Protein AF-A0A174CGB7-F1 (afdb_monomer)

Mean predicted aligned error: 18.38 Å

pLDDT: mean 84.79, std 16.77, range [27.81, 98.75]

Radius of gyration: 62.22 Å; Cα contacts (8 Å, |Δi|>4): 1043; chains: 1; bounding box: 114×67×189 Å

Structure (mmCIF, N/CA/C/O backbone):
data_AF-A0A174CGB7-F1
#
_entry.id   AF-A0A174CGB7-F1
#
loop_
_atom_site.group_PDB
_atom_site.id
_atom_site.type_symbol
_atom_site.label_atom_id
_atom_site.label_alt_id
_atom_site.label_comp_id
_atom_site.label_asym_id
_atom_site.label_entity_id
_atom_site.label_seq_id
_atom_site.pdbx_PDB_ins_code
_atom_site.Cartn_x
_atom_site.Cartn_y
_atom_site.Cartn_z
_atom_site.occupancy
_atom_site.B_iso_or_equiv
_atom_site.auth_seq_id
_atom_site.auth_comp_id
_atom_site.auth_asym_id
_atom_site.auth_atom_id
_atom_site.pdbx_PDB_model_num
ATOM 1 N N . MET A 1 1 ? -39.956 -14.894 67.342 1.00 46.69 1 MET A N 1
ATOM 2 C CA . MET A 1 1 ? -40.647 -16.022 68.001 1.00 46.69 1 MET A CA 1
ATOM 3 C C . MET A 1 1 ? -41.695 -15.422 68.905 1.00 46.69 1 MET A C 1
ATOM 5 O O . MET A 1 1 ? -41.322 -14.723 69.839 1.00 46.69 1 MET A O 1
ATOM 9 N N . THR A 1 2 ? -42.969 -15.637 68.594 1.00 56.56 2 THR A N 1
ATOM 10 C CA . THR A 1 2 ? -44.062 -15.320 69.518 1.00 56.56 2 THR A CA 1
ATOM 11 C C . THR A 1 2 ? -44.112 -16.441 70.549 1.00 56.56 2 THR A C 1
ATOM 13 O O . THR A 1 2 ? -44.165 -17.610 70.178 1.00 56.56 2 THR A O 1
ATOM 16 N N . THR A 1 3 ? -44.020 -16.103 71.829 1.00 60.72 3 THR A N 1
ATOM 17 C CA . THR A 1 3 ? -44.105 -17.059 72.940 1.00 60.72 3 THR A CA 1
ATOM 18 C C . THR A 1 3 ? -45.337 -16.728 73.766 1.00 60.72 3 THR A C 1
ATOM 20 O O . THR A 1 3 ? -45.508 -15.565 74.125 1.00 60.72 3 THR A O 1
ATOM 23 N N . TYR A 1 4 ? -46.159 -17.723 74.095 1.00 68.00 4 TYR A N 1
ATOM 24 C CA . TYR A 1 4 ? -47.275 -17.581 75.034 1.00 68.00 4 TYR A CA 1
ATOM 25 C C . TYR A 1 4 ? -47.039 -18.437 76.286 1.00 68.00 4 TYR A C 1
ATOM 27 O O . TYR A 1 4 ? -46.230 -19.367 76.284 1.00 68.00 4 TYR A O 1
ATOM 35 N N . THR A 1 5 ? -47.676 -18.062 77.394 1.00 66.88 5 THR A N 1
ATOM 36 C CA . THR A 1 5 ? -47.584 -18.780 78.672 1.00 66.88 5 THR A CA 1
ATOM 37 C C . THR A 1 5 ? -48.422 -20.063 78.653 1.00 66.88 5 THR A C 1
ATOM 39 O O . THR A 1 5 ? -49.278 -20.250 77.795 1.00 66.88 5 THR A O 1
ATOM 42 N N . THR A 1 6 ? -48.172 -20.973 79.601 1.00 73.62 6 THR A N 1
ATOM 43 C CA . THR A 1 6 ? -48.890 -22.254 79.714 1.00 73.62 6 THR A CA 1
ATOM 44 C C . THR A 1 6 ? -50.400 -22.062 79.854 1.00 73.62 6 THR A C 1
ATOM 46 O O . THR A 1 6 ? -50.843 -21.352 80.761 1.00 73.62 6 THR A O 1
ATOM 49 N N . LEU A 1 7 ? -51.166 -22.759 79.009 1.00 79.25 7 LEU A N 1
ATOM 50 C CA . LEU A 1 7 ? -52.621 -22.876 79.112 1.00 79.25 7 LEU A CA 1
ATOM 51 C C . LEU A 1 7 ? -53.028 -23.543 80.438 1.00 79.25 7 LEU A C 1
ATOM 53 O O . LEU A 1 7 ? -52.274 -24.336 81.011 1.00 79.25 7 LEU A O 1
ATOM 57 N N . VAL A 1 8 ? -54.218 -23.215 80.945 1.00 82.19 8 VAL A N 1
ATOM 58 C CA . VAL A 1 8 ? -54.751 -23.727 82.220 1.00 82.19 8 VAL A CA 1
ATOM 59 C C . VAL A 1 8 ? -55.985 -24.614 82.007 1.00 82.19 8 VAL A C 1
ATOM 61 O O . VAL A 1 8 ? -56.442 -24.811 80.892 1.00 82.19 8 VAL A O 1
ATOM 64 N N . ASN A 1 9 ? -56.517 -25.200 83.088 1.00 80.62 9 ASN A N 1
ATOM 65 C CA . ASN A 1 9 ? -57.795 -25.935 83.103 1.00 80.62 9 ASN A CA 1
ATOM 66 C C . ASN A 1 9 ? -57.913 -27.150 82.146 1.00 80.62 9 ASN A C 1
ATOM 68 O O . ASN A 1 9 ? -59.014 -27.614 81.868 1.00 80.62 9 ASN A O 1
ATOM 72 N N . GLY A 1 10 ? -56.790 -27.708 81.681 1.00 79.00 10 GLY A N 1
ATOM 73 C CA . GLY A 1 10 ? -56.802 -28.828 80.731 1.00 79.00 10 GLY A CA 1
ATOM 74 C C . GLY A 1 10 ? -57.198 -28.424 79.308 1.00 79.00 10 GLY A C 1
ATOM 75 O O . GLY A 1 10 ? -57.556 -29.297 78.517 1.00 79.00 10 GLY A O 1
ATOM 76 N N . ASP A 1 11 ? -57.138 -27.126 78.999 1.00 86.06 11 ASP A N 1
ATOM 77 C CA . ASP A 1 11 ? -57.327 -26.590 77.657 1.00 86.06 11 ASP A CA 1
ATOM 78 C C . ASP A 1 11 ? -56.356 -27.252 76.665 1.00 86.06 11 ASP A C 1
ATOM 80 O O . ASP A 1 11 ? -55.191 -27.518 76.979 1.00 86.06 11 ASP A O 1
ATOM 84 N N . THR A 1 12 ? -56.851 -27.546 75.463 1.00 83.25 12 THR A N 1
ATOM 85 C CA . THR A 1 12 ? -56.032 -28.135 74.396 1.00 83.25 12 THR A CA 1
ATOM 86 C C . THR A 1 12 ? -55.140 -27.056 73.793 1.00 83.25 12 THR A C 1
ATOM 88 O O . THR A 1 12 ? -55.624 -25.982 73.451 1.00 83.25 12 THR A O 1
ATOM 91 N N . ASP A 1 13 ? -53.843 -27.341 73.669 1.00 83.56 13 ASP A N 1
ATOM 92 C CA . ASP A 1 13 ? -52.889 -26.444 73.017 1.00 83.56 13 ASP A CA 1
ATOM 93 C C . ASP A 1 13 ? -52.893 -26.669 71.504 1.00 83.56 13 ASP A C 1
ATOM 95 O O . ASP A 1 13 ? -52.156 -27.501 70.975 1.00 83.56 13 ASP A O 1
ATOM 99 N N . ASP A 1 14 ? -53.787 -25.959 70.825 1.00 84.12 14 ASP A N 1
ATOM 100 C CA . ASP A 1 14 ? -53.929 -25.944 69.369 1.00 84.12 14 ASP A CA 1
ATOM 101 C C . ASP A 1 14 ? -53.774 -24.531 68.785 1.00 84.12 14 ASP A C 1
ATOM 103 O O . ASP A 1 14 ? -54.280 -24.226 67.701 1.00 84.12 14 ASP A O 1
ATOM 107 N N . ILE A 1 15 ? -53.075 -23.654 69.511 1.00 84.12 15 ILE A N 1
ATOM 108 C CA . ILE A 1 15 ? -52.811 -22.291 69.062 1.00 84.12 15 ILE A CA 1
ATOM 109 C C . ILE A 1 15 ? -51.818 -22.330 67.895 1.00 84.12 15 ILE A C 1
ATOM 111 O O . ILE A 1 15 ? -50.670 -22.754 68.025 1.00 84.12 15 ILE A O 1
ATOM 115 N N . ALA A 1 16 ? -52.253 -21.823 66.748 1.00 83.31 16 ALA A N 1
ATOM 116 C CA . ALA A 1 16 ? -51.445 -21.615 65.562 1.00 83.31 16 ALA A CA 1
ATOM 117 C C . ALA A 1 16 ? -51.150 -20.123 65.374 1.00 83.31 16 ALA A C 1
ATOM 119 O O . ALA A 1 16 ? -52.023 -19.266 65.526 1.00 83.31 16 ALA A O 1
ATOM 120 N N . ILE A 1 17 ? -49.910 -19.814 65.005 1.00 80.88 17 ILE A N 1
ATOM 121 C CA . ILE A 1 17 ? -49.499 -18.458 64.643 1.00 80.88 17 ILE A CA 1
ATOM 122 C C . ILE A 1 17 ? -49.659 -18.306 63.133 1.00 80.88 17 ILE A C 1
ATOM 124 O O . ILE A 1 17 ? -48.985 -18.993 62.365 1.00 80.88 17 ILE A O 1
ATOM 128 N N . ASP A 1 18 ? -50.510 -17.378 62.715 1.00 80.50 18 ASP A N 1
ATOM 129 C CA . ASP A 1 18 ? -50.641 -16.965 61.325 1.00 80.50 18 ASP A CA 1
ATOM 130 C C . ASP A 1 18 ? -49.911 -15.635 61.114 1.00 80.50 18 ASP A C 1
ATOM 132 O O . ASP A 1 18 ? -50.279 -14.595 61.661 1.00 80.50 18 ASP A O 1
ATOM 136 N N . ASN A 1 19 ? -48.838 -15.671 60.325 1.00 77.50 19 ASN A N 1
ATOM 137 C CA . ASN A 1 19 ? -48.051 -14.483 59.987 1.00 77.50 19 ASN A CA 1
ATOM 138 C C . ASN A 1 19 ? -48.635 -13.710 58.789 1.00 77.50 19 ASN A C 1
ATOM 140 O O . ASN A 1 19 ? -48.051 -12.709 58.357 1.00 77.50 19 ASN A O 1
ATOM 144 N N . GLY A 1 20 ? -49.758 -14.175 58.231 1.00 77.62 20 GLY A N 1
ATOM 145 C CA . GLY A 1 20 ? -50.344 -13.667 57.001 1.00 77.62 20 GLY A CA 1
ATOM 146 C C . GLY A 1 20 ? -49.318 -13.636 55.867 1.00 77.62 20 GLY A C 1
ATOM 147 O O . GLY A 1 20 ? -48.498 -14.538 55.712 1.00 77.62 20 GLY A O 1
ATOM 148 N N . ASN A 1 21 ? -49.314 -12.544 55.099 1.00 73.31 21 ASN A N 1
ATOM 149 C CA . ASN A 1 21 ? -48.318 -12.294 54.052 1.00 73.31 21 ASN A CA 1
ATOM 150 C C . ASN A 1 21 ? -47.117 -11.455 54.545 1.00 73.31 21 ASN A C 1
ATOM 152 O O . ASN A 1 21 ? -46.633 -10.578 53.829 1.00 73.31 21 ASN A O 1
ATOM 156 N N . TYR A 1 22 ? -46.689 -11.624 55.804 1.00 83.94 22 TYR A N 1
ATOM 157 C CA . TYR A 1 22 ? -45.500 -10.959 56.368 1.00 83.94 22 TYR A CA 1
ATOM 158 C C . TYR A 1 22 ? -45.435 -9.445 56.097 1.00 83.94 22 TYR A C 1
ATOM 160 O O . TYR A 1 22 ? -44.385 -8.888 55.782 1.00 83.94 22 TYR A O 1
ATOM 168 N N . GLY A 1 23 ? -46.581 -8.761 56.170 1.00 81.12 23 GLY A N 1
ATOM 169 C CA . GLY A 1 23 ? -46.635 -7.316 55.949 1.00 81.12 23 GLY A CA 1
ATOM 170 C C . GLY A 1 23 ? -46.321 -6.914 54.510 1.00 81.12 23 GLY A C 1
ATOM 171 O O . GLY A 1 23 ? -45.764 -5.843 54.297 1.00 81.12 23 GLY A O 1
ATOM 172 N N . THR A 1 24 ? -46.676 -7.755 53.530 1.00 86.38 24 THR A N 1
ATOM 173 C CA . THR A 1 24 ? -46.406 -7.595 52.086 1.00 86.38 24 THR A CA 1
ATOM 174 C C . THR A 1 24 ? -44.934 -7.726 51.688 1.00 86.38 24 THR A C 1
ATOM 176 O O . THR A 1 24 ? -44.565 -7.351 50.576 1.00 86.38 24 THR A O 1
ATOM 179 N N . ALA A 1 25 ? -44.093 -8.276 52.574 1.00 88.19 25 ALA A N 1
ATOM 180 C CA . ALA A 1 25 ? -42.688 -8.555 52.274 1.00 88.19 25 ALA A CA 1
ATOM 181 C C . ALA A 1 25 ? -42.522 -9.576 51.141 1.00 88.19 25 ALA A C 1
ATOM 183 O O . ALA A 1 25 ? -41.541 -9.532 50.407 1.00 88.19 25 ALA A O 1
ATOM 184 N N . TYR A 1 26 ? -43.486 -10.481 50.993 1.00 88.12 26 TYR A N 1
ATOM 185 C CA . TYR A 1 26 ? -43.491 -11.492 49.950 1.00 88.12 26 TYR A CA 1
ATOM 186 C C . TYR A 1 26 ? -44.708 -11.314 49.034 1.00 88.12 26 TYR A C 1
ATOM 188 O O . TYR A 1 26 ? -45.748 -10.778 49.428 1.00 88.12 26 TYR A O 1
ATOM 196 N N . ASN A 1 27 ? -44.567 -11.734 47.785 1.00 82.31 27 ASN A N 1
ATOM 197 C CA . ASN A 1 27 ? -45.619 -11.722 46.772 1.00 82.31 27 ASN A CA 1
ATOM 198 C C . ASN A 1 27 ? -45.617 -13.054 46.001 1.00 82.31 27 ASN A C 1
ATOM 200 O O . ASN A 1 27 ? -44.855 -13.960 46.345 1.00 82.31 27 ASN A O 1
ATOM 204 N N . ASP A 1 28 ? -46.532 -13.197 45.037 1.00 80.94 28 ASP A N 1
ATOM 205 C CA . ASP A 1 28 ? -46.667 -14.386 44.185 1.00 80.94 28 ASP A CA 1
ATOM 206 C C . ASP A 1 28 ? -46.659 -15.699 44.988 1.00 80.94 28 ASP A C 1
ATOM 208 O O . ASP A 1 28 ? -45.782 -16.543 44.824 1.00 80.94 28 ASP A O 1
ATOM 212 N N . GLU A 1 29 ? -47.604 -15.842 45.923 1.00 82.62 29 GLU A N 1
ATOM 213 C CA . GLU A 1 29 ? -47.716 -17.034 46.785 1.00 82.62 29 GLU A CA 1
ATOM 214 C C . GLU A 1 29 ? -46.435 -17.342 47.589 1.00 82.62 29 GLU A C 1
ATOM 216 O O . GLU A 1 29 ? -46.098 -18.496 47.834 1.00 82.62 29 GLU A O 1
ATOM 221 N N . LEU A 1 30 ? -45.728 -16.294 48.032 1.00 82.38 30 LEU A N 1
ATOM 222 C CA . LEU A 1 30 ? -44.471 -16.370 48.791 1.00 82.38 30 LEU A CA 1
ATOM 223 C C . LEU A 1 30 ? -43.263 -16.879 47.982 1.00 82.38 30 LEU A C 1
ATOM 225 O O . LEU A 1 30 ? -42.253 -17.263 48.569 1.00 82.38 30 LEU A O 1
ATOM 229 N N . THR A 1 31 ? -43.333 -16.866 46.648 1.00 84.31 31 THR A N 1
ATOM 230 C CA . THR A 1 31 ? -42.213 -17.286 45.782 1.00 84.31 31 THR A CA 1
ATOM 231 C C . THR A 1 31 ? -41.230 -16.160 45.465 1.00 84.31 31 THR A C 1
ATOM 233 O O . THR A 1 31 ? -40.127 -16.428 44.987 1.00 84.31 31 THR A O 1
ATOM 236 N N . LYS A 1 32 ? -41.607 -14.911 45.757 1.00 87.12 32 LYS A N 1
ATOM 237 C CA . LYS A 1 32 ? -40.810 -13.712 45.490 1.00 87.12 32 LYS A CA 1
ATOM 238 C C . LYS A 1 32 ? -40.851 -12.730 46.649 1.00 87.12 32 LYS A C 1
ATOM 240 O O . LYS A 1 32 ? -41.824 -12.666 47.406 1.00 87.12 32 LYS A O 1
ATOM 245 N N . THR A 1 33 ? -39.801 -11.926 46.760 1.00 90.88 33 THR A N 1
ATOM 246 C CA . THR A 1 33 ? -39.735 -10.808 47.706 1.00 90.88 33 THR A CA 1
ATOM 247 C C . THR A 1 33 ? -40.265 -9.524 47.071 1.00 90.88 33 THR A C 1
ATOM 249 O O . THR A 1 33 ? -40.285 -9.374 45.849 1.00 90.88 33 THR A O 1
ATOM 252 N N . ASN A 1 34 ? -40.704 -8.586 47.904 1.00 90.19 34 ASN A N 1
ATOM 253 C CA . ASN A 1 34 ? -40.946 -7.199 47.516 1.00 90.19 34 ASN A CA 1
ATOM 254 C C . ASN A 1 34 ? -39.608 -6.441 47.365 1.00 90.19 34 ASN A C 1
ATOM 256 O O . ASN A 1 34 ? -38.537 -7.022 47.567 1.00 90.19 34 ASN A O 1
ATOM 260 N N . ASP A 1 35 ? -39.676 -5.158 47.017 1.00 90.75 35 ASP A N 1
ATOM 261 C CA . ASP A 1 35 ? -38.515 -4.273 46.939 1.00 90.75 35 ASP A CA 1
ATOM 262 C C . ASP A 1 35 ? -37.750 -4.203 48.270 1.00 90.75 35 ASP A C 1
ATOM 264 O O . ASP A 1 35 ? -38.250 -4.523 49.350 1.00 90.75 35 ASP A O 1
ATOM 268 N N . VAL A 1 36 ? -36.504 -3.743 48.204 1.00 92.50 36 VAL A N 1
ATOM 269 C CA . VAL A 1 36 ? -35.678 -3.540 49.395 1.00 92.50 36 VAL A CA 1
ATOM 270 C C . VAL A 1 36 ? -36.352 -2.596 50.383 1.00 92.50 36 VAL A C 1
ATOM 272 O O . VAL A 1 36 ? -36.722 -1.463 50.062 1.00 92.50 36 VAL A O 1
ATOM 275 N N . GLY A 1 37 ? -36.448 -3.044 51.633 1.00 92.25 37 GLY A N 1
ATOM 276 C CA . GLY A 1 37 ? -37.123 -2.294 52.676 1.00 92.25 37 GLY A CA 1
ATOM 277 C C . GLY A 1 37 ? -37.422 -3.106 53.927 1.00 92.25 37 GLY A C 1
ATOM 278 O O . GLY A 1 37 ? -37.149 -4.305 54.029 1.00 92.25 37 GLY A O 1
ATOM 279 N N . LYS A 1 38 ? -38.011 -2.411 54.901 1.00 92.19 38 LYS A N 1
ATOM 280 C CA . LYS A 1 38 ? -38.479 -2.996 56.154 1.00 92.19 38 LYS A CA 1
ATOM 281 C C . LYS A 1 38 ? -40.000 -3.097 56.140 1.00 92.19 38 LYS A C 1
ATOM 283 O O . LYS A 1 38 ? -40.691 -2.080 56.135 1.00 92.19 38 LYS A O 1
ATOM 288 N N . TYR A 1 39 ? -40.501 -4.323 56.207 1.00 90.25 39 TYR A N 1
ATOM 289 C CA . TYR A 1 39 ? -41.919 -4.655 56.142 1.00 90.25 39 TYR A CA 1
ATOM 290 C C . TYR A 1 39 ? -42.378 -5.140 57.509 1.00 90.25 39 TYR A C 1
ATOM 292 O O . TYR A 1 39 ? -42.021 -6.231 57.952 1.00 90.25 39 TYR A O 1
ATOM 300 N N . ASN A 1 40 ? -43.130 -4.297 58.211 1.00 88.19 40 ASN A N 1
ATOM 301 C CA . ASN A 1 40 ? -43.658 -4.638 59.527 1.00 88.19 40 ASN A CA 1
ATOM 302 C C . ASN A 1 40 ? -44.943 -5.455 59.381 1.00 88.19 40 ASN A C 1
ATOM 304 O O . ASN A 1 40 ? -45.786 -5.147 58.539 1.00 88.19 40 ASN A O 1
ATOM 308 N N . TYR A 1 41 ? -45.123 -6.449 60.243 1.00 85.31 41 TYR A N 1
ATOM 309 C CA . TYR A 1 41 ? -46.336 -7.253 60.292 1.00 85.31 41 TYR A CA 1
ATOM 310 C C . TYR A 1 41 ? -46.709 -7.608 61.724 1.00 85.31 41 TYR A C 1
ATOM 312 O O . TYR A 1 41 ? -45.874 -7.619 62.633 1.00 85.31 41 TYR A O 1
ATOM 320 N N . LYS A 1 42 ? -47.993 -7.895 61.910 1.00 81.00 42 LYS A N 1
ATOM 321 C CA . LYS A 1 42 ? -48.526 -8.452 63.147 1.00 81.00 42 LYS A CA 1
ATOM 322 C C . LYS A 1 42 ? -48.952 -9.878 62.870 1.00 81.00 42 LYS A C 1
ATOM 324 O O . LYS A 1 42 ? -49.600 -10.124 61.856 1.00 81.00 42 LYS A O 1
ATOM 329 N N . ALA A 1 43 ? -48.542 -10.789 63.739 1.00 78.12 43 ALA A N 1
ATOM 330 C CA . ALA A 1 43 ? -48.995 -12.163 63.665 1.00 78.12 43 ALA A CA 1
ATOM 331 C C . ALA A 1 43 ? -50.350 -12.262 64.368 1.00 78.12 43 ALA A C 1
ATOM 333 O O . ALA A 1 43 ? -50.558 -11.642 65.407 1.00 78.12 43 ALA A O 1
ATOM 334 N N . THR A 1 44 ? -51.271 -13.029 63.808 1.00 78.25 44 THR A N 1
ATOM 335 C CA . THR A 1 44 ? -52.547 -13.348 64.449 1.00 78.25 44 THR A CA 1
ATOM 336 C C . THR A 1 44 ? -52.478 -14.734 65.071 1.00 78.25 44 THR A C 1
ATOM 338 O O . THR A 1 44 ? -51.914 -15.657 64.486 1.00 78.25 44 THR A O 1
ATOM 341 N N . LEU A 1 45 ? -53.042 -14.880 66.269 1.00 81.81 45 LEU A N 1
ATOM 342 C CA . LEU A 1 45 ? -53.212 -16.178 66.916 1.00 81.81 45 LEU A CA 1
ATOM 343 C C . LEU A 1 45 ? -54.558 -16.769 66.501 1.00 81.81 45 LEU A C 1
ATOM 345 O O . LEU A 1 45 ? -55.586 -16.103 66.610 1.00 81.81 45 LEU A O 1
ATOM 349 N N . ASN A 1 46 ? -54.536 -18.021 66.060 1.00 82.25 46 ASN A N 1
ATOM 350 C CA . ASN A 1 46 ? -55.708 -18.808 65.692 1.00 82.25 46 ASN A CA 1
ATOM 351 C C . ASN A 1 46 ? -55.755 -20.077 66.557 1.00 82.25 46 ASN A C 1
ATOM 353 O O . ASN A 1 46 ? -54.712 -20.566 66.970 1.00 82.25 46 ASN A O 1
ATOM 357 N N . SER A 1 47 ? -56.939 -20.630 66.819 1.00 84.88 47 SER A N 1
ATOM 358 C CA . SER A 1 47 ? -57.102 -21.911 67.530 1.00 84.88 47 SER A CA 1
ATOM 359 C C . SER A 1 47 ? -58.341 -22.641 67.016 1.00 84.88 47 SER A C 1
ATOM 361 O O . SER A 1 47 ? -59.411 -22.029 66.989 1.00 84.88 47 SER A O 1
ATOM 363 N N . GLU A 1 48 ? -58.232 -23.918 66.640 1.00 86.38 48 GLU A N 1
ATOM 364 C CA . GLU A 1 48 ? -59.362 -24.704 66.103 1.00 86.38 48 GLU A CA 1
ATOM 365 C C . GLU A 1 48 ? -60.454 -24.949 67.157 1.00 86.38 48 GLU A C 1
ATOM 367 O O . GLU A 1 48 ? -61.649 -24.909 66.864 1.00 86.38 48 GLU A O 1
ATOM 372 N N . SER A 1 49 ? -60.035 -25.153 68.402 1.00 87.12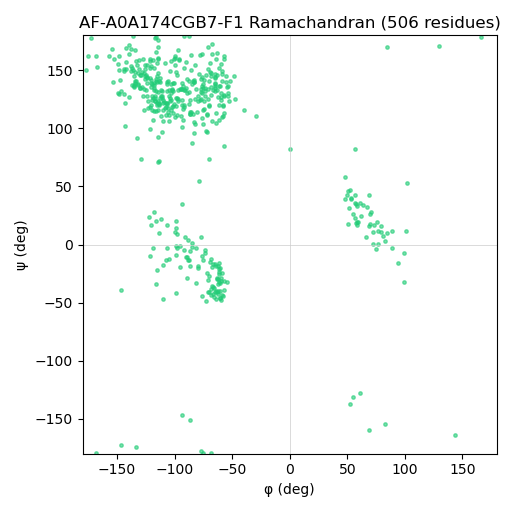 49 SER A N 1
ATOM 373 C CA . SER A 1 49 ? -60.851 -25.340 69.598 1.00 87.12 49 SER A CA 1
ATOM 374 C C . SER A 1 49 ? -61.452 -24.036 70.118 1.00 87.12 49 SER A C 1
ATOM 376 O O . SER A 1 49 ? -62.322 -24.057 70.993 1.00 87.12 49 SER A O 1
ATOM 378 N N . ASP A 1 50 ? -61.008 -22.901 69.565 1.00 84.38 50 ASP A N 1
ATOM 379 C CA . ASP A 1 50 ? -61.409 -21.558 69.971 1.00 84.38 50 ASP A CA 1
ATOM 380 C C . ASP A 1 50 ? -61.098 -21.270 71.461 1.00 84.38 50 ASP A C 1
ATOM 382 O O . ASP A 1 50 ? -61.814 -20.554 72.169 1.00 84.38 50 ASP A O 1
ATOM 386 N N . VAL A 1 51 ? -59.995 -21.860 71.942 1.00 84.69 51 VAL A N 1
ATOM 387 C CA . VAL A 1 51 ? -59.469 -21.713 73.307 1.00 84.69 51 VAL A CA 1
ATOM 388 C C . VAL A 1 51 ? -59.138 -20.257 73.650 1.00 84.69 51 VAL A C 1
ATOM 390 O O . VAL A 1 51 ? -59.268 -19.847 74.803 1.00 84.69 51 VAL A O 1
ATOM 393 N N . LEU A 1 52 ? -58.787 -19.441 72.648 1.00 83.69 52 LEU A N 1
ATOM 394 C CA . LEU A 1 52 ? -58.400 -18.037 72.819 1.00 83.69 52 LEU A CA 1
ATOM 395 C C . LEU A 1 52 ? -59.515 -17.164 73.426 1.00 83.69 52 LEU A C 1
ATOM 397 O O . LEU A 1 52 ? -59.204 -16.173 74.079 1.00 83.69 52 LEU A O 1
ATOM 401 N N . ARG A 1 53 ? -60.800 -17.545 73.306 1.00 82.31 53 ARG A N 1
ATOM 402 C CA . ARG A 1 53 ? -61.928 -16.843 73.963 1.00 82.31 53 ARG A CA 1
ATOM 403 C C . ARG A 1 53 ? -61.849 -16.832 75.490 1.00 82.31 53 ARG A C 1
ATOM 405 O O . ARG A 1 53 ? -62.498 -15.996 76.119 1.00 82.31 53 ARG A O 1
ATOM 412 N N . ASN A 1 54 ? -61.090 -17.754 76.080 1.00 83.94 54 ASN A N 1
ATOM 413 C CA . ASN A 1 54 ? -60.950 -17.887 77.529 1.00 83.94 54 ASN A CA 1
ATOM 414 C C . ASN A 1 54 ? -59.844 -16.992 78.117 1.00 83.94 54 ASN A C 1
ATOM 416 O O . ASN A 1 54 ? -59.701 -16.939 79.339 1.00 83.94 54 ASN A O 1
ATOM 420 N N . TYR A 1 55 ? -59.073 -16.294 77.277 1.00 82.81 55 TYR A N 1
ATOM 421 C CA . TYR A 1 55 ? -57.905 -15.511 77.681 1.00 82.81 55 TYR A CA 1
ATOM 422 C C . TYR A 1 55 ? -58.018 -14.063 77.181 1.00 82.81 55 TYR A C 1
ATOM 424 O O . TYR A 1 55 ? -58.523 -13.806 76.091 1.00 82.81 55 TYR A O 1
ATOM 432 N N . ASP A 1 56 ? -57.524 -13.106 77.973 1.00 78.94 56 ASP A N 1
ATOM 433 C CA . ASP A 1 56 ? -57.299 -11.732 77.507 1.00 78.94 56 ASP A CA 1
ATOM 434 C C . ASP A 1 56 ? -55.940 -11.683 76.794 1.00 78.94 56 ASP A C 1
ATOM 436 O O . ASP A 1 56 ? -54.888 -11.813 77.427 1.00 78.94 56 ASP A O 1
ATOM 440 N N . VAL A 1 57 ? -55.963 -11.607 75.463 1.00 75.56 57 VAL A N 1
ATOM 441 C CA . VAL A 1 57 ? -54.763 -11.714 74.624 1.00 75.56 57 VAL A CA 1
ATOM 442 C C . VAL A 1 57 ? -54.113 -10.339 74.474 1.00 75.56 57 VAL A C 1
ATOM 444 O O . VAL A 1 57 ? -54.668 -9.444 73.835 1.00 75.56 57 VAL A O 1
ATOM 447 N N . HIS A 1 58 ? -52.905 -10.185 75.020 1.00 71.81 58 HIS A N 1
ATOM 448 C CA . HIS A 1 58 ? -52.058 -9.011 74.807 1.00 71.81 58 HIS A CA 1
ATOM 449 C C . HIS A 1 58 ? -50.975 -9.327 73.762 1.00 71.81 58 HIS A C 1
ATOM 451 O O . HIS A 1 58 ? -50.208 -10.271 73.948 1.00 71.81 58 HIS A O 1
ATOM 457 N N . ASP A 1 59 ? -50.946 -8.569 72.657 1.00 71.44 59 ASP A N 1
ATOM 458 C CA . ASP A 1 59 ? -49.920 -8.669 71.607 1.00 71.44 59 ASP A CA 1
ATOM 459 C C . ASP A 1 59 ? -49.182 -7.333 71.414 1.00 71.44 59 ASP A C 1
ATOM 461 O O . ASP A 1 59 ? -49.646 -6.396 70.753 1.00 71.44 59 ASP A O 1
ATOM 465 N N . ASP A 1 60 ? -48.004 -7.271 72.019 1.00 66.88 60 ASP A N 1
ATOM 466 C CA . ASP A 1 60 ? -47.083 -6.141 72.047 1.00 66.88 60 ASP A CA 1
ATOM 467 C C . ASP A 1 60 ? -46.102 -6.185 70.853 1.00 66.88 60 ASP A C 1
ATOM 469 O O . ASP A 1 60 ? -45.340 -5.242 70.613 1.00 66.88 60 ASP A O 1
ATOM 473 N N . GLY A 1 61 ? -46.069 -7.300 70.114 1.00 70.31 61 GLY A N 1
ATOM 474 C CA . GLY A 1 61 ? -45.004 -7.642 69.181 1.00 70.31 61 GLY A CA 1
ATOM 475 C C . GLY A 1 61 ? -45.286 -7.198 67.750 1.00 70.31 61 GLY A C 1
ATOM 476 O O . GLY A 1 61 ? -45.959 -7.884 66.989 1.00 70.31 61 GLY A O 1
ATOM 477 N N . THR A 1 62 ? -44.681 -6.092 67.309 1.00 75.50 62 THR A N 1
ATOM 478 C CA . THR A 1 62 ? -44.558 -5.834 65.862 1.00 75.50 62 THR A CA 1
ATOM 479 C C . THR A 1 62 ? -43.332 -6.570 65.329 1.00 75.50 62 THR A C 1
ATOM 481 O O . THR A 1 62 ? -42.198 -6.223 65.664 1.00 75.50 62 THR A O 1
ATOM 484 N N . ASN A 1 63 ? -43.556 -7.588 64.500 1.00 82.62 63 ASN A N 1
ATOM 485 C CA . ASN A 1 63 ? -42.492 -8.306 63.805 1.00 82.62 63 ASN A CA 1
ATOM 486 C C . ASN A 1 63 ? -42.136 -7.574 62.504 1.00 82.62 63 ASN A C 1
ATOM 488 O O . ASN A 1 63 ? -42.891 -6.728 62.021 1.00 82.62 63 ASN A O 1
ATOM 492 N N . TYR A 1 64 ? -40.980 -7.886 61.924 1.00 86.38 64 TYR A N 1
ATOM 493 C CA . TYR A 1 64 ? -40.593 -7.328 60.633 1.00 86.38 64 TYR A CA 1
ATOM 494 C C . TYR A 1 64 ? -39.828 -8.333 59.781 1.00 86.38 64 TYR A C 1
ATOM 496 O O . TYR A 1 64 ? -39.122 -9.197 60.300 1.00 86.38 64 TYR A O 1
ATOM 504 N N . VAL A 1 65 ? -39.951 -8.175 58.468 1.00 88.38 65 VAL A N 1
ATOM 505 C CA . VAL A 1 65 ? -39.025 -8.727 57.480 1.00 88.38 65 VAL A CA 1
ATOM 506 C C . VAL A 1 65 ? -38.176 -7.573 56.961 1.00 88.38 65 VAL A C 1
ATOM 508 O O . VAL A 1 65 ? -38.696 -6.496 56.665 1.00 88.38 65 VAL A O 1
ATOM 511 N N . ASN A 1 66 ? -36.862 -7.772 56.904 1.00 91.56 66 ASN A N 1
ATOM 512 C CA . ASN A 1 66 ? -35.931 -6.809 56.332 1.00 91.56 66 ASN A CA 1
ATOM 513 C C . ASN A 1 66 ? -35.346 -7.404 55.054 1.00 91.56 66 ASN A C 1
ATOM 515 O O . ASN A 1 66 ? -34.587 -8.367 55.128 1.00 91.56 66 ASN A O 1
ATOM 519 N N . ILE A 1 67 ? -35.719 -6.841 53.909 1.00 92.69 67 ILE A N 1
ATOM 520 C CA . ILE A 1 67 ? -35.208 -7.245 52.600 1.00 92.69 67 ILE A CA 1
ATOM 521 C C . ILE A 1 67 ? -34.025 -6.339 52.287 1.00 92.69 67 ILE A C 1
ATOM 523 O O . ILE A 1 67 ? -34.166 -5.116 52.263 1.00 92.69 67 ILE A O 1
ATOM 527 N N . THR A 1 68 ? -32.854 -6.938 52.098 1.00 92.69 68 THR A N 1
ATOM 528 C CA . THR A 1 68 ? -31.615 -6.240 51.743 1.00 92.69 68 THR A CA 1
ATOM 529 C C . THR A 1 68 ? -31.342 -6.358 50.246 1.00 92.69 68 THR A C 1
ATOM 531 O O . THR A 1 68 ? -31.788 -7.337 49.645 1.00 92.69 68 THR A O 1
ATOM 534 N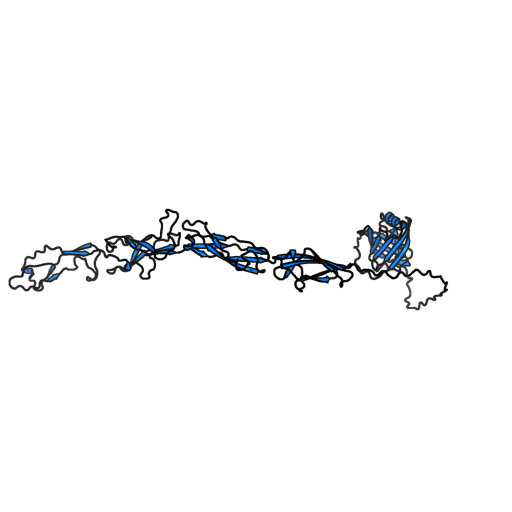 N . PRO A 1 69 ? -30.607 -5.409 49.640 1.00 93.69 69 PRO A N 1
ATOM 535 C CA . PRO A 1 69 ? -30.263 -5.493 48.226 1.00 93.69 69 PRO A CA 1
ATOM 536 C C . PRO A 1 69 ? -29.477 -6.762 47.895 1.00 93.69 69 PRO A C 1
ATOM 538 O O . PRO A 1 69 ? -28.697 -7.252 48.716 1.00 93.69 69 PRO A O 1
ATOM 541 N N . TYR A 1 70 ? -29.661 -7.260 46.676 1.00 93.88 70 TYR A N 1
ATOM 542 C CA . TYR A 1 70 ? -28.830 -8.307 46.102 1.00 93.88 70 TYR A CA 1
ATOM 543 C C . TYR A 1 70 ? -27.467 -7.729 45.711 1.00 93.88 70 TYR A C 1
ATOM 545 O O . TYR A 1 70 ? -27.395 -6.724 45.000 1.00 93.88 70 TYR A O 1
ATOM 553 N N . THR A 1 71 ? -26.390 -8.359 46.180 1.00 94.75 71 THR A N 1
ATOM 554 C CA . THR A 1 71 ? -25.021 -7.975 45.823 1.00 94.75 71 THR A CA 1
ATOM 555 C C . THR A 1 71 ? -24.612 -8.684 44.539 1.00 94.75 71 THR A C 1
ATOM 557 O O . THR A 1 71 ? -24.433 -9.897 44.552 1.00 94.75 71 THR A O 1
ATOM 560 N N . ILE A 1 72 ? -24.436 -7.920 43.464 1.00 92.88 72 ILE A N 1
ATOM 561 C CA . ILE A 1 72 ? -23.983 -8.424 42.168 1.00 92.88 72 ILE A CA 1
ATOM 562 C C . ILE A 1 72 ? -22.488 -8.766 42.234 1.00 92.88 72 ILE A C 1
ATOM 564 O O . ILE A 1 72 ? -21.675 -7.988 42.749 1.00 92.88 72 ILE A O 1
ATOM 568 N N . THR A 1 73 ? -22.140 -9.930 41.699 1.00 90.06 73 THR A N 1
ATOM 569 C CA . THR A 1 73 ? -20.779 -10.460 41.577 1.00 90.06 73 THR A CA 1
ATOM 570 C C . THR A 1 73 ? -20.192 -10.190 40.193 1.00 90.06 73 THR A C 1
ATOM 572 O O . THR A 1 73 ? -20.873 -9.749 39.270 1.00 90.06 73 THR A O 1
ATOM 575 N N . GLU A 1 74 ? -18.886 -10.389 40.058 1.00 85.06 74 GLU A N 1
ATOM 576 C CA . GLU A 1 74 ? -18.171 -10.117 38.811 1.00 85.06 74 GLU A CA 1
ATOM 577 C C . GLU A 1 74 ? -18.524 -11.116 37.716 1.00 85.06 74 GLU A C 1
ATOM 579 O O . GLU A 1 74 ? -18.794 -10.720 36.585 1.00 85.06 74 GLU A O 1
ATOM 584 N N . GLU A 1 75 ? -18.645 -12.387 38.079 1.00 86.56 75 GLU A N 1
ATOM 585 C CA . GLU A 1 75 ? -19.007 -13.483 37.184 1.00 86.56 75 GLU A CA 1
ATOM 586 C C . GLU A 1 75 ? -20.423 -13.337 36.602 1.00 86.56 75 GLU A C 1
ATOM 588 O O . GLU A 1 75 ? -20.753 -13.969 35.601 1.00 86.56 75 GLU A O 1
ATOM 593 N N . GLU A 1 76 ? -21.272 -12.513 37.224 1.00 88.25 76 GLU A N 1
ATOM 594 C CA . GLU A 1 76 ? -22.629 -12.224 36.752 1.00 88.25 76 GLU A CA 1
ATOM 595 C C . GLU A 1 76 ? -22.699 -11.052 35.757 1.00 88.25 76 GLU A C 1
ATOM 597 O O . GLU A 1 76 ? -23.742 -10.850 35.132 1.00 88.25 76 GLU A O 1
ATOM 602 N N . ILE A 1 77 ? -21.623 -10.268 35.641 1.00 86.50 77 ILE A N 1
ATOM 603 C CA . ILE A 1 77 ? -21.527 -9.075 34.783 1.00 86.50 77 ILE A CA 1
ATOM 604 C C . ILE A 1 77 ? -20.583 -9.332 33.611 1.00 86.50 77 ILE A C 1
ATOM 606 O O . ILE A 1 77 ? -20.882 -8.964 32.476 1.00 86.50 77 ILE A O 1
ATOM 610 N N . VAL A 1 78 ? -19.410 -9.896 33.904 1.00 79.88 78 VAL A N 1
ATOM 611 C CA . VAL A 1 78 ? -18.353 -10.124 32.922 1.00 79.88 78 VAL A CA 1
ATOM 612 C C . VAL A 1 78 ? -18.789 -11.242 31.990 1.00 79.88 78 VAL A C 1
ATOM 614 O O . VAL A 1 78 ? -19.289 -12.278 32.432 1.00 79.88 78 VAL A O 1
ATOM 617 N N . ASN A 1 79 ? -18.609 -11.025 30.686 1.00 77.19 79 ASN A N 1
ATOM 618 C CA . ASN A 1 79 ? -19.025 -11.998 29.690 1.00 77.19 79 ASN A CA 1
ATOM 619 C C . ASN A 1 79 ? -18.286 -13.330 29.927 1.00 77.19 79 ASN A C 1
ATOM 621 O O . ASN A 1 79 ? -17.052 -13.354 29.917 1.00 77.19 79 ASN A O 1
ATOM 625 N N . PRO A 1 80 ? -19.001 -14.459 30.101 1.00 72.62 80 PRO A N 1
ATOM 626 C CA . PRO A 1 80 ? -18.366 -15.753 30.361 1.00 72.62 80 PRO A CA 1
ATOM 627 C C . PRO A 1 80 ? -17.461 -16.246 29.225 1.00 72.62 80 PRO A C 1
ATOM 629 O O . PRO A 1 80 ? -16.654 -17.150 29.428 1.00 72.62 80 PRO A O 1
ATOM 632 N N . ASP A 1 81 ? -17.623 -15.689 28.021 1.00 79.50 81 ASP A N 1
ATOM 633 C CA . ASP A 1 81 ? -16.797 -15.985 26.848 1.00 79.50 81 ASP A CA 1
ATOM 634 C C . ASP A 1 81 ? -15.467 -15.212 26.819 1.00 79.50 81 ASP A C 1
ATOM 636 O O . ASP A 1 81 ? -14.654 -15.442 25.924 1.00 79.50 81 ASP A O 1
ATOM 640 N N . GLY A 1 82 ? -15.230 -14.332 27.798 1.00 80.69 82 GLY A N 1
ATOM 641 C CA . GLY A 1 82 ? -14.023 -13.514 27.894 1.00 80.69 82 GLY A CA 1
ATOM 642 C C . GLY A 1 82 ? -13.998 -12.321 26.939 1.00 80.69 82 GLY A C 1
ATOM 643 O O . GLY A 1 82 ? -12.945 -11.711 26.764 1.00 80.69 82 GLY A O 1
ATOM 644 N N . SER A 1 83 ? -15.119 -11.987 26.295 1.00 88.94 83 SER A N 1
ATOM 645 C CA . SER A 1 83 ? -15.211 -10.783 25.476 1.00 88.94 83 SER A CA 1
ATOM 646 C C . SER A 1 83 ? -15.198 -9.521 26.346 1.00 88.94 83 SER A C 1
ATOM 648 O O . SER A 1 83 ? -15.843 -9.490 27.402 1.00 88.94 83 SER A O 1
ATOM 650 N N . PRO A 1 84 ? -14.508 -8.458 25.901 1.00 93.62 84 PRO A N 1
ATOM 651 C CA . PRO A 1 84 ? -14.457 -7.211 26.646 1.00 93.62 84 PRO A CA 1
ATOM 652 C C . PRO A 1 84 ? -15.849 -6.582 26.776 1.00 93.62 84 PRO A C 1
ATOM 654 O O . PRO A 1 84 ? -16.674 -6.630 25.862 1.00 93.62 84 PRO A O 1
ATOM 657 N N . LEU A 1 85 ? -16.092 -5.921 27.906 1.00 94.81 85 LEU A N 1
ATOM 658 C CA . LEU A 1 85 ? -17.263 -5.074 28.127 1.00 94.81 85 LEU A CA 1
ATOM 659 C C . LEU A 1 85 ? -17.190 -3.780 27.304 1.00 94.81 85 LEU A C 1
ATOM 661 O O . LEU A 1 85 ? -18.223 -3.242 26.903 1.00 94.81 85 LEU A O 1
ATOM 665 N N . TYR A 1 86 ? -15.980 -3.276 27.049 1.00 96.31 86 TYR A N 1
ATOM 666 C CA . TYR A 1 86 ? -15.746 -2.087 26.236 1.00 96.31 86 TYR A CA 1
ATOM 667 C C . TYR A 1 86 ? -14.601 -2.297 25.246 1.00 96.31 86 TYR A C 1
ATOM 669 O O . TYR A 1 86 ? -13.542 -2.824 25.574 1.00 96.31 86 TYR A O 1
ATOM 677 N N . THR A 1 87 ? -14.793 -1.846 24.014 1.00 97.00 87 THR A N 1
ATOM 678 C CA . THR A 1 87 ? -13.747 -1.853 22.994 1.00 97.00 87 THR A CA 1
ATOM 679 C C . THR A 1 87 ? -13.744 -0.516 22.291 1.00 97.00 87 THR A C 1
ATOM 681 O O . THR A 1 87 ? -14.808 0.027 21.996 1.00 97.00 87 THR A O 1
ATOM 684 N N . THR A 1 88 ? -12.550 0.002 22.026 1.00 97.12 88 THR A N 1
ATOM 685 C CA . THR A 1 88 ? -12.370 1.213 21.230 1.00 97.12 88 THR A CA 1
ATOM 686 C C . THR A 1 88 ? -11.217 1.056 20.254 1.00 97.12 88 THR A C 1
ATOM 688 O O . THR A 1 88 ? -10.263 0.320 20.516 1.00 97.12 88 THR A O 1
ATOM 691 N N . LYS A 1 89 ? -11.269 1.764 19.127 1.00 97.25 89 LYS A N 1
ATOM 692 C CA . LYS A 1 89 ? -10.131 1.837 18.203 1.00 97.25 89 LYS A CA 1
ATOM 693 C C . LYS A 1 89 ? -9.049 2.775 18.745 1.00 97.25 89 LYS A C 1
ATOM 695 O O . LYS A 1 89 ? -9.354 3.801 19.353 1.00 97.25 89 LYS A O 1
ATOM 700 N N . TYR A 1 90 ? -7.780 2.441 18.512 1.00 97.25 90 TYR A N 1
ATOM 701 C CA . TYR A 1 90 ? -6.643 3.266 18.913 1.00 97.25 90 TYR A CA 1
ATOM 702 C C . TYR A 1 90 ? -6.796 4.698 18.377 1.00 97.25 90 TYR A C 1
ATOM 704 O O . TYR A 1 90 ? -7.118 4.912 17.207 1.00 97.25 90 TYR A O 1
ATOM 712 N N . GLY A 1 91 ? -6.620 5.692 19.251 1.00 95.12 91 GLY A N 1
ATOM 713 C CA . GLY A 1 91 ? -6.827 7.102 18.914 1.00 95.12 91 GLY A CA 1
ATOM 714 C C . GLY A 1 91 ? -8.286 7.534 18.742 1.00 95.12 91 GLY A C 1
ATOM 715 O O . GLY A 1 91 ? -8.525 8.649 18.282 1.00 95.12 91 GLY A O 1
ATOM 716 N N . GLN A 1 92 ? -9.258 6.698 19.106 1.00 94.25 92 GLN A N 1
ATOM 717 C CA . GLN A 1 92 ? -10.683 7.023 19.080 1.00 94.25 92 GLN A CA 1
ATOM 718 C C . GLN A 1 92 ? -11.324 6.769 20.444 1.00 94.25 92 GLN A C 1
ATOM 720 O O . GLN A 1 92 ? -10.842 5.971 21.243 1.00 94.25 92 GLN A O 1
ATOM 725 N N . LYS A 1 93 ? -12.421 7.480 20.714 1.00 94.19 93 LYS A N 1
ATOM 726 C CA . LYS A 1 93 ? -13.258 7.255 21.892 1.00 94.19 93 LYS A CA 1
ATOM 727 C C . LYS A 1 93 ? -14.621 6.768 21.431 1.00 94.19 93 LYS A C 1
ATOM 729 O O . LYS A 1 93 ? -15.507 7.583 21.160 1.00 94.19 93 LYS A O 1
ATOM 734 N N . ASP A 1 94 ? -14.773 5.454 21.357 1.00 95.62 94 ASP A N 1
ATOM 735 C CA . ASP A 1 94 ? -16.058 4.843 21.051 1.00 95.62 94 ASP A CA 1
ATOM 736 C C . ASP A 1 94 ? -17.046 5.040 22.204 1.00 95.62 94 ASP A C 1
ATOM 738 O O . ASP A 1 94 ? -16.670 5.157 23.376 1.00 95.62 94 ASP A O 1
ATOM 742 N N . ALA A 1 95 ? -18.330 5.141 21.862 1.00 96.06 95 ALA A N 1
ATOM 743 C CA . ALA A 1 95 ? -19.378 5.370 22.844 1.00 96.06 95 ALA A CA 1
ATOM 744 C C . ALA A 1 95 ? -19.494 4.176 23.799 1.00 96.06 95 ALA A C 1
ATOM 746 O O . ALA A 1 95 ? -19.481 3.021 23.376 1.00 96.06 95 ALA A O 1
ATOM 747 N N . PHE A 1 96 ? -19.662 4.460 25.089 1.00 95.94 96 PHE A N 1
ATOM 748 C CA . PHE A 1 96 ? -19.885 3.409 26.071 1.00 95.94 96 PHE A CA 1
ATOM 749 C C . PHE A 1 96 ? -21.213 2.686 25.825 1.00 95.94 96 PHE A C 1
ATOM 751 O O . PHE A 1 96 ? -22.254 3.309 25.586 1.00 95.94 96 PHE A O 1
ATOM 758 N N . GLY A 1 97 ? -21.154 1.357 25.896 1.00 93.06 97 GLY A N 1
ATOM 759 C CA . GLY A 1 97 ? -22.307 0.476 25.789 1.00 93.06 97 GLY A CA 1
ATOM 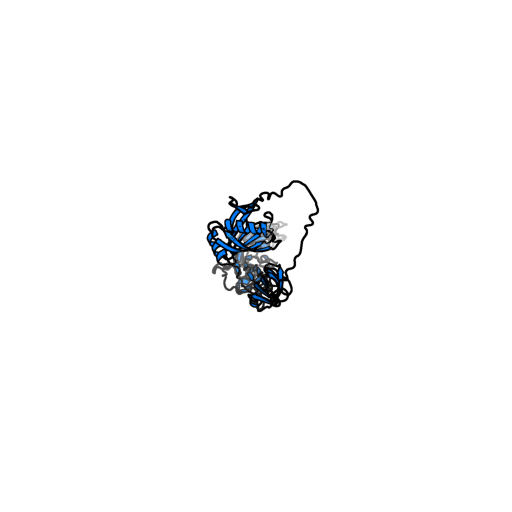760 C C . GLY A 1 97 ? -23.006 0.245 27.129 1.00 93.06 97 GLY A C 1
ATOM 761 O O . GLY A 1 97 ? -23.002 1.088 28.031 1.00 93.06 97 GLY A O 1
ATOM 762 N N . LYS A 1 98 ? -23.625 -0.929 27.250 1.00 92.69 98 LYS A N 1
ATOM 763 C CA . LYS A 1 98 ? -24.233 -1.417 28.488 1.00 92.69 98 LYS A CA 1
ATOM 764 C C . LYS A 1 98 ? -23.659 -2.786 28.824 1.00 92.69 98 LYS A C 1
ATOM 766 O O . LYS A 1 98 ? -23.483 -3.597 27.919 1.00 92.69 98 LYS A O 1
ATOM 771 N N . ALA A 1 99 ? -23.442 -3.047 30.106 1.00 92.69 99 ALA A N 1
ATOM 772 C CA . ALA A 1 99 ? -23.209 -4.399 30.596 1.00 92.69 99 ALA A CA 1
ATOM 773 C C . ALA A 1 99 ? -24.555 -5.083 30.881 1.00 92.69 99 ALA A C 1
ATOM 775 O O . ALA A 1 99 ? -25.538 -4.416 31.223 1.00 92.69 99 ALA A O 1
ATOM 776 N N . THR A 1 100 ? -24.613 -6.403 30.734 1.00 90.44 100 THR A N 1
ATOM 777 C CA . THR A 1 100 ? -25.823 -7.190 30.999 1.00 90.44 100 THR A CA 1
ATOM 778 C C . THR A 1 100 ? -25.688 -7.961 32.297 1.00 90.44 100 THR A C 1
ATOM 780 O O . THR A 1 100 ? -24.638 -8.528 32.565 1.00 90.44 100 THR A O 1
ATOM 783 N N . PHE A 1 101 ? -26.773 -8.034 33.061 1.00 90.12 101 PHE A N 1
ATOM 784 C CA . PHE A 1 101 ? -26.849 -8.816 34.290 1.00 90.12 101 PHE A CA 1
ATOM 785 C C . PHE A 1 101 ? -28.167 -9.597 34.326 1.00 90.12 101 PHE A C 1
ATOM 787 O O . PHE A 1 101 ? -29.223 -9.058 33.986 1.00 90.12 101 PHE A O 1
ATOM 794 N N . ALA A 1 102 ? -28.132 -10.868 34.726 1.00 90.44 102 ALA A N 1
ATOM 795 C CA . ALA A 1 102 ? -29.343 -11.659 34.928 1.00 90.44 102 ALA A CA 1
ATOM 796 C C . ALA A 1 102 ? -29.930 -11.368 36.317 1.00 90.44 102 ALA A C 1
ATOM 798 O O . ALA A 1 102 ? -29.431 -11.851 37.328 1.00 90.44 102 ALA A O 1
ATOM 799 N N . GLY A 1 103 ? -31.004 -10.580 36.354 1.00 88.19 103 GLY A N 1
ATOM 800 C CA . GLY A 1 103 ? -31.734 -10.235 37.567 1.00 88.19 103 GLY A CA 1
ATOM 801 C C . GLY A 1 103 ? -32.272 -11.457 38.305 1.00 88.19 103 GLY A C 1
ATOM 802 O O . GLY A 1 103 ? -32.680 -12.460 37.710 1.00 88.19 103 GLY A O 1
ATOM 803 N N . VAL A 1 104 ? -32.304 -11.345 39.630 1.00 87.38 104 VAL A N 1
ATOM 804 C CA . VAL A 1 104 ? -32.888 -12.356 40.514 1.00 87.38 104 VAL A CA 1
ATOM 805 C C . VAL A 1 104 ? -34.358 -12.031 40.776 1.00 87.38 104 VAL A C 1
ATOM 807 O O . VAL A 1 104 ? -34.895 -11.058 40.253 1.00 87.38 104 VAL A O 1
ATOM 810 N N . ASN A 1 105 ? -35.050 -12.869 41.553 1.00 89.38 105 ASN A N 1
ATOM 811 C CA . ASN A 1 105 ? -36.438 -12.620 41.971 1.00 89.38 105 ASN A CA 1
ATOM 812 C C . ASN A 1 105 ? -37.450 -12.440 40.807 1.00 89.38 105 ASN A C 1
ATOM 814 O O . ASN A 1 105 ? -38.568 -11.974 41.007 1.00 89.38 105 ASN A O 1
ATOM 818 N N . GLY A 1 106 ? -37.087 -12.860 39.588 1.00 83.94 106 GLY A N 1
ATOM 819 C CA . GLY A 1 106 ? -37.928 -12.745 38.394 1.00 83.94 106 GLY A CA 1
ATOM 820 C C . GLY A 1 106 ? -37.781 -11.437 37.607 1.00 83.94 106 GLY A C 1
ATOM 821 O O . GLY A 1 106 ? -38.582 -11.219 36.701 1.00 83.94 106 GLY A O 1
ATOM 822 N N . ASP A 1 107 ? -36.770 -10.612 37.896 1.00 86.69 107 ASP A N 1
ATOM 823 C CA . ASP A 1 107 ? -36.563 -9.303 37.249 1.00 86.69 107 ASP A CA 1
ATOM 824 C C . ASP A 1 107 ? -36.052 -9.386 35.795 1.00 86.69 107 ASP A C 1
ATOM 826 O O . ASP A 1 107 ? -36.014 -8.381 35.084 1.00 86.69 107 ASP A O 1
ATOM 830 N N . GLY A 1 108 ? -35.698 -10.583 35.315 1.00 89.69 108 GLY A N 1
ATOM 831 C CA . GLY A 1 108 ? -35.202 -10.794 33.953 1.00 89.69 108 GLY A CA 1
ATOM 832 C C . GLY A 1 108 ? -33.816 -10.182 33.727 1.00 89.69 108 GLY A C 1
ATOM 833 O O . GLY A 1 108 ? -33.064 -9.959 34.667 1.00 89.69 108 GLY A O 1
ATOM 834 N N . THR A 1 109 ? -33.436 -9.938 32.471 1.00 91.88 109 THR A N 1
ATOM 835 C CA . THR A 1 109 ? -32.135 -9.327 32.147 1.00 91.88 109 THR A CA 1
ATOM 836 C C . THR A 1 109 ? -32.174 -7.815 32.351 1.00 91.88 109 THR A C 1
ATOM 838 O O . THR A 1 109 ? -33.018 -7.123 31.781 1.00 91.88 109 THR A O 1
ATOM 841 N N . LEU A 1 110 ? -31.217 -7.301 33.117 1.00 91.38 110 LEU A N 1
ATOM 842 C CA . LEU A 1 110 ? -31.015 -5.885 33.391 1.00 91.38 110 LEU A CA 1
ATOM 843 C C . LEU A 1 110 ? -29.834 -5.341 32.578 1.00 91.38 110 LEU A C 1
ATOM 845 O O . LEU A 1 110 ? -28.879 -6.061 32.280 1.00 91.38 110 LEU A O 1
ATOM 849 N N . LEU A 1 111 ? -29.911 -4.056 32.229 1.00 92.06 111 LEU A N 1
ATOM 850 C CA . LEU A 1 111 ? -28.863 -3.323 31.521 1.00 92.06 111 LEU A CA 1
ATOM 851 C C . LEU A 1 111 ? -28.246 -2.293 32.458 1.00 92.06 111 LEU A C 1
ATOM 853 O O . LEU A 1 111 ? -28.967 -1.488 33.046 1.00 92.06 111 LEU A O 1
ATOM 857 N N . LEU A 1 112 ? -26.924 -2.313 32.561 1.00 92.94 112 LEU A N 1
ATOM 858 C CA . LEU A 1 112 ? -26.149 -1.429 33.421 1.00 92.94 112 LEU A CA 1
ATOM 859 C C . LEU A 1 112 ? -25.284 -0.501 32.584 1.00 92.94 112 LEU A C 1
ATOM 861 O O . LEU A 1 112 ? -24.814 -0.871 31.508 1.00 92.94 112 LEU A O 1
ATOM 865 N N . ASP A 1 113 ? -25.062 0.708 33.077 1.00 94.69 113 ASP A N 1
ATOM 866 C CA . ASP A 1 113 ? -24.364 1.736 32.316 1.00 94.69 113 ASP A CA 1
ATOM 867 C C . ASP A 1 113 ? -22.861 1.531 32.434 1.00 94.69 113 ASP A C 1
ATOM 869 O O . ASP A 1 113 ? -22.338 1.516 33.543 1.00 94.69 113 ASP A O 1
ATOM 873 N N . ILE A 1 114 ? -22.159 1.422 31.307 1.00 96.12 114 ILE A N 1
ATOM 874 C CA . ILE A 1 114 ? -20.708 1.597 31.306 1.00 96.12 114 ILE A CA 1
ATOM 875 C C . ILE A 1 114 ? -20.441 3.102 31.326 1.00 96.12 114 ILE A C 1
ATOM 877 O O . ILE A 1 114 ? -20.947 3.840 30.479 1.00 96.12 114 ILE A O 1
ATOM 881 N N . THR A 1 115 ? -19.692 3.568 32.321 1.00 95.69 115 THR A N 1
ATOM 882 C CA . THR A 1 115 ? -19.487 5.004 32.562 1.00 95.69 115 THR A CA 1
ATOM 883 C C . THR A 1 115 ? -18.048 5.451 32.373 1.00 95.69 115 THR A C 1
ATOM 885 O O . THR A 1 115 ? -17.822 6.642 32.167 1.00 95.69 115 THR A O 1
ATOM 888 N N . ASP A 1 116 ? -17.089 4.528 32.460 1.00 96.31 116 ASP A N 1
ATOM 889 C CA . ASP A 1 116 ? -15.668 4.843 32.326 1.00 96.31 116 ASP A CA 1
ATOM 890 C C . ASP A 1 116 ? -14.838 3.624 31.898 1.00 96.31 116 ASP A C 1
ATOM 892 O O . ASP A 1 116 ? -15.287 2.486 32.052 1.00 96.31 116 ASP A O 1
ATOM 896 N N . SER A 1 117 ? -13.622 3.860 31.399 1.00 96.69 117 SER A N 1
ATOM 897 C CA . SER A 1 117 ? -12.642 2.808 31.113 1.00 96.69 117 SER A CA 1
ATOM 898 C C . SER A 1 117 ? -11.203 3.323 31.180 1.00 96.69 117 SER A C 1
ATOM 900 O O . SER A 1 117 ? -10.908 4.395 30.650 1.00 96.69 117 SER A O 1
ATOM 902 N N . SER A 1 118 ? -10.293 2.521 31.750 1.00 96.44 118 SER A N 1
ATOM 903 C CA . SER A 1 118 ? -8.855 2.838 31.801 1.00 96.44 118 SER A CA 1
ATOM 904 C C . SER A 1 118 ? -8.137 2.678 30.453 1.00 96.44 118 SER A C 1
ATOM 906 O O . SER A 1 118 ? -6.985 3.076 30.325 1.00 96.44 118 SER A O 1
ATOM 908 N N . ALA A 1 119 ? -8.829 2.192 29.414 1.00 96.50 119 ALA A N 1
ATOM 909 C CA . ALA A 1 119 ? -8.349 2.226 28.031 1.00 96.50 119 ALA A CA 1
ATOM 910 C C . ALA A 1 119 ? -8.248 3.660 27.467 1.00 96.50 119 ALA A C 1
ATOM 912 O O . ALA A 1 119 ? -7.615 3.884 26.432 1.00 96.50 119 ALA A O 1
ATOM 913 N N . LEU A 1 120 ? -8.900 4.632 28.119 1.00 95.25 120 LEU A N 1
ATOM 914 C CA . LEU A 1 120 ? -8.943 6.036 27.721 1.00 95.25 120 LEU A CA 1
ATOM 915 C C . LEU A 1 120 ? -8.069 6.884 28.657 1.00 95.25 120 LEU A C 1
ATOM 917 O O . LEU A 1 120 ? -8.212 6.828 29.873 1.00 95.25 120 LEU A O 1
ATOM 921 N N . THR A 1 121 ? -7.219 7.748 28.101 1.00 85.81 121 THR A N 1
ATOM 922 C CA . THR A 1 121 ? -6.224 8.522 28.881 1.00 85.81 121 THR A CA 1
ATOM 923 C C . THR A 1 121 ? -6.683 9.927 29.275 1.00 85.81 121 THR A C 1
ATOM 925 O O . THR A 1 121 ? -5.966 10.676 29.937 1.00 85.81 121 THR A O 1
ATOM 928 N N . GLY A 1 122 ? -7.893 10.323 28.874 1.00 65.75 122 GLY A N 1
ATOM 929 C CA . GLY A 1 122 ? -8.485 11.598 29.290 1.00 65.75 122 GLY A CA 1
ATOM 930 C C . GLY A 1 122 ? -7.925 12.849 28.594 1.00 65.75 122 GLY A C 1
ATOM 931 O O . GLY A 1 122 ? -8.135 13.950 29.097 1.00 65.75 122 GLY A O 1
ATOM 932 N N . ALA A 1 123 ? -7.276 12.711 27.429 1.00 63.19 123 ALA A N 1
ATOM 933 C CA . ALA A 1 123 ? -6.818 13.802 26.549 1.00 63.19 123 ALA A CA 1
ATOM 934 C C . ALA A 1 123 ? -5.707 14.728 27.093 1.00 63.19 123 ALA A C 1
ATOM 936 O O . ALA A 1 123 ? -5.363 15.701 26.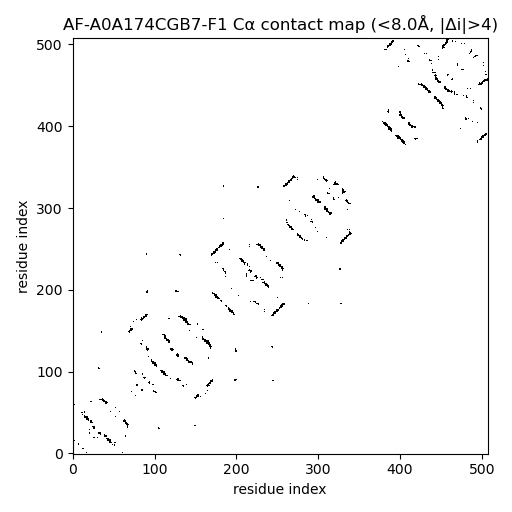420 1.00 63.19 123 ALA A O 1
ATOM 937 N N . ALA A 1 124 ? -5.118 14.440 28.260 1.00 61.72 124 ALA A N 1
ATOM 938 C CA . ALA A 1 124 ? -4.151 15.334 28.911 1.00 61.72 124 ALA A CA 1
ATOM 939 C C . ALA A 1 124 ? -2.887 15.603 28.066 1.00 61.72 124 ALA A C 1
ATOM 941 O O . ALA A 1 124 ? -2.390 16.728 28.068 1.00 61.72 124 ALA A O 1
ATOM 942 N N . ASP A 1 125 ? -2.451 14.619 27.272 1.00 65.31 125 ASP A N 1
ATOM 943 C CA . ASP A 1 125 ? -1.243 14.699 26.435 1.00 65.31 125 ASP A CA 1
ATOM 944 C C . ASP A 1 125 ? -1.549 14.619 24.925 1.00 65.31 125 ASP A C 1
ATOM 946 O O . ASP A 1 125 ? -0.695 14.257 24.120 1.00 65.31 125 ASP A O 1
ATOM 950 N N . GLY A 1 126 ? -2.793 14.898 24.513 1.00 77.12 126 GLY A N 1
ATOM 951 C CA . GLY A 1 126 ? -3.234 14.745 23.116 1.00 77.12 126 GLY A CA 1
ATOM 952 C C . GLY A 1 126 ? -3.471 13.292 22.672 1.00 77.12 126 GLY A C 1
ATOM 953 O O . GLY A 1 126 ? -3.965 13.067 21.567 1.00 77.12 126 GLY A O 1
ATOM 954 N N . ARG A 1 127 ? -3.190 12.319 23.548 1.00 89.62 127 ARG A N 1
ATOM 955 C CA . ARG A 1 127 ? -3.599 10.916 23.401 1.00 89.62 127 ARG A CA 1
ATOM 956 C C . ARG A 1 127 ? -5.032 10.742 23.905 1.00 89.62 127 ARG A C 1
ATOM 958 O O . ARG A 1 127 ? -5.428 11.334 24.904 1.00 89.62 127 ARG A O 1
ATOM 965 N N . ILE A 1 128 ? -5.810 9.949 23.189 1.00 93.88 128 ILE A N 1
ATOM 966 C CA . ILE A 1 128 ? -7.197 9.586 23.486 1.00 93.88 128 ILE A CA 1
ATOM 967 C C . ILE A 1 128 ? -7.244 8.211 24.155 1.00 93.88 128 ILE A C 1
ATOM 969 O O . ILE A 1 128 ? -7.982 8.035 25.125 1.00 93.88 128 ILE A O 1
ATOM 973 N N . THR A 1 129 ? -6.445 7.266 23.657 1.00 95.81 129 THR A N 1
ATOM 974 C CA . THR A 1 129 ? -6.388 5.883 24.144 1.00 95.81 129 THR A CA 1
ATOM 975 C C . THR A 1 129 ? -4.990 5.514 24.613 1.00 95.81 129 THR A C 1
ATOM 977 O O . THR A 1 129 ? -3.994 6.111 24.187 1.00 95.81 129 THR A O 1
ATOM 980 N N . GLU A 1 130 ? -4.928 4.475 25.436 1.00 95.62 130 GLU A N 1
ATOM 981 C CA . GLU A 1 130 ? -3.713 3.699 25.667 1.00 95.62 130 GLU A CA 1
ATOM 982 C C . GLU A 1 130 ? -3.311 2.902 24.407 1.00 95.62 130 GLU A C 1
ATOM 984 O O . GLU A 1 130 ? -3.947 3.013 23.350 1.00 95.62 130 GLU A O 1
ATOM 989 N N . ASN A 1 131 ? -2.214 2.144 24.492 1.00 95.88 131 ASN A N 1
ATOM 990 C CA . ASN A 1 131 ? -1.747 1.266 23.414 1.00 95.88 131 ASN A CA 1
ATOM 991 C C . ASN A 1 131 ? -2.751 0.143 23.100 1.00 95.88 131 ASN A C 1
ATOM 993 O O . ASN A 1 131 ? -3.655 -0.156 23.873 1.00 95.88 131 ASN A O 1
ATOM 997 N N . VAL A 1 132 ? -2.577 -0.497 21.948 1.00 97.69 132 VAL A N 1
ATOM 998 C CA . VAL A 1 132 ? -3.362 -1.675 21.577 1.00 97.69 132 VAL A CA 1
ATOM 999 C C . VAL A 1 132 ? -3.145 -2.798 22.583 1.00 97.69 132 VAL A C 1
ATOM 1001 O O . VAL A 1 132 ? -2.014 -3.108 22.964 1.00 97.69 132 VAL A O 1
ATOM 1004 N N . GLY A 1 133 ? -4.241 -3.443 22.965 1.00 97.12 133 GLY A N 1
ATOM 1005 C CA . GLY A 1 133 ? -4.236 -4.571 23.881 1.00 97.12 133 GLY A CA 1
ATOM 1006 C C . GLY A 1 133 ? -5.633 -5.138 24.073 1.00 97.12 133 GLY A C 1
ATOM 1007 O O . GLY A 1 133 ? -6.622 -4.412 23.969 1.00 97.12 133 GLY A O 1
ATOM 1008 N N . ASP A 1 134 ? -5.705 -6.439 24.335 1.00 96.38 134 ASP A N 1
ATOM 1009 C CA . ASP A 1 134 ? -6.962 -7.165 24.482 1.00 96.38 134 ASP A CA 1
ATOM 1010 C C . ASP A 1 134 ? -7.176 -7.595 25.932 1.00 96.38 134 ASP A C 1
ATOM 1012 O O . ASP A 1 134 ? -6.333 -8.301 26.482 1.00 96.38 134 ASP A O 1
ATOM 1016 N N . ASN A 1 135 ? -8.285 -7.164 26.541 1.00 95.38 135 ASN A N 1
ATOM 1017 C CA . ASN A 1 135 ? -8.648 -7.456 27.928 1.00 95.38 135 ASN A CA 1
ATOM 1018 C C . ASN A 1 135 ? -7.506 -7.156 28.916 1.00 95.38 135 ASN A C 1
ATOM 1020 O O . ASN A 1 135 ? -7.179 -7.966 29.777 1.00 95.38 135 ASN A O 1
ATOM 1024 N N . ILE A 1 136 ? -6.866 -5.995 28.768 1.00 96.50 136 ILE A N 1
ATOM 1025 C CA . ILE A 1 136 ? -5.801 -5.524 29.677 1.00 96.50 136 ILE A CA 1
ATOM 1026 C C . ILE A 1 136 ? -6.152 -4.206 30.371 1.00 96.50 136 ILE A C 1
ATOM 1028 O O . ILE A 1 136 ? -5.361 -3.693 31.160 1.00 96.50 136 ILE A O 1
ATOM 1032 N N . TYR A 1 137 ? -7.309 -3.641 30.027 1.00 97.12 137 TYR A N 1
ATOM 1033 C CA . TYR A 1 137 ? -7.831 -2.403 30.589 1.00 97.12 137 TYR A CA 1
ATOM 1034 C C . TYR A 1 137 ? -9.125 -2.677 31.343 1.00 97.12 137 TYR A C 1
ATOM 1036 O O . TYR A 1 137 ? -9.764 -3.708 31.157 1.00 97.12 137 TYR A O 1
ATOM 1044 N N . ASP A 1 138 ? -9.551 -1.721 32.150 1.00 96.56 138 ASP A N 1
ATOM 1045 C CA . ASP A 1 138 ? -10.649 -1.881 33.092 1.00 96.56 138 ASP A CA 1
ATOM 1046 C C . ASP A 1 138 ? -11.876 -1.107 32.616 1.00 96.56 138 ASP A C 1
ATOM 1048 O O . ASP A 1 138 ? -11.768 -0.117 31.881 1.00 96.56 138 ASP A O 1
ATOM 1052 N N . THR A 1 139 ? -13.053 -1.531 33.070 1.00 96.56 139 THR A N 1
ATOM 1053 C CA . THR A 1 139 ? -14.336 -0.886 32.765 1.00 96.56 139 THR A CA 1
ATOM 1054 C C . THR A 1 139 ? -15.086 -0.579 34.050 1.00 96.56 139 THR A C 1
ATOM 1056 O O . THR A 1 139 ? -15.220 -1.438 34.917 1.00 96.56 139 THR A O 1
ATOM 1059 N N . THR A 1 140 ? -15.635 0.629 34.172 1.00 96.25 140 THR A N 1
ATOM 1060 C CA . THR A 1 140 ? -16.509 1.001 35.290 1.00 96.25 140 THR A CA 1
ATOM 1061 C C . THR A 1 140 ? -17.970 0.906 34.881 1.00 96.25 140 THR A C 1
ATOM 1063 O O . THR A 1 140 ? -18.395 1.528 33.905 1.00 96.25 140 THR A O 1
ATOM 1066 N N . VAL A 1 141 ? -18.744 0.155 35.662 1.00 95.62 141 VAL A N 1
ATOM 1067 C CA . VAL A 1 141 ? -20.178 -0.073 35.464 1.00 95.62 141 VAL A CA 1
ATOM 1068 C C . VAL A 1 141 ? -20.969 0.566 36.604 1.00 95.62 141 VAL A C 1
ATOM 1070 O O . VAL A 1 141 ? -20.568 0.492 37.766 1.00 95.62 141 VAL A O 1
ATOM 1073 N N . SER A 1 142 ? -22.110 1.174 36.283 1.00 95.06 142 SER A N 1
ATOM 1074 C CA . SER A 1 142 ? -22.995 1.879 37.211 1.00 95.06 142 SER A CA 1
ATOM 1075 C C . SER A 1 142 ? -24.427 1.340 37.175 1.00 95.06 142 SER A C 1
ATOM 1077 O O . SER A 1 142 ? -24.998 1.077 36.114 1.00 95.06 142 SER A O 1
ATOM 1079 N N . LEU A 1 143 ? -25.028 1.233 38.363 1.00 93.06 143 LEU A N 1
ATOM 1080 C CA . LEU A 1 143 ? -26.432 0.874 38.593 1.00 93.06 143 LEU A CA 1
ATOM 1081 C C . LEU A 1 143 ? -27.375 2.085 38.504 1.00 93.06 143 LEU A C 1
ATOM 1083 O O . LEU A 1 143 ? -28.585 1.938 38.667 1.00 93.06 143 LEU A O 1
ATOM 1087 N N . GLU A 1 144 ? -26.850 3.294 38.286 1.00 88.69 144 GLU A N 1
ATOM 1088 C CA . GLU A 1 144 ? -27.613 4.546 38.380 1.00 88.69 144 GLU A CA 1
ATOM 1089 C C . GLU A 1 144 ? -28.839 4.585 37.448 1.00 88.69 144 GLU A C 1
ATOM 1091 O O . GLU A 1 144 ? -29.882 5.146 37.803 1.00 88.69 144 GLU A O 1
ATOM 1096 N N . SER A 1 145 ? -28.763 3.921 36.292 1.00 86.94 145 SER A N 1
ATOM 1097 C CA . SER A 1 145 ? -29.867 3.831 35.333 1.00 86.94 145 SER A CA 1
ATOM 1098 C C . SER A 1 145 ? -31.025 2.939 35.789 1.00 86.94 145 SER A C 1
ATOM 1100 O O . SER A 1 145 ? -32.160 3.189 35.377 1.00 86.94 145 SER A O 1
ATOM 1102 N N . LEU A 1 146 ? -30.790 1.968 36.682 1.00 85.94 146 LEU A N 1
ATOM 1103 C CA . LEU A 1 146 ? -31.835 1.079 37.204 1.00 85.94 146 LEU A CA 1
ATOM 1104 C C . LEU A 1 146 ? -32.820 1.802 38.128 1.00 85.94 146 LEU A C 1
ATOM 1106 O O . LEU A 1 146 ? -33.973 1.386 38.239 1.00 85.94 146 LEU A O 1
ATOM 1110 N N . LYS A 1 147 ? -32.379 2.879 38.797 1.00 81.06 147 LYS A N 1
ATOM 1111 C CA . LYS A 1 147 ? -33.181 3.712 39.718 1.00 81.06 147 LYS A CA 1
ATOM 1112 C C . LYS A 1 147 ? -33.956 2.941 40.802 1.00 81.06 147 LYS A C 1
ATOM 1114 O O . LYS A 1 147 ? -34.871 3.500 41.407 1.00 81.06 147 LYS A O 1
ATOM 1119 N N . ASN A 1 148 ? -33.598 1.689 41.076 1.00 78.88 148 ASN A N 1
ATOM 1120 C CA . ASN A 1 148 ? -34.161 0.878 42.151 1.00 78.88 148 ASN A CA 1
ATOM 1121 C C . ASN A 1 148 ? -33.078 0.590 43.201 1.00 78.88 148 ASN A C 1
ATOM 1123 O O . ASN A 1 148 ? -31.888 0.752 42.944 1.00 78.88 148 ASN A O 1
ATOM 1127 N N . LYS A 1 149 ? -33.497 0.215 44.412 1.00 86.62 149 LYS A N 1
ATOM 1128 C CA . LYS A 1 149 ? -32.585 -0.090 45.528 1.00 86.62 149 LYS A CA 1
ATOM 1129 C C . LYS A 1 149 ? -32.373 -1.591 45.708 1.00 86.62 149 LYS A C 1
ATOM 1131 O O . LYS A 1 149 ? -31.838 -1.998 46.731 1.00 86.62 149 LYS A O 1
ATOM 1136 N N . ASN A 1 150 ? -32.830 -2.400 44.753 1.00 92.19 150 ASN A N 1
ATOM 1137 C CA . ASN A 1 150 ? -32.872 -3.854 44.885 1.00 92.19 150 ASN A CA 1
ATOM 1138 C C . ASN A 1 150 ? -31.514 -4.501 44.626 1.00 92.19 150 ASN A C 1
ATOM 1140 O O . ASN A 1 150 ? -31.287 -5.623 45.067 1.00 92.19 150 ASN A O 1
ATOM 1144 N N . TYR A 1 151 ? -30.609 -3.774 43.976 1.00 94.00 151 TYR A N 1
ATOM 1145 C CA . TYR A 1 151 ? -29.293 -4.247 43.583 1.00 94.00 151 TYR A CA 1
ATOM 1146 C C . TYR A 1 151 ? -28.201 -3.314 44.091 1.00 94.00 151 TYR A C 1
ATOM 1148 O O . TYR A 1 151 ? -28.390 -2.100 44.184 1.00 94.00 151 TYR A O 1
ATOM 1156 N N . GLN A 1 152 ? -27.050 -3.894 44.401 1.00 94.75 152 GLN A N 1
ATOM 1157 C CA . GLN A 1 152 ? -25.833 -3.189 44.784 1.00 94.75 152 GLN A CA 1
ATOM 1158 C C . GLN A 1 152 ? -24.610 -3.984 44.318 1.00 94.75 152 GLN A C 1
ATOM 1160 O O . GLN A 1 152 ? -24.702 -5.183 44.071 1.00 94.75 152 GLN A O 1
ATOM 1165 N N . PHE A 1 153 ? -23.451 -3.343 44.250 1.00 94.56 153 PHE A N 1
ATOM 1166 C CA . PHE A 1 153 ? -22.169 -4.042 44.271 1.00 94.56 153 PHE A CA 1
ATOM 1167 C C . PHE A 1 153 ? -21.701 -4.246 45.720 1.00 94.56 153 PHE A C 1
ATOM 1169 O O . PHE A 1 153 ? -22.382 -3.856 46.676 1.00 94.56 153 PHE A O 1
ATOM 1176 N N . ALA A 1 154 ? -20.541 -4.886 45.893 1.00 92.50 154 ALA A N 1
ATOM 1177 C CA . ALA A 1 154 ? -19.930 -5.089 47.206 1.00 92.50 154 ALA A CA 1
ATOM 1178 C C . ALA A 1 154 ? -19.886 -3.783 48.027 1.00 92.50 154 ALA A C 1
ATOM 1180 O O . ALA A 1 154 ? -19.764 -2.686 47.479 1.00 92.50 154 ALA A O 1
ATOM 1181 N N . ASP A 1 155 ? -20.051 -3.915 49.345 1.00 92.50 155 ASP A N 1
ATOM 1182 C CA . ASP A 1 155 ? -20.081 -2.806 50.311 1.00 92.50 155 ASP A CA 1
ATOM 1183 C C . ASP A 1 155 ? -21.177 -1.747 50.073 1.00 92.50 155 ASP A C 1
ATOM 1185 O O . ASP A 1 155 ? -21.119 -0.640 50.608 1.00 92.50 155 ASP A O 1
ATOM 1189 N N . GLY A 1 156 ? -22.216 -2.089 49.303 1.00 91.00 156 GLY A N 1
ATOM 1190 C CA . GLY A 1 156 ? -23.334 -1.190 49.008 1.00 91.00 156 GLY A CA 1
ATOM 1191 C C . GLY A 1 156 ? -23.029 -0.151 47.930 1.00 91.00 156 GLY A C 1
ATOM 1192 O O . GLY A 1 156 ? -23.755 0.838 47.810 1.00 91.00 156 GLY A O 1
ATOM 1193 N N . ALA A 1 157 ? -21.961 -0.347 47.152 1.00 94.25 157 ALA A N 1
ATOM 1194 C CA . ALA A 1 157 ? -21.596 0.555 46.071 1.00 94.25 157 ALA A CA 1
ATOM 1195 C C . ALA A 1 157 ? -22.609 0.500 44.913 1.00 94.25 157 ALA A C 1
ATOM 1197 O O . ALA A 1 157 ? -23.145 -0.553 44.571 1.00 94.25 157 ALA A O 1
ATOM 1198 N N . THR A 1 158 ? -22.848 1.645 44.272 1.00 93.44 158 THR A N 1
ATOM 1199 C CA . THR A 1 158 ? -23.709 1.755 43.079 1.00 93.44 158 THR A CA 1
ATOM 1200 C C . THR A 1 158 ? -22.921 1.768 41.772 1.00 93.44 158 THR A C 1
ATOM 1202 O O . THR A 1 158 ? -23.518 1.794 40.700 1.00 93.44 158 THR A O 1
ATOM 1205 N N . SER A 1 159 ? -21.592 1.748 41.850 1.00 95.00 159 SER A N 1
ATOM 1206 C CA . SER A 1 159 ? -20.691 1.573 40.714 1.00 95.00 159 SER A CA 1
ATOM 1207 C C . SER A 1 159 ? -19.502 0.710 41.124 1.00 95.00 159 SER A C 1
ATOM 1209 O O . SER A 1 159 ? -19.138 0.687 42.302 1.00 95.00 159 SER A O 1
ATOM 1211 N N . LYS A 1 160 ? -18.929 -0.019 40.168 1.00 94.94 160 LYS A N 1
ATOM 1212 C CA . LYS A 1 160 ? -17.749 -0.860 40.374 1.00 94.94 160 LYS A CA 1
ATOM 1213 C C . LYS A 1 160 ? -16.900 -0.887 39.106 1.00 94.94 160 LYS A C 1
ATOM 1215 O O . LYS A 1 160 ? -17.439 -0.924 38.001 1.00 94.94 160 LYS A O 1
ATOM 1220 N N . THR A 1 161 ? -15.585 -0.872 39.289 1.00 95.62 161 THR A N 1
ATOM 1221 C CA . THR A 1 161 ? -14.604 -1.115 38.229 1.00 95.62 161 THR A CA 1
ATOM 1222 C C . THR A 1 161 ? -14.282 -2.604 38.168 1.00 95.62 161 THR A C 1
ATOM 1224 O O . THR A 1 161 ? -14.110 -3.244 39.208 1.00 95.62 161 THR A O 1
ATOM 1227 N N . PHE A 1 162 ? -14.261 -3.141 36.954 1.00 93.94 162 PHE A N 1
ATOM 1228 C CA . PHE A 1 162 ? -13.928 -4.524 36.649 1.00 93.94 162 PHE A CA 1
ATOM 1229 C C . PHE A 1 162 ? -12.631 -4.564 35.854 1.00 93.94 162 PHE A C 1
ATOM 1231 O O . PHE A 1 162 ? -12.546 -3.962 34.778 1.00 93.94 162 PHE A O 1
ATOM 1238 N N . ASP A 1 163 ? -11.649 -5.272 36.395 1.00 94.44 163 ASP A N 1
ATOM 1239 C CA . ASP A 1 163 ? -10.302 -5.313 35.845 1.00 94.44 163 ASP A CA 1
ATOM 1240 C C . ASP A 1 163 ? -10.267 -6.138 34.553 1.00 94.44 163 ASP A C 1
ATOM 1242 O O . ASP A 1 163 ? -10.971 -7.141 34.448 1.00 94.44 163 ASP A O 1
ATOM 1246 N N . ASN A 1 164 ? -9.420 -5.771 33.587 1.00 94.50 164 ASN A N 1
ATOM 1247 C CA . ASN A 1 164 ? -9.189 -6.574 32.368 1.00 94.50 164 ASN A CA 1
ATOM 1248 C C . ASN A 1 164 ? -10.462 -6.860 31.540 1.00 94.50 164 ASN A C 1
ATOM 1250 O O . ASN A 1 164 ? -10.618 -7.927 30.951 1.00 94.50 164 ASN A O 1
ATOM 1254 N N . THR A 1 165 ? -11.389 -5.906 31.497 1.00 95.50 165 THR A N 1
ATOM 1255 C CA . THR A 1 165 ? -12.662 -6.001 30.765 1.00 95.50 165 THR A CA 1
ATOM 1256 C C . THR A 1 165 ? -12.769 -5.024 29.594 1.00 95.50 165 THR A C 1
ATOM 1258 O O . THR A 1 165 ? -13.851 -4.854 29.034 1.00 95.50 165 THR A O 1
ATOM 1261 N N . ALA A 1 166 ? -11.685 -4.348 29.220 1.00 97.06 166 ALA A N 1
ATOM 1262 C CA . ALA A 1 166 ? -11.643 -3.446 28.080 1.00 97.06 166 ALA A CA 1
ATOM 1263 C C . ALA A 1 166 ? -10.443 -3.711 27.163 1.00 97.06 166 ALA A C 1
ATOM 1265 O O . ALA A 1 166 ? -9.369 -4.133 27.606 1.00 97.06 166 ALA A O 1
ATOM 1266 N N . SER A 1 167 ? -10.641 -3.401 25.881 1.00 97.50 167 SER A N 1
ATOM 1267 C CA . SER A 1 167 ? -9.656 -3.601 24.815 1.00 97.50 167 SER A CA 1
ATOM 1268 C C . SER A 1 167 ? -9.500 -2.351 23.948 1.00 97.50 167 SER A C 1
ATOM 1270 O O . SER A 1 167 ? -10.461 -1.620 23.691 1.00 97.50 167 SER A O 1
ATOM 1272 N N . VAL A 1 168 ? -8.288 -2.139 23.437 1.00 98.19 168 VAL A N 1
ATOM 1273 C CA . VAL A 1 168 ? -7.992 -1.156 22.388 1.00 98.19 168 VAL A CA 1
ATOM 1274 C C . VAL A 1 168 ? -7.566 -1.910 21.136 1.00 98.19 168 VAL A C 1
ATOM 1276 O O . VAL A 1 168 ? -6.573 -2.636 21.157 1.00 98.19 168 VAL A O 1
ATOM 1279 N N . THR A 1 169 ? -8.298 -1.743 20.035 1.00 98.12 169 THR A N 1
ATOM 1280 C CA . THR A 1 169 ? -7.972 -2.382 18.750 1.00 98.12 169 THR A CA 1
ATOM 1281 C C . THR A 1 169 ? -7.097 -1.481 17.879 1.00 98.12 169 THR A C 1
ATOM 1283 O O . THR A 1 169 ? -7.232 -0.258 17.966 1.00 98.12 169 THR A O 1
ATOM 1286 N N . PRO A 1 170 ? -6.255 -2.036 16.988 1.00 98.31 170 PRO A N 1
ATOM 1287 C CA . PRO A 1 170 ? -5.391 -1.234 16.125 1.00 98.31 170 PRO A CA 1
ATOM 1288 C C . PRO A 1 170 ? -6.123 -0.196 15.274 1.00 98.31 170 PRO A C 1
ATOM 1290 O O . PRO A 1 170 ? -7.226 -0.446 14.785 1.00 98.31 170 PRO A O 1
ATOM 1293 N N . ALA A 1 171 ? -5.478 0.954 15.067 1.00 97.88 171 ALA A N 1
ATOM 1294 C CA . ALA A 1 171 ? -5.875 1.942 14.068 1.00 97.88 171 ALA A CA 1
ATOM 1295 C C . ALA A 1 171 ? -5.442 1.509 12.656 1.00 97.88 171 ALA A C 1
ATOM 1297 O O . ALA A 1 171 ? -4.573 0.655 12.519 1.00 97.88 171 ALA A O 1
ATOM 1298 N N . ASP A 1 172 ? -6.010 2.094 11.601 1.00 97.62 172 ASP A N 1
ATOM 1299 C CA . ASP A 1 172 ? -5.544 1.805 10.236 1.00 97.62 172 ASP A CA 1
ATOM 1300 C C . ASP A 1 172 ? -4.450 2.807 9.861 1.00 97.62 172 ASP A C 1
ATOM 1302 O O . ASP A 1 172 ? -4.627 4.013 10.047 1.00 97.62 172 ASP A O 1
ATOM 1306 N N . LEU A 1 173 ? -3.340 2.314 9.314 1.00 97.31 173 LEU A N 1
ATOM 1307 C CA . LEU A 1 173 ? -2.290 3.138 8.721 1.00 97.31 173 LEU A CA 1
ATOM 1308 C C . LEU A 1 173 ? -2.058 2.679 7.284 1.00 97.31 173 LEU A C 1
ATOM 1310 O O . LEU A 1 173 ? -1.920 1.484 7.019 1.00 97.31 173 LEU A O 1
ATOM 1314 N N . THR A 1 174 ? -1.996 3.624 6.355 1.00 97.12 174 THR A N 1
ATOM 1315 C CA . THR A 1 174 ? -1.730 3.329 4.945 1.00 97.12 174 THR A CA 1
ATOM 1316 C C . THR A 1 174 ? -0.401 3.934 4.529 1.00 97.12 174 THR A C 1
ATOM 1318 O O . THR A 1 174 ? -0.156 5.112 4.790 1.00 97.12 174 THR A O 1
ATOM 1321 N N . ILE A 1 175 ? 0.438 3.131 3.880 1.00 97.69 175 ILE A N 1
ATOM 1322 C CA . ILE A 1 175 ? 1.663 3.570 3.212 1.00 97.69 175 ILE A CA 1
ATOM 1323 C C . ILE A 1 175 ? 1.333 3.822 1.741 1.00 97.69 175 ILE A C 1
ATOM 1325 O O . ILE A 1 175 ? 0.682 3.004 1.089 1.00 97.69 175 ILE A O 1
ATOM 1329 N N . GLU A 1 176 ? 1.798 4.943 1.211 1.00 96.94 176 GLU A N 1
ATOM 1330 C CA . GLU A 1 176 ? 1.785 5.223 -0.220 1.00 96.94 176 GLU A CA 1
ATOM 1331 C C . GLU A 1 176 ? 3.220 5.330 -0.722 1.00 96.94 176 GLU A C 1
ATOM 1333 O O . GLU A 1 176 ? 3.991 6.170 -0.250 1.00 96.94 176 GLU A O 1
ATOM 1338 N N . THR A 1 177 ? 3.560 4.486 -1.692 1.00 98.12 177 THR A N 1
ATOM 1339 C CA . THR A 1 177 ? 4.884 4.410 -2.310 1.00 98.12 177 THR A CA 1
ATOM 1340 C C . THR A 1 177 ? 4.753 4.744 -3.785 1.00 98.12 177 THR A C 1
ATOM 1342 O O . THR A 1 177 ? 3.780 4.366 -4.431 1.00 98.12 177 THR A O 1
ATOM 1345 N N . LYS A 1 178 ? 5.699 5.519 -4.319 1.00 98.25 178 LYS A N 1
ATOM 1346 C CA . LYS A 1 178 ? 5.667 5.915 -5.730 1.00 98.25 178 LYS A CA 1
ATOM 1347 C C . LYS A 1 178 ? 6.364 4.881 -6.600 1.00 98.25 178 LYS A C 1
ATOM 1349 O O . LYS A 1 178 ? 7.453 4.422 -6.248 1.00 98.25 178 LYS A O 1
ATOM 1354 N N . ASP A 1 179 ? 5.785 4.640 -7.768 1.00 98.25 179 ASP A N 1
ATOM 1355 C CA . ASP A 1 179 ? 6.428 3.881 -8.833 1.00 98.25 179 ASP A CA 1
ATOM 1356 C C . ASP A 1 179 ? 7.735 4.544 -9.284 1.00 98.25 179 ASP A C 1
ATOM 1358 O O . ASP A 1 179 ? 7.939 5.760 -9.157 1.00 98.25 179 ASP A O 1
ATOM 1362 N N . VAL A 1 180 ? 8.623 3.729 -9.843 1.00 98.44 180 VAL A N 1
ATOM 1363 C CA . VAL A 1 180 ? 9.911 4.147 -10.387 1.00 98.44 180 VAL A CA 1
ATOM 1364 C C . VAL A 1 180 ? 9.968 3.794 -11.864 1.00 98.44 180 VAL A C 1
ATOM 1366 O O . VAL A 1 180 ? 9.858 2.634 -12.237 1.00 98.44 180 VAL A O 1
ATOM 1369 N N . GLU A 1 181 ? 10.234 4.786 -12.708 1.00 98.25 181 GLU A N 1
ATOM 1370 C CA . GLU A 1 181 ? 10.575 4.564 -14.114 1.00 98.25 181 GLU A CA 1
ATOM 1371 C C . GLU A 1 181 ? 12.055 4.880 -14.343 1.00 98.25 181 GLU A C 1
ATOM 1373 O O . GLU A 1 181 ? 12.544 5.991 -14.075 1.00 98.25 181 GLU A O 1
ATOM 1378 N N . THR A 1 182 ? 12.791 3.894 -14.838 1.00 98.19 182 THR A N 1
ATOM 1379 C CA . THR A 1 182 ? 14.216 4.013 -15.135 1.00 98.19 182 THR A CA 1
ATOM 1380 C C . THR A 1 182 ? 14.573 3.248 -16.401 1.00 98.19 182 THR A C 1
ATOM 1382 O O . THR A 1 182 ? 13.764 2.500 -16.932 1.00 98.19 182 THR A O 1
ATOM 1385 N N . GLU A 1 183 ? 15.782 3.455 -16.898 1.00 97.81 183 GLU A N 1
ATOM 1386 C CA . GLU A 1 183 ? 16.342 2.676 -18.000 1.00 97.81 183 GLU A CA 1
ATOM 1387 C C . GLU A 1 183 ? 17.354 1.658 -17.470 1.00 97.81 183 GLU A C 1
ATOM 1389 O O . GLU A 1 183 ? 17.932 1.837 -16.389 1.00 97.81 183 GLU A O 1
ATOM 1394 N N . TYR A 1 184 ? 17.601 0.608 -18.249 1.00 98.44 184 TYR A N 1
ATOM 1395 C CA . TYR A 1 184 ? 18.653 -0.353 -17.950 1.00 98.44 184 TYR A CA 1
ATOM 1396 C C . TYR A 1 184 ? 20.008 0.347 -17.765 1.00 98.44 184 TYR A C 1
ATOM 1398 O O . TYR A 1 184 ? 20.386 1.240 -18.523 1.00 98.44 184 TYR A O 1
ATOM 1406 N N . GLY A 1 185 ? 20.759 -0.039 -16.737 1.00 97.12 185 GLY A N 1
ATOM 1407 C CA . GLY A 1 185 ? 22.015 0.614 -16.378 1.00 97.12 185 GLY A CA 1
ATOM 1408 C C . GLY A 1 185 ? 21.884 1.711 -15.319 1.00 97.12 185 GLY A C 1
ATOM 1409 O O . GLY A 1 185 ? 22.893 2.066 -14.705 1.00 97.12 185 GLY A O 1
ATOM 1410 N N . THR A 1 186 ? 20.673 2.211 -15.053 1.00 97.69 186 THR A N 1
ATOM 1411 C CA . THR A 1 186 ? 20.434 3.349 -14.153 1.00 97.69 186 THR A CA 1
ATOM 1412 C C . THR A 1 186 ? 19.540 2.949 -12.979 1.00 97.69 186 THR A C 1
ATOM 1414 O O . THR A 1 186 ? 18.359 2.658 -13.149 1.00 97.69 186 THR A O 1
ATOM 1417 N N . VAL A 1 187 ? 20.074 3.001 -11.756 1.00 97.50 187 VAL A N 1
ATOM 1418 C CA . VAL A 1 187 ? 19.290 2.789 -10.528 1.00 97.50 187 VAL A CA 1
ATOM 1419 C C . VAL A 1 187 ? 18.676 4.108 -10.061 1.00 97.50 187 VAL A C 1
ATOM 1421 O O . VAL A 1 187 ? 19.377 5.113 -9.923 1.00 97.50 187 VAL A O 1
ATOM 1424 N N . LYS A 1 188 ? 17.373 4.100 -9.766 1.00 97.50 188 LYS A N 1
ATOM 1425 C CA . LYS A 1 188 ? 16.654 5.222 -9.144 1.00 97.50 188 LYS A CA 1
ATOM 1426 C C . LYS A 1 188 ? 15.949 4.772 -7.872 1.00 97.50 188 LYS A C 1
ATOM 1428 O O . LYS A 1 188 ? 15.459 3.651 -7.787 1.00 97.50 188 LYS A O 1
ATOM 1433 N N . THR A 1 189 ? 15.871 5.663 -6.894 1.00 94.88 189 THR A N 1
ATOM 1434 C CA . THR A 1 189 ? 15.163 5.413 -5.636 1.00 94.88 189 THR A CA 1
ATOM 1435 C C . THR A 1 189 ? 13.778 6.050 -5.641 1.00 94.88 189 THR A C 1
ATOM 1437 O O . THR A 1 189 ? 13.499 6.958 -6.428 1.00 94.88 189 THR A O 1
ATOM 1440 N N . THR A 1 190 ? 12.926 5.590 -4.727 1.00 96.81 190 THR A N 1
ATOM 1441 C CA . THR A 1 190 ? 11.599 6.164 -4.484 1.00 96.81 190 THR A CA 1
ATOM 1442 C C . THR A 1 190 ? 11.480 6.758 -3.079 1.00 96.81 190 THR A C 1
ATOM 1444 O O . THR A 1 190 ? 12.418 6.742 -2.277 1.00 96.81 190 THR A O 1
ATOM 1447 N N . THR A 1 191 ? 10.312 7.318 -2.790 1.00 96.12 191 THR A N 1
ATOM 1448 C CA . THR A 1 191 ? 9.923 7.850 -1.485 1.00 96.12 191 THR A CA 1
ATOM 1449 C C . THR A 1 191 ? 8.524 7.371 -1.141 1.00 96.12 191 THR A C 1
ATOM 1451 O O . THR A 1 191 ? 7.680 7.294 -2.037 1.00 96.12 191 THR A O 1
ATOM 1454 N N . SER A 1 192 ? 8.266 7.184 0.149 1.00 97.00 192 SER A N 1
ATOM 1455 C CA . SER A 1 192 ? 6.946 6.835 0.668 1.00 97.00 192 SER A CA 1
ATOM 1456 C C . SER A 1 192 ? 6.437 7.862 1.665 1.00 97.00 192 SER A C 1
ATOM 1458 O O . SER A 1 192 ? 7.214 8.600 2.279 1.00 97.00 192 SER A O 1
ATOM 1460 N N . GLU A 1 193 ? 5.124 7.882 1.836 1.00 95.56 193 GLU A N 1
ATOM 1461 C CA . GLU A 1 193 ? 4.429 8.643 2.864 1.00 95.56 193 GLU A CA 1
ATOM 1462 C C . GLU A 1 193 ? 3.426 7.758 3.606 1.00 95.56 193 GLU A C 1
ATOM 1464 O O . GLU A 1 193 ? 2.995 6.727 3.095 1.00 95.56 193 GLU A O 1
ATOM 1469 N N . VAL A 1 194 ? 3.053 8.166 4.819 1.00 96.12 194 VAL A N 1
ATOM 1470 C CA . VAL A 1 194 ? 2.032 7.479 5.619 1.00 96.12 194 VAL A CA 1
ATOM 1471 C C . VAL A 1 194 ? 0.816 8.367 5.830 1.00 96.12 194 VAL A C 1
ATOM 1473 O O . VAL A 1 194 ? 0.934 9.582 6.010 1.00 96.12 194 VAL A O 1
ATOM 1476 N N . LYS A 1 195 ? -0.362 7.749 5.863 1.00 95.44 195 LYS A N 1
ATOM 1477 C CA . LYS A 1 195 ? -1.646 8.392 6.156 1.00 95.44 195 LYS A CA 1
ATOM 1478 C C . LYS A 1 195 ? -2.385 7.610 7.231 1.00 95.44 195 LYS A C 1
ATOM 1480 O O . LYS A 1 195 ? -2.301 6.388 7.275 1.00 95.44 195 LYS A O 1
ATOM 1485 N N . GLY A 1 196 ? -3.130 8.326 8.072 1.00 95.50 196 GLY A N 1
ATOM 1486 C CA . GLY A 1 196 ? -3.948 7.722 9.131 1.00 95.50 196 GLY A CA 1
ATOM 1487 C C . GLY A 1 196 ? -3.347 7.775 10.537 1.00 95.50 196 GLY A C 1
ATOM 1488 O O . GLY A 1 196 ? -3.888 7.138 11.432 1.00 95.50 196 GLY A O 1
ATOM 1489 N N . LEU A 1 197 ? -2.273 8.544 10.765 1.00 95.44 197 LEU A N 1
ATOM 1490 C CA . LEU A 1 197 ? -1.762 8.771 12.121 1.00 95.44 197 LEU A CA 1
ATOM 1491 C C . LEU A 1 197 ? -2.834 9.429 13.001 1.00 95.44 197 LEU A C 1
ATOM 1493 O O . LEU A 1 197 ? -3.442 10.436 12.627 1.00 95.44 197 LEU A O 1
ATOM 1497 N N . VAL A 1 198 ? -3.047 8.848 14.176 1.00 94.12 198 VAL A N 1
ATOM 1498 C CA . VAL A 1 198 ? -4.019 9.267 15.188 1.00 94.12 198 VAL A CA 1
ATOM 1499 C C . VAL A 1 198 ? -3.352 9.286 16.564 1.00 94.12 198 VAL A C 1
ATOM 1501 O O . VAL A 1 198 ? -2.143 9.130 16.689 1.00 94.12 198 VAL A O 1
ATOM 1504 N N . ASN A 1 199 ? -4.133 9.527 17.617 1.00 93.56 199 ASN A N 1
ATOM 1505 C CA . ASN A 1 199 ? -3.678 9.457 19.008 1.00 93.56 199 ASN A CA 1
ATOM 1506 C C . ASN A 1 199 ? -2.479 10.361 19.369 1.00 93.56 199 ASN A C 1
ATOM 1508 O O . ASN A 1 199 ? -1.776 10.080 20.335 1.00 93.56 199 ASN A O 1
ATOM 1512 N N . GLY A 1 200 ? -2.245 11.435 18.606 1.00 91.25 200 GLY A N 1
ATOM 1513 C CA . GLY A 1 200 ? -1.114 12.346 18.810 1.00 91.25 200 GLY A CA 1
ATOM 1514 C C . GLY A 1 200 ? 0.220 11.862 18.228 1.00 91.25 200 GLY A C 1
ATOM 1515 O O . GLY A 1 200 ? 1.236 12.519 18.451 1.00 91.25 200 GLY A O 1
ATOM 1516 N N . ASP A 1 201 ? 0.231 10.757 17.474 1.00 93.06 201 ASP A N 1
ATOM 1517 C CA . ASP A 1 201 ? 1.445 10.219 16.860 1.00 93.06 201 ASP A CA 1
ATOM 1518 C C . ASP A 1 201 ? 1.972 11.148 15.751 1.00 93.06 201 ASP A C 1
ATOM 1520 O O . ASP A 1 201 ? 1.221 11.665 14.917 1.00 93.06 201 ASP A O 1
ATOM 1524 N N . LEU A 1 202 ? 3.290 11.373 15.741 1.00 91.62 202 LEU A N 1
ATOM 1525 C CA . LEU A 1 202 ? 3.959 12.275 14.802 1.00 91.62 202 LEU A CA 1
ATOM 1526 C C . LEU A 1 202 ? 4.584 11.505 13.632 1.00 91.62 202 LEU A C 1
ATOM 1528 O O . LEU A 1 202 ? 5.077 10.393 13.829 1.00 91.62 202 LEU A O 1
ATOM 1532 N N . PRO A 1 203 ? 4.656 12.102 12.426 1.00 90.75 203 PRO A N 1
ATOM 1533 C CA . PRO A 1 203 ? 5.213 11.451 11.245 1.00 90.75 203 PRO A CA 1
ATOM 1534 C C . PRO A 1 203 ? 6.753 11.469 11.239 1.00 90.75 203 PRO A C 1
ATOM 1536 O O . PRO A 1 203 ? 7.387 11.988 10.321 1.00 90.75 203 PRO A O 1
ATOM 1539 N N . THR A 1 204 ? 7.376 10.963 12.300 1.00 91.12 204 THR A N 1
ATOM 1540 C CA . THR A 1 204 ? 8.828 11.009 12.517 1.00 91.12 204 THR A CA 1
ATOM 1541 C C . THR A 1 204 ? 9.343 9.680 13.050 1.00 91.12 204 THR A C 1
ATOM 1543 O O . THR A 1 204 ? 8.645 9.016 13.809 1.00 91.12 204 THR A O 1
ATOM 1546 N N . GLY A 1 205 ? 10.588 9.326 12.716 1.00 89.88 205 GLY A N 1
ATOM 1547 C CA . GLY A 1 205 ? 11.212 8.079 13.180 1.00 89.88 205 GLY A CA 1
ATOM 1548 C C . GLY A 1 205 ? 10.883 6.852 12.327 1.00 89.88 205 GLY A C 1
ATOM 1549 O O . GLY A 1 205 ? 11.212 5.739 12.722 1.00 89.88 205 GLY A O 1
ATOM 1550 N N . PHE A 1 206 ? 10.262 7.050 11.162 1.00 95.00 206 PHE A N 1
ATOM 1551 C CA . PHE A 1 206 ? 9.992 5.979 10.211 1.00 95.00 206 PHE A CA 1
ATOM 1552 C C . PHE A 1 206 ? 11.240 5.555 9.448 1.00 95.00 206 PHE A C 1
ATOM 1554 O O . PHE A 1 206 ? 12.011 6.386 8.963 1.00 95.00 206 PHE A O 1
ATOM 1561 N N . ILE A 1 207 ? 11.371 4.246 9.289 1.00 95.62 207 ILE A N 1
ATOM 1562 C CA . ILE A 1 207 ? 12.291 3.595 8.369 1.00 95.62 207 ILE A CA 1
ATOM 1563 C C . ILE A 1 207 ? 11.421 2.885 7.337 1.00 95.62 207 ILE A C 1
ATOM 1565 O O . ILE A 1 207 ? 10.656 1.989 7.693 1.00 95.62 207 ILE A O 1
ATOM 1569 N N . TYR A 1 208 ? 11.528 3.326 6.085 1.00 96.44 208 TYR A N 1
ATOM 1570 C CA . TYR A 1 208 ? 10.910 2.669 4.938 1.00 96.44 208 TYR A CA 1
ATOM 1571 C C . TYR A 1 208 ? 11.925 1.700 4.347 1.00 96.44 208 TYR A C 1
ATOM 1573 O O . TYR A 1 208 ? 12.993 2.131 3.902 1.00 96.44 208 TYR A O 1
ATOM 1581 N N . ASP A 1 209 ? 11.600 0.417 4.375 1.00 95.94 209 ASP A N 1
ATOM 1582 C CA . ASP A 1 209 ? 12.396 -0.627 3.752 1.00 95.94 209 ASP A CA 1
ATOM 1583 C C . ASP A 1 209 ? 11.740 -1.045 2.435 1.00 95.94 209 ASP A C 1
ATOM 1585 O O . ASP A 1 209 ? 10.598 -1.495 2.406 1.00 95.94 209 ASP A O 1
ATOM 1589 N N . TYR A 1 210 ? 12.474 -0.849 1.343 1.00 96.75 210 TYR A N 1
ATOM 1590 C CA . TYR A 1 210 ? 12.056 -1.199 -0.017 1.00 96.75 210 TYR A CA 1
ATOM 1591 C C . TYR A 1 210 ? 12.643 -2.541 -0.476 1.00 96.75 210 TYR A C 1
ATOM 1593 O O . TYR A 1 210 ? 12.442 -2.947 -1.622 1.00 96.75 210 TYR A O 1
ATOM 1601 N N . GLY A 1 211 ? 13.449 -3.193 0.371 1.00 95.00 211 GLY A N 1
ATOM 1602 C CA . GLY A 1 211 ? 14.204 -4.385 0.014 1.00 95.00 211 GLY A CA 1
ATOM 1603 C C . GLY A 1 211 ? 15.082 -4.173 -1.223 1.00 95.00 211 GLY A C 1
ATOM 1604 O O . GLY A 1 211 ? 15.830 -3.196 -1.339 1.00 95.00 211 GLY A O 1
ATOM 1605 N N . ASP A 1 212 ? 14.983 -5.107 -2.163 1.00 95.12 212 ASP A N 1
ATOM 1606 C CA . ASP A 1 212 ? 15.641 -5.078 -3.473 1.00 95.12 212 ASP A CA 1
ATOM 1607 C C . ASP A 1 212 ? 14.713 -4.590 -4.601 1.00 95.12 212 ASP A C 1
ATOM 1609 O O . ASP A 1 212 ? 14.966 -4.845 -5.782 1.00 95.12 212 ASP A O 1
ATOM 1613 N N . TYR A 1 213 ? 13.634 -3.883 -4.236 1.00 97.44 213 TYR A N 1
ATOM 1614 C CA . TYR A 1 213 ? 12.602 -3.420 -5.162 1.00 97.44 213 TYR A CA 1
ATOM 1615 C C . TYR A 1 213 ? 11.984 -4.580 -5.961 1.00 97.44 213 TYR A C 1
ATOM 1617 O O . TYR A 1 213 ? 11.790 -4.490 -7.173 1.00 97.44 213 TYR A O 1
ATOM 1625 N N . GLY A 1 214 ? 11.701 -5.702 -5.291 1.00 96.56 214 GLY A N 1
ATOM 1626 C CA . GLY A 1 214 ? 11.082 -6.870 -5.925 1.00 96.56 214 GLY A CA 1
ATOM 1627 C C . GLY A 1 214 ? 12.022 -7.580 -6.901 1.00 96.56 214 GLY A C 1
ATOM 1628 O O . GLY A 1 214 ? 11.576 -8.192 -7.873 1.00 96.56 214 GLY A O 1
ATOM 1629 N N . GLY A 1 215 ? 13.331 -7.455 -6.676 1.00 97.75 215 GLY A N 1
ATOM 1630 C CA . GLY A 1 215 ? 14.383 -7.948 -7.560 1.00 97.75 215 GLY A CA 1
ATOM 1631 C C . GLY A 1 215 ? 14.662 -7.066 -8.780 1.00 97.75 215 GLY A C 1
ATOM 1632 O O . GLY A 1 215 ? 15.386 -7.505 -9.677 1.00 97.75 215 GLY A O 1
ATOM 1633 N N . ALA A 1 216 ? 14.120 -5.843 -8.839 1.00 98.19 216 ALA A N 1
ATOM 1634 C CA . ALA A 1 216 ? 14.444 -4.883 -9.897 1.00 98.19 216 ALA A CA 1
ATOM 1635 C C . ALA A 1 216 ? 15.91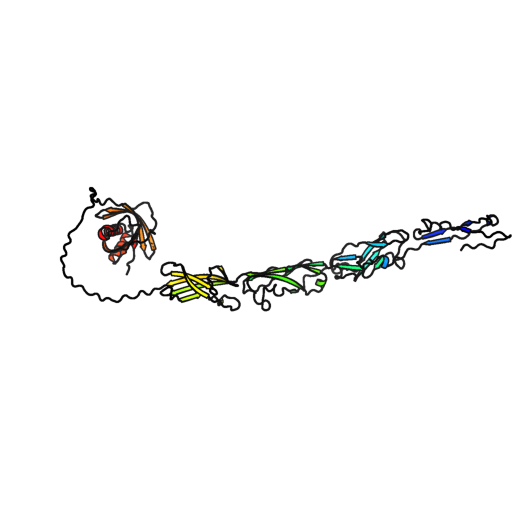9 -4.481 -9.875 1.00 98.19 216 ALA A C 1
ATOM 1637 O O . ALA A 1 216 ? 16.490 -4.154 -10.918 1.00 98.19 216 ALA A O 1
ATOM 1638 N N . TYR A 1 217 ? 16.538 -4.493 -8.691 1.00 98.19 217 TYR A N 1
ATOM 1639 C CA . TYR A 1 217 ? 17.929 -4.113 -8.518 1.00 98.19 217 TYR A CA 1
ATOM 1640 C C . TYR A 1 217 ? 18.774 -5.239 -7.917 1.00 98.19 217 TYR A C 1
ATOM 1642 O O . TYR A 1 217 ? 18.343 -6.006 -7.063 1.00 98.19 217 TYR A O 1
ATOM 1650 N N . LEU A 1 218 ? 20.016 -5.327 -8.388 1.00 96.56 218 LEU A N 1
ATOM 1651 C CA . LEU A 1 218 ? 20.994 -6.356 -8.052 1.00 96.56 218 LEU A CA 1
ATOM 1652 C C . LEU A 1 218 ? 22.177 -5.742 -7.289 1.00 96.56 218 LEU A C 1
ATOM 1654 O O . LEU A 1 218 ? 22.328 -4.518 -7.205 1.00 96.56 218 LEU A O 1
ATOM 1658 N N . ASP A 1 219 ? 23.043 -6.604 -6.748 1.00 94.69 219 ASP A N 1
ATOM 1659 C CA . ASP A 1 219 ? 24.308 -6.223 -6.105 1.00 94.69 219 ASP A CA 1
ATOM 1660 C C . ASP A 1 219 ? 24.140 -5.139 -5.021 1.00 94.69 219 ASP A C 1
ATOM 1662 O O . ASP A 1 219 ? 24.859 -4.138 -4.992 1.00 94.69 219 ASP A O 1
ATOM 1666 N N . GLY A 1 220 ? 23.154 -5.316 -4.134 1.00 93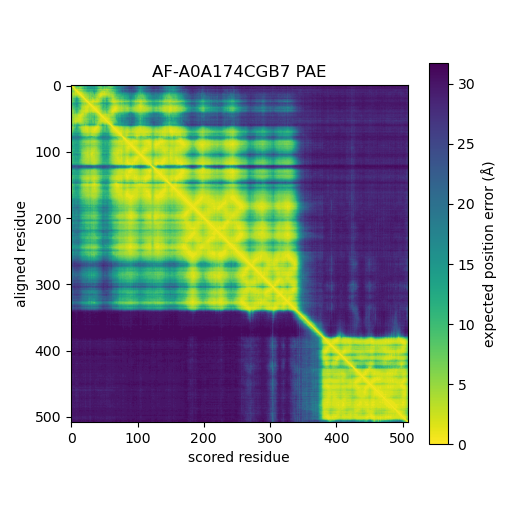.50 220 GLY A N 1
ATOM 1667 C CA . GLY A 1 220 ? 22.861 -4.350 -3.070 1.00 93.50 220 GLY A CA 1
ATOM 1668 C C . GLY A 1 220 ? 22.296 -3.031 -3.600 1.00 93.50 220 GLY A C 1
ATOM 1669 O O . GLY A 1 220 ? 22.704 -1.962 -3.150 1.00 93.50 220 GLY A O 1
ATOM 1670 N N . ASN A 1 221 ? 21.381 -3.113 -4.567 1.00 95.94 221 ASN A N 1
ATOM 1671 C CA . ASN A 1 221 ? 20.730 -1.980 -5.225 1.00 95.94 221 ASN A CA 1
ATOM 1672 C C . ASN A 1 221 ? 21.701 -1.041 -5.957 1.00 95.94 221 ASN A C 1
ATOM 1674 O O . ASN A 1 221 ? 21.510 0.173 -5.978 1.00 95.94 221 ASN A O 1
ATOM 1678 N N . THR A 1 222 ? 22.760 -1.595 -6.554 1.00 95.94 222 THR A N 1
ATOM 1679 C CA . THR A 1 222 ? 23.747 -0.817 -7.328 1.00 95.94 222 THR A CA 1
ATOM 1680 C C . THR A 1 222 ? 23.652 -1.041 -8.834 1.00 95.94 222 THR A C 1
ATOM 1682 O O . THR A 1 222 ? 24.203 -0.251 -9.603 1.00 95.94 222 THR A O 1
ATOM 1685 N N . LYS A 1 223 ? 22.922 -2.074 -9.268 1.00 96.94 223 LYS A N 1
ATOM 1686 C CA . LYS A 1 223 ? 22.672 -2.379 -10.680 1.00 96.94 223 LYS A CA 1
ATOM 1687 C C . LYS A 1 223 ? 21.204 -2.665 -10.940 1.00 96.94 223 LYS A C 1
ATOM 1689 O O . LYS A 1 223 ? 20.506 -3.126 -10.046 1.00 96.94 223 LYS A O 1
ATOM 1694 N N . THR A 1 224 ? 20.758 -2.435 -12.165 1.00 98.38 224 THR A N 1
ATOM 1695 C CA . THR A 1 224 ? 19.454 -2.871 -12.655 1.00 98.38 224 THR A CA 1
ATOM 1696 C C . THR A 1 224 ? 19.482 -4.347 -13.014 1.00 98.38 224 THR A C 1
ATOM 1698 O O . THR A 1 224 ? 20.494 -4.863 -13.489 1.00 98.38 224 THR A O 1
ATOM 1701 N N . ASN A 1 225 ? 18.354 -5.011 -12.814 1.00 98.00 225 ASN A N 1
ATOM 1702 C CA . ASN A 1 225 ? 18.042 -6.275 -13.455 1.00 98.00 225 ASN A CA 1
ATOM 1703 C C . ASN A 1 225 ? 17.605 -6.029 -14.914 1.00 98.00 225 ASN A C 1
ATOM 1705 O O . ASN A 1 225 ? 17.645 -4.890 -15.391 1.00 98.00 225 ASN A O 1
ATOM 1709 N N . ASP A 1 226 ? 17.232 -7.089 -15.623 1.00 97.94 226 ASP A N 1
ATOM 1710 C CA . ASP A 1 226 ? 16.783 -7.032 -17.014 1.00 97.94 226 ASP A CA 1
ATOM 1711 C C . ASP A 1 226 ? 15.574 -6.103 -17.218 1.00 97.94 226 ASP A C 1
ATOM 1713 O O . ASP A 1 226 ? 14.823 -5.782 -16.298 1.00 97.94 226 ASP A O 1
ATOM 1717 N N . VAL A 1 227 ? 15.374 -5.670 -18.463 1.00 98.12 227 VAL A N 1
ATOM 1718 C CA . VAL A 1 227 ? 14.218 -4.861 -18.871 1.00 98.12 227 VAL A CA 1
ATOM 1719 C C . VAL A 1 227 ? 12.925 -5.607 -18.555 1.00 98.12 227 VAL A C 1
ATOM 1721 O O . VAL A 1 227 ? 12.596 -6.611 -19.191 1.00 98.12 227 VAL A O 1
ATOM 1724 N N . ASN A 1 228 ? 12.177 -5.102 -17.577 1.00 98.12 228 ASN A N 1
ATOM 1725 C CA . ASN A 1 228 ? 10.880 -5.621 -17.167 1.00 98.12 228 ASN A CA 1
ATOM 1726 C C . ASN A 1 228 ? 10.180 -4.625 -16.223 1.00 98.12 228 ASN A C 1
ATOM 1728 O O . ASN A 1 228 ? 10.719 -3.570 -15.879 1.00 98.12 228 ASN A O 1
ATOM 1732 N N . THR A 1 229 ? 8.984 -4.990 -15.771 1.00 98.44 229 THR A N 1
ATOM 1733 C CA . THR A 1 229 ? 8.319 -4.376 -14.622 1.00 98.44 229 THR A CA 1
ATOM 1734 C C . THR A 1 229 ? 8.405 -5.313 -13.421 1.00 98.44 229 THR A C 1
ATOM 1736 O O . THR A 1 229 ? 8.042 -6.487 -13.514 1.00 98.44 229 THR A O 1
ATOM 1739 N N . TYR A 1 230 ? 8.883 -4.785 -12.298 1.00 98.50 230 TYR A N 1
ATOM 1740 C CA . TYR A 1 230 ? 9.079 -5.500 -11.042 1.00 98.50 230 TYR A CA 1
ATOM 1741 C C . TYR A 1 230 ? 8.187 -4.892 -9.968 1.00 98.50 230 TYR A C 1
ATOM 1743 O O . TYR A 1 230 ? 8.250 -3.690 -9.724 1.00 98.50 230 TYR A O 1
ATOM 1751 N N . HIS A 1 231 ? 7.383 -5.733 -9.330 1.00 98.44 231 HIS A N 1
ATOM 1752 C CA . HIS A 1 231 ? 6.473 -5.319 -8.272 1.00 98.44 231 HIS A CA 1
ATOM 1753 C C . HIS A 1 231 ? 7.133 -5.461 -6.903 1.00 98.44 231 HIS A C 1
ATOM 1755 O O . HIS A 1 231 ? 7.756 -6.493 -6.635 1.00 98.44 231 HIS A O 1
ATOM 1761 N N . PHE A 1 232 ? 6.976 -4.466 -6.032 1.00 98.12 232 PHE A N 1
ATOM 1762 C CA . PHE A 1 232 ? 7.545 -4.485 -4.689 1.00 98.12 232 PHE A CA 1
ATOM 1763 C C . PHE A 1 232 ? 6.639 -3.819 -3.654 1.00 98.12 232 PHE A C 1
ATOM 1765 O O . PHE A 1 232 ? 5.940 -2.852 -3.948 1.00 98.12 232 PHE A O 1
ATOM 1772 N N . GLY A 1 233 ? 6.723 -4.324 -2.424 1.00 97.00 233 GLY A N 1
ATOM 1773 C CA . GLY A 1 233 ? 6.089 -3.737 -1.249 1.00 97.00 233 GLY A CA 1
ATOM 1774 C C . GLY A 1 233 ? 7.085 -2.935 -0.412 1.00 97.00 233 GLY A C 1
ATOM 1775 O O . GLY A 1 233 ? 8.300 -3.131 -0.501 1.00 97.00 233 GLY A O 1
ATOM 1776 N N . THR A 1 234 ? 6.557 -2.040 0.419 1.00 97.50 234 THR A N 1
ATOM 1777 C CA . THR A 1 234 ? 7.335 -1.231 1.365 1.00 97.50 234 THR A CA 1
ATOM 1778 C C . THR A 1 234 ? 6.987 -1.615 2.792 1.00 97.50 234 THR A C 1
ATOM 1780 O O . THR A 1 234 ? 5.850 -1.430 3.227 1.00 97.50 234 THR A O 1
ATOM 1783 N N . ASP A 1 235 ? 7.990 -2.052 3.546 1.00 94.62 235 ASP A N 1
ATOM 1784 C CA . ASP A 1 235 ? 7.852 -2.319 4.972 1.00 94.62 235 ASP A CA 1
ATOM 1785 C C . ASP A 1 235 ? 8.160 -1.059 5.792 1.00 94.62 235 ASP A C 1
ATOM 1787 O O . ASP A 1 235 ? 9.058 -0.272 5.478 1.00 94.62 235 ASP A O 1
ATOM 1791 N N . LEU A 1 236 ? 7.410 -0.861 6.878 1.00 95.25 236 LEU A N 1
ATOM 1792 C CA . LEU A 1 236 ? 7.536 0.302 7.755 1.00 95.25 236 LEU A CA 1
ATOM 1793 C C . LEU A 1 236 ? 7.955 -0.117 9.162 1.00 95.25 236 LEU A C 1
ATOM 1795 O O . LEU A 1 236 ? 7.306 -0.946 9.798 1.00 95.25 236 LEU A O 1
ATOM 1799 N N . SER A 1 237 ? 9.017 0.497 9.680 1.00 94.56 237 SER A N 1
ATOM 1800 C CA . SER A 1 237 ? 9.524 0.232 11.030 1.00 94.56 237 SER A CA 1
ATOM 1801 C C . SER A 1 237 ? 10.123 1.485 11.689 1.00 94.56 237 SER A C 1
ATOM 1803 O O . SER A 1 237 ? 10.003 2.598 11.173 1.00 94.56 237 SER A O 1
ATOM 1805 N N . GLY A 1 238 ? 10.745 1.320 12.861 1.00 93.56 238 GLY A N 1
ATOM 1806 C CA . GLY A 1 238 ? 11.516 2.358 13.559 1.00 93.56 238 GLY A CA 1
ATOM 1807 C C . GLY A 1 238 ? 10.773 3.078 14.688 1.00 93.56 238 GLY A C 1
ATOM 1808 O O . GLY A 1 238 ? 11.396 3.416 15.691 1.00 93.56 238 GLY A O 1
ATOM 1809 N N . ALA A 1 239 ? 9.455 3.259 14.574 1.00 93.94 239 ALA A N 1
ATOM 1810 C CA . ALA A 1 239 ? 8.645 3.911 15.602 1.00 93.94 239 ALA A CA 1
ATOM 1811 C C . ALA A 1 239 ? 7.839 2.897 16.437 1.00 93.94 239 ALA A C 1
ATOM 1813 O O . ALA A 1 239 ? 7.032 2.146 15.895 1.00 93.94 239 ALA A O 1
ATOM 1814 N N . ASP A 1 240 ? 8.004 2.914 17.765 1.00 92.00 240 ASP A N 1
ATOM 1815 C CA . ASP A 1 240 ? 7.375 1.944 18.684 1.00 92.00 240 ASP A CA 1
ATOM 1816 C C . ASP A 1 240 ? 5.838 1.943 18.627 1.00 92.00 240 ASP A C 1
ATOM 1818 O O . ASP A 1 240 ? 5.202 0.903 18.818 1.00 92.00 240 ASP A O 1
ATOM 1822 N N . PHE A 1 241 ? 5.232 3.101 18.339 1.00 93.06 241 PHE A N 1
ATOM 1823 C CA . PHE A 1 241 ? 3.778 3.240 18.244 1.00 93.06 241 PHE A CA 1
ATOM 1824 C C . PHE A 1 241 ? 3.179 2.505 17.037 1.00 93.06 241 PHE A C 1
ATOM 1826 O O . PHE A 1 241 ? 1.965 2.330 16.996 1.00 93.06 241 PHE A O 1
ATOM 1833 N N . LEU A 1 242 ? 3.987 2.048 16.070 1.00 95.81 242 LEU A N 1
ATOM 1834 C CA . LEU A 1 242 ? 3.500 1.304 14.901 1.00 95.81 242 LEU A CA 1
ATOM 1835 C C . LEU A 1 242 ? 2.804 -0.007 15.283 1.00 95.81 242 LEU A C 1
ATOM 1837 O O . LEU A 1 242 ? 1.897 -0.432 14.576 1.00 95.81 242 LEU A O 1
ATOM 1841 N N . ASN A 1 243 ? 3.137 -0.590 16.439 1.00 94.88 243 ASN A N 1
ATOM 1842 C CA . ASN A 1 243 ? 2.440 -1.766 16.977 1.00 94.88 243 ASN A CA 1
ATOM 1843 C C . ASN A 1 243 ? 0.951 -1.504 17.273 1.00 94.88 243 ASN A C 1
ATOM 1845 O O . ASN A 1 243 ? 0.178 -2.445 17.437 1.00 94.88 243 ASN A O 1
ATOM 1849 N N . ASN A 1 244 ? 0.545 -0.233 17.333 1.00 97.06 244 ASN A N 1
ATOM 1850 C CA . ASN A 1 244 ? -0.840 0.168 17.536 1.00 97.06 244 ASN A CA 1
ATOM 1851 C C . ASN A 1 244 ? -1.640 0.296 16.227 1.00 97.06 244 ASN A C 1
ATOM 1853 O O . ASN A 1 244 ? -2.798 0.717 16.259 1.00 97.06 244 ASN A O 1
ATOM 1857 N N . TYR A 1 245 ? -1.043 -0.040 15.079 1.00 97.69 245 TYR A N 1
ATOM 1858 C CA . TYR A 1 245 ? -1.662 0.104 13.767 1.00 97.69 245 TYR A CA 1
ATOM 1859 C C . TYR A 1 245 ? -1.699 -1.218 12.996 1.00 97.69 245 TYR A C 1
ATOM 1861 O O . TYR A 1 245 ? -0.769 -2.017 13.031 1.00 97.69 245 TYR A O 1
ATOM 1869 N N . THR A 1 246 ? -2.777 -1.418 12.243 1.00 97.56 246 THR A N 1
ATOM 1870 C CA . THR A 1 246 ? -2.811 -2.343 11.110 1.00 97.56 246 THR A CA 1
ATOM 1871 C C . THR A 1 246 ? -2.312 -1.585 9.888 1.00 97.56 246 THR A C 1
ATOM 1873 O O . THR A 1 246 ? -2.955 -0.636 9.433 1.00 97.56 246 THR A O 1
ATOM 1876 N N . ILE A 1 247 ? -1.142 -1.975 9.389 1.00 96.44 247 ILE A N 1
ATOM 1877 C CA . ILE A 1 247 ? -0.455 -1.292 8.290 1.00 96.44 247 ILE A CA 1
ATOM 1878 C C . ILE A 1 247 ? -0.836 -1.950 6.963 1.00 96.44 247 ILE A C 1
ATOM 1880 O O . ILE A 1 247 ? -0.852 -3.174 6.848 1.00 96.44 247 ILE A O 1
ATOM 1884 N N . THR A 1 248 ? -1.167 -1.131 5.967 1.00 96.50 248 THR A N 1
ATOM 1885 C CA . THR A 1 248 ? -1.584 -1.564 4.625 1.00 96.50 248 THR A CA 1
ATOM 1886 C C . THR A 1 248 ? -0.974 -0.672 3.542 1.00 96.50 248 THR A C 1
ATOM 1888 O O . THR A 1 248 ? -0.540 0.445 3.828 1.00 96.50 248 THR A O 1
ATOM 1891 N N . GLY A 1 249 ? -0.987 -1.127 2.287 1.00 95.31 249 GLY A N 1
ATOM 1892 C CA . GLY A 1 249 ? -0.443 -0.373 1.153 1.00 95.31 249 GLY A CA 1
ATOM 1893 C C . GLY A 1 249 ? 1.070 -0.533 1.013 1.00 95.31 249 GLY A C 1
ATOM 1894 O O . GLY A 1 249 ? 1.623 -1.541 1.432 1.00 95.31 249 GLY A O 1
ATOM 1895 N N . GLY A 1 250 ? 1.723 0.460 0.409 1.00 96.31 250 GLY A N 1
ATOM 1896 C CA . GLY A 1 250 ? 3.169 0.453 0.157 1.00 96.31 250 GLY A CA 1
ATOM 1897 C C . GLY A 1 250 ? 3.604 -0.316 -1.093 1.00 96.31 250 GLY A C 1
ATOM 1898 O O . GLY A 1 250 ? 4.802 -0.414 -1.347 1.00 96.31 250 GLY A O 1
ATOM 1899 N N . GLU A 1 251 ? 2.648 -0.840 -1.859 1.00 97.62 251 GLU A N 1
ATOM 1900 C CA . GLU A 1 251 ? 2.890 -1.519 -3.133 1.00 97.62 251 GLU A CA 1
ATOM 1901 C C . GLU A 1 251 ? 3.199 -0.505 -4.240 1.00 97.62 251 GLU A C 1
ATOM 1903 O O . GLU A 1 251 ? 2.496 0.502 -4.377 1.00 97.62 251 GLU A O 1
ATOM 1908 N N . ALA A 1 252 ? 4.227 -0.787 -5.033 1.00 98.50 252 ALA A N 1
ATOM 1909 C CA . ALA A 1 252 ? 4.660 0.022 -6.165 1.00 98.50 252 ALA A CA 1
ATOM 1910 C C . ALA A 1 252 ? 5.395 -0.838 -7.204 1.00 98.50 252 ALA A C 1
ATOM 1912 O O . ALA A 1 252 ? 5.772 -1.983 -6.945 1.00 98.50 252 ALA A O 1
ATOM 1913 N N . ASP A 1 253 ? 5.625 -0.265 -8.383 1.00 98.56 253 ASP A N 1
ATOM 1914 C CA . ASP A 1 253 ? 6.356 -0.914 -9.467 1.00 98.56 253 ASP A CA 1
ATOM 1915 C C . ASP A 1 253 ? 7.663 -0.183 -9.798 1.00 98.56 253 ASP A C 1
ATOM 1917 O O . ASP A 1 253 ? 7.737 1.047 -9.821 1.00 98.56 253 ASP A O 1
ATOM 1921 N N . VAL A 1 254 ? 8.709 -0.945 -10.123 1.00 98.75 254 VAL A N 1
ATOM 1922 C CA . VAL A 1 254 ? 9.871 -0.447 -10.865 1.00 98.75 254 VAL A CA 1
ATOM 1923 C C . VAL A 1 254 ? 9.760 -0.914 -12.306 1.00 98.75 254 VAL A C 1
ATOM 1925 O O . VAL A 1 254 ? 9.828 -2.108 -12.597 1.00 98.75 254 VAL A O 1
ATOM 1928 N N . LYS A 1 255 ? 9.627 0.032 -13.229 1.00 98.56 255 LYS A N 1
ATOM 1929 C CA . LYS A 1 255 ? 9.688 -0.211 -14.665 1.00 98.56 255 LYS A CA 1
ATOM 1930 C C . LYS A 1 255 ? 11.080 0.134 -15.184 1.00 98.56 255 LYS A C 1
ATOM 1932 O O . LYS A 1 255 ? 11.517 1.282 -15.090 1.00 98.56 255 LYS A O 1
ATOM 1937 N N . ILE A 1 256 ? 11.749 -0.866 -15.746 1.00 98.69 256 ILE A N 1
ATOM 1938 C CA . ILE A 1 256 ? 13.062 -0.741 -16.375 1.00 98.69 256 ILE A CA 1
ATOM 1939 C C . ILE A 1 256 ? 12.856 -0.792 -17.885 1.00 98.69 256 ILE A C 1
ATOM 1941 O O . ILE A 1 256 ? 12.552 -1.845 -18.439 1.00 98.69 256 ILE A O 1
ATOM 1945 N N . ASP A 1 257 ? 12.990 0.352 -18.546 1.00 98.31 257 ASP A N 1
ATOM 1946 C CA . ASP A 1 257 ? 12.943 0.471 -19.999 1.00 98.31 257 ASP A CA 1
ATOM 1947 C C . ASP A 1 257 ? 14.312 0.132 -20.629 1.00 98.31 257 ASP A C 1
ATOM 1949 O O . ASP A 1 257 ? 15.352 0.279 -19.977 1.00 98.31 257 ASP A O 1
ATOM 1953 N N . PRO A 1 258 ? 14.357 -0.325 -21.897 1.00 98.38 258 PRO A N 1
ATOM 1954 C CA . PRO A 1 258 ? 15.623 -0.566 -22.579 1.00 98.38 258 PRO A CA 1
ATOM 1955 C C . PRO A 1 258 ? 16.480 0.692 -22.655 1.00 98.38 258 PRO A C 1
ATOM 1957 O O . PRO A 1 258 ? 15.964 1.772 -22.943 1.00 98.38 258 PRO A O 1
ATOM 1960 N N . LYS A 1 259 ? 17.792 0.534 -22.477 1.00 97.81 259 LYS A N 1
ATOM 1961 C CA . LYS A 1 259 ? 18.741 1.632 -22.675 1.00 97.81 259 LYS A CA 1
ATOM 1962 C C . LYS A 1 259 ? 18.986 1.857 -24.163 1.00 97.81 259 LYS A C 1
ATOM 1964 O O . LYS A 1 259 ? 19.248 0.905 -24.899 1.00 97.81 259 LYS A O 1
ATOM 1969 N N . ASP A 1 260 ? 18.946 3.108 -24.601 1.00 97.19 260 ASP A N 1
ATOM 1970 C CA . ASP A 1 260 ? 19.245 3.451 -25.989 1.00 97.19 260 ASP A CA 1
ATOM 1971 C C . ASP A 1 260 ? 20.748 3.351 -26.289 1.00 97.19 260 ASP A C 1
ATOM 1973 O O . ASP A 1 260 ? 21.593 3.901 -25.581 1.00 97.19 260 ASP A O 1
ATOM 1977 N N . VAL A 1 261 ? 21.068 2.685 -27.396 1.00 97.12 261 VAL A N 1
ATOM 1978 C CA . VAL A 1 261 ? 22.408 2.588 -27.979 1.00 97.12 261 VAL A CA 1
ATOM 1979 C C . VAL A 1 261 ? 22.333 3.152 -29.386 1.00 97.12 261 VAL A C 1
ATOM 1981 O O . VAL A 1 261 ? 21.597 2.631 -30.225 1.00 97.12 261 VAL A O 1
ATOM 1984 N N . THR A 1 262 ? 23.079 4.223 -29.655 1.00 96.44 262 THR A N 1
ATOM 1985 C CA . THR A 1 262 ? 23.050 4.897 -30.958 1.00 96.44 262 THR A CA 1
ATOM 1986 C C . THR A 1 262 ? 24.421 4.885 -31.606 1.00 96.44 262 THR A C 1
ATOM 1988 O O . THR A 1 262 ? 25.398 5.300 -30.991 1.00 96.44 262 THR A O 1
ATOM 1991 N N . PHE A 1 263 ? 24.510 4.429 -32.852 1.00 95.31 263 PHE A N 1
ATOM 1992 C CA . PHE A 1 263 ? 25.784 4.358 -33.569 1.00 95.31 263 PHE A CA 1
ATOM 1993 C C . PHE A 1 263 ? 25.615 4.547 -35.077 1.00 95.31 263 PHE A C 1
ATOM 1995 O O . PHE A 1 263 ? 24.552 4.299 -35.648 1.00 95.31 263 PHE A O 1
ATOM 2002 N N . PHE A 1 264 ? 26.675 4.993 -35.743 1.00 95.69 264 PHE A N 1
ATOM 2003 C CA . PHE A 1 264 ? 26.730 5.111 -37.192 1.00 95.69 264 PHE A CA 1
ATOM 2004 C C . PHE A 1 264 ? 27.823 4.213 -37.761 1.00 95.69 264 PHE A C 1
ATOM 2006 O O . PHE A 1 264 ? 28.949 4.198 -37.267 1.00 95.69 264 PHE A O 1
ATOM 2013 N N . VAL A 1 265 ? 27.499 3.480 -38.825 1.00 96.12 265 VAL A N 1
ATOM 2014 C CA . VAL A 1 265 ? 28.424 2.564 -39.497 1.00 96.12 265 VAL A CA 1
ATOM 2015 C C . VAL A 1 265 ? 28.838 3.146 -40.844 1.00 96.12 265 VAL A C 1
ATOM 2017 O O . VAL A 1 265 ? 28.019 3.317 -41.747 1.00 96.12 265 VAL A O 1
ATOM 2020 N N . SER A 1 266 ? 30.128 3.412 -41.009 1.00 93.56 266 SER A N 1
ATOM 2021 C CA . SER A 1 266 ? 30.721 3.805 -42.289 1.00 93.56 266 SER A CA 1
ATOM 2022 C C . SER A 1 266 ? 31.457 2.625 -42.919 1.00 93.56 266 SER A C 1
ATOM 2024 O O . SER A 1 266 ? 32.199 1.924 -42.239 1.00 93.56 266 SER A O 1
ATOM 2026 N N . GLY A 1 267 ? 31.240 2.381 -44.211 1.00 94.12 267 GLY A N 1
ATOM 2027 C CA . GLY A 1 267 ? 31.931 1.343 -44.977 1.00 94.12 267 GLY A CA 1
ATOM 2028 C C . GLY A 1 267 ? 32.706 1.930 -46.153 1.00 94.12 267 GLY A C 1
ATOM 2029 O O . GLY A 1 267 ? 32.173 2.761 -46.887 1.00 94.12 267 GLY A O 1
ATOM 2030 N N . THR A 1 268 ? 33.947 1.492 -46.376 1.00 92.06 268 THR A N 1
ATOM 2031 C CA . THR A 1 268 ? 34.740 1.884 -47.559 1.00 92.06 268 THR A CA 1
ATOM 2032 C C . THR A 1 268 ? 35.419 0.679 -48.206 1.00 92.06 268 THR A C 1
ATOM 2034 O O . THR A 1 268 ? 35.884 -0.214 -47.504 1.00 92.06 268 THR A O 1
ATOM 2037 N N . GLY A 1 269 ? 35.465 0.630 -49.541 1.00 89.81 269 GLY A N 1
ATOM 2038 C CA . GLY A 1 269 ? 36.079 -0.473 -50.299 1.00 89.81 269 GLY A CA 1
ATOM 2039 C C . GLY A 1 269 ? 36.147 -0.191 -51.803 1.00 89.81 269 GLY A C 1
ATOM 2040 O O . GLY A 1 269 ? 35.670 0.848 -52.259 1.00 89.81 269 GLY A O 1
ATOM 2041 N N . ASN A 1 270 ? 36.730 -1.095 -52.596 1.00 87.31 270 ASN A N 1
ATOM 2042 C CA . ASN A 1 270 ? 36.694 -1.003 -54.066 1.00 87.31 270 ASN A CA 1
ATOM 2043 C C . ASN A 1 270 ? 35.465 -1.719 -54.653 1.00 87.31 270 ASN A C 1
ATOM 2045 O O . ASN A 1 270 ? 34.964 -1.348 -55.713 1.00 87.31 270 ASN A O 1
ATOM 2049 N N . THR A 1 271 ? 34.989 -2.751 -53.963 1.00 88.56 271 THR A N 1
ATOM 2050 C CA . THR A 1 271 ? 33.863 -3.631 -54.281 1.00 88.56 271 THR A CA 1
ATOM 2051 C C . THR A 1 271 ? 33.075 -3.936 -52.998 1.00 88.56 271 THR A C 1
ATOM 2053 O O . THR A 1 271 ? 33.509 -3.627 -51.891 1.00 88.56 271 THR A O 1
ATOM 2056 N N . LEU A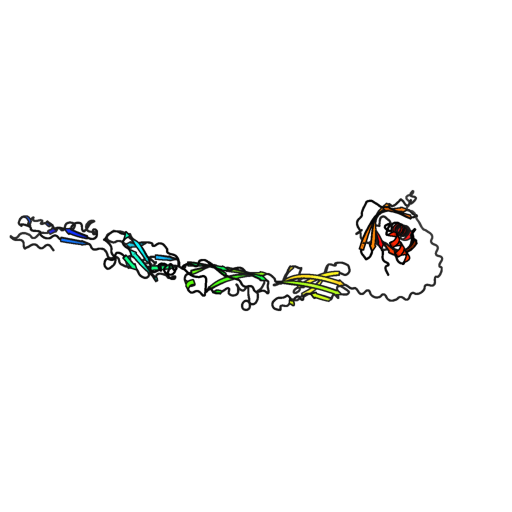 1 272 ? 31.916 -4.587 -53.110 1.00 87.81 272 LEU A N 1
ATOM 2057 C CA . LEU A 1 272 ? 31.150 -5.015 -51.929 1.00 87.81 272 LEU A CA 1
ATOM 2058 C C . LEU A 1 272 ? 31.819 -6.150 -51.132 1.00 87.81 272 LEU A C 1
ATOM 2060 O O . LEU A 1 272 ? 31.421 -6.410 -50.001 1.00 87.81 272 LEU A O 1
ATOM 2064 N N . ALA A 1 273 ? 32.815 -6.831 -51.708 1.00 88.00 273 ALA A N 1
ATOM 2065 C CA . ALA A 1 273 ? 33.509 -7.942 -51.059 1.00 88.00 273 ALA A CA 1
ATOM 2066 C C . ALA A 1 273 ? 34.694 -7.496 -50.180 1.00 88.00 273 ALA A C 1
ATOM 2068 O O . ALA A 1 273 ? 35.138 -8.272 -49.340 1.00 88.00 273 ALA A O 1
ATOM 2069 N N . ASP A 1 274 ? 35.208 -6.274 -50.366 1.00 90.19 274 ASP A N 1
ATOM 2070 C CA . ASP A 1 274 ? 36.368 -5.710 -49.653 1.00 90.19 274 ASP A CA 1
ATOM 2071 C C . ASP A 1 274 ? 36.010 -4.460 -48.831 1.00 90.19 274 ASP A C 1
ATOM 2073 O O . ASP A 1 274 ? 36.851 -3.589 -48.609 1.00 90.19 274 ASP A O 1
ATOM 2077 N N . VAL A 1 275 ? 34.760 -4.358 -48.372 1.00 91.62 275 VAL A N 1
ATOM 2078 C CA . VAL A 1 275 ? 34.319 -3.254 -47.511 1.00 91.62 275 VAL A CA 1
ATOM 2079 C C . VAL A 1 275 ? 34.933 -3.395 -46.118 1.00 91.62 275 VAL A C 1
ATOM 2081 O O . VAL A 1 275 ? 34.750 -4.406 -45.443 1.00 91.62 275 VAL A O 1
ATOM 2084 N N . THR A 1 276 ? 35.622 -2.350 -45.666 1.00 92.50 276 THR A N 1
ATOM 2085 C CA . THR A 1 276 ? 36.050 -2.181 -44.273 1.00 92.50 276 THR A CA 1
ATOM 2086 C C . THR A 1 276 ? 35.060 -1.275 -43.555 1.00 92.50 276 THR A C 1
ATOM 2088 O O . THR A 1 276 ? 34.793 -0.167 -44.027 1.00 92.50 276 THR A O 1
ATOM 2091 N N . TYR A 1 277 ? 34.526 -1.743 -42.426 1.00 94.06 277 TYR A N 1
ATOM 2092 C CA . TYR A 1 277 ? 33.544 -1.015 -41.624 1.00 94.06 277 TYR A CA 1
ATOM 2093 C C . TYR A 1 277 ? 34.200 -0.285 -40.450 1.00 94.06 277 TYR A C 1
ATOM 2095 O O . TYR A 1 277 ? 35.176 -0.753 -39.867 1.00 94.06 277 TYR A O 1
ATOM 2103 N N . THR A 1 278 ? 33.659 0.873 -40.092 1.00 92.56 278 THR A N 1
ATOM 2104 C CA . THR A 1 278 ? 34.041 1.658 -38.914 1.00 92.56 278 THR A CA 1
ATOM 2105 C C . THR A 1 278 ? 32.779 2.175 -38.238 1.00 92.56 278 THR A C 1
ATOM 2107 O O . THR A 1 278 ? 31.858 2.626 -38.921 1.00 92.56 278 THR A O 1
ATOM 2110 N N . VAL A 1 279 ? 32.742 2.099 -36.909 1.00 95.50 279 VAL A N 1
ATOM 2111 C CA . VAL A 1 279 ? 31.569 2.398 -36.080 1.00 95.50 279 VAL A CA 1
ATOM 2112 C C . VAL A 1 279 ? 31.886 3.577 -35.171 1.00 95.50 279 VAL A C 1
ATOM 2114 O O . VAL A 1 279 ? 32.955 3.601 -34.563 1.00 95.50 279 VAL A O 1
ATOM 2117 N N . ASP A 1 280 ? 30.977 4.547 -35.097 1.00 91.88 280 ASP A N 1
ATOM 2118 C CA . ASP A 1 280 ? 31.102 5.712 -34.217 1.00 91.88 280 ASP A CA 1
ATOM 2119 C C . ASP A 1 280 ? 29.716 6.211 -33.751 1.00 91.88 280 ASP A C 1
ATOM 2121 O O . ASP A 1 280 ? 28.834 6.414 -34.593 1.00 91.88 280 ASP A O 1
ATOM 2125 N N . PRO A 1 281 ? 29.494 6.441 -32.444 1.00 94.06 281 PRO A N 1
ATOM 2126 C CA . PRO A 1 281 ? 30.352 6.040 -31.326 1.00 94.06 281 PRO A CA 1
ATOM 2127 C C . PRO A 1 281 ? 30.468 4.521 -31.174 1.00 94.06 281 PRO A C 1
ATOM 2129 O O . PRO A 1 281 ? 29.625 3.765 -31.659 1.00 94.06 281 PRO A O 1
ATOM 2132 N N . ASP A 1 282 ? 31.526 4.091 -30.481 1.00 93.19 282 ASP A N 1
ATOM 2133 C CA . ASP A 1 282 ? 31.709 2.695 -30.081 1.00 93.19 282 ASP A CA 1
ATOM 2134 C C . ASP A 1 282 ? 30.474 2.185 -29.320 1.00 93.19 282 ASP A C 1
ATOM 2136 O O . ASP A 1 282 ? 29.889 2.895 -28.492 1.00 93.19 282 ASP A O 1
ATOM 2140 N N . ILE A 1 283 ? 30.050 0.965 -29.644 1.00 94.88 283 ILE A N 1
ATOM 2141 C CA . ILE A 1 283 ? 28.827 0.378 -29.100 1.00 94.88 283 ILE A CA 1
ATOM 2142 C C . ILE A 1 283 ? 29.051 -0.010 -27.640 1.00 94.88 283 ILE A C 1
ATOM 2144 O O . ILE A 1 283 ? 28.267 0.387 -26.780 1.00 94.88 283 ILE A O 1
ATOM 2148 N N . ASP A 1 284 ? 30.146 -0.711 -27.347 1.00 94.56 284 ASP A N 1
ATOM 2149 C CA . ASP A 1 284 ? 30.446 -1.214 -26.001 1.00 94.56 284 ASP A CA 1
ATOM 2150 C C . ASP A 1 284 ? 30.617 -0.078 -24.991 1.00 94.56 284 ASP A C 1
ATOM 2152 O O . ASP A 1 284 ? 30.186 -0.177 -23.843 1.00 94.56 284 ASP A O 1
ATOM 2156 N N . ALA A 1 285 ? 31.168 1.055 -25.435 1.00 94.81 285 ALA A N 1
ATOM 2157 C CA . ALA A 1 285 ? 31.295 2.260 -24.621 1.00 94.81 285 ALA A CA 1
ATOM 2158 C C . ALA A 1 285 ? 29.943 2.831 -24.138 1.00 94.81 285 ALA A C 1
ATOM 2160 O O . ALA A 1 285 ? 29.913 3.607 -23.180 1.00 94.81 285 ALA A O 1
ATOM 2161 N N . GLN A 1 286 ? 28.833 2.475 -24.793 1.00 95.94 286 GLN A N 1
ATOM 2162 C CA . GLN A 1 286 ? 27.478 2.887 -24.416 1.00 95.94 286 GLN A CA 1
ATOM 2163 C C . GLN A 1 286 ? 26.762 1.849 -23.547 1.00 95.94 286 GLN A C 1
ATOM 2165 O O . GLN A 1 286 ? 25.792 2.199 -22.863 1.00 95.94 286 GLN A O 1
ATOM 2170 N N . LEU A 1 287 ? 27.212 0.594 -23.547 1.00 96.06 287 LEU A N 1
ATOM 2171 C CA . LEU A 1 287 ? 26.578 -0.468 -22.776 1.00 96.06 287 LEU A CA 1
ATOM 2172 C C . LEU A 1 287 ? 26.774 -0.236 -21.272 1.00 96.06 287 LEU A C 1
ATOM 2174 O O . LEU A 1 287 ? 27.741 0.369 -20.803 1.00 96.06 287 LEU A O 1
ATOM 2178 N N . ALA A 1 288 ? 25.785 -0.653 -20.491 1.00 95.50 288 ALA A N 1
ATOM 2179 C CA . ALA A 1 288 ? 25.876 -0.629 -19.045 1.00 95.50 288 ALA A CA 1
ATOM 2180 C C . ALA A 1 288 ? 26.891 -1.673 -18.559 1.00 95.50 288 ALA A C 1
ATOM 2182 O O . ALA A 1 288 ? 27.202 -2.644 -19.239 1.00 95.50 288 ALA A O 1
ATOM 2183 N N . TYR A 1 289 ? 27.429 -1.449 -17.362 1.00 94.69 289 TYR A N 1
ATOM 2184 C CA . TYR A 1 289 ? 28.210 -2.442 -16.614 1.00 94.69 289 TYR A CA 1
ATOM 2185 C C . TYR A 1 289 ? 29.452 -3.025 -17.317 1.00 94.69 289 TYR A C 1
ATOM 2187 O O . TYR A 1 289 ? 29.993 -4.025 -16.850 1.00 94.69 289 TYR A O 1
ATOM 2195 N N . GLY A 1 290 ? 29.960 -2.363 -18.364 1.00 91.81 290 GLY A N 1
ATOM 2196 C CA . GLY A 1 290 ? 31.123 -2.826 -19.128 1.00 91.81 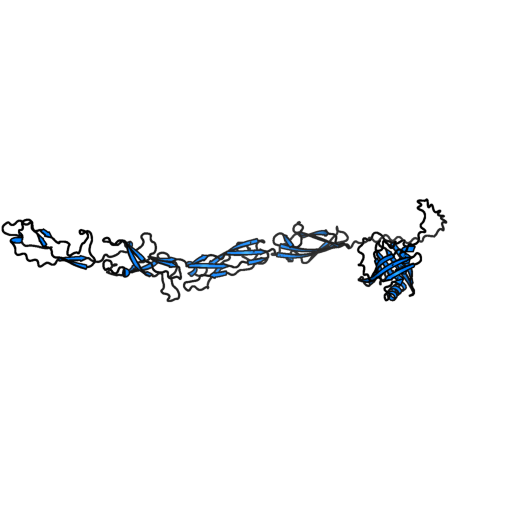290 GLY A CA 1
ATOM 2197 C C . GLY A 1 290 ? 30.829 -4.058 -19.985 1.00 91.81 290 GLY A C 1
ATOM 2198 O O . GLY A 1 290 ? 31.721 -4.876 -20.202 1.00 91.81 290 GLY A O 1
ATOM 2199 N N . GLU A 1 291 ? 29.575 -4.217 -20.400 1.00 95.56 291 GLU A N 1
ATOM 2200 C CA . GLU A 1 291 ? 29.133 -5.284 -21.291 1.00 95.56 291 GLU A CA 1
ATOM 2201 C C . GLU A 1 291 ? 29.707 -5.128 -22.705 1.00 95.56 291 GLU A C 1
ATOM 2203 O O . GLU A 1 291 ? 30.201 -4.069 -23.087 1.00 95.56 291 GLU A O 1
ATOM 2208 N N . HIS A 1 292 ? 29.638 -6.215 -23.469 1.00 93.50 292 HIS A N 1
ATOM 2209 C CA . HIS A 1 292 ? 30.100 -6.294 -24.850 1.00 93.50 292 HIS A CA 1
ATOM 2210 C C . HIS A 1 292 ? 28.992 -6.862 -25.729 1.00 93.50 292 HIS A C 1
ATOM 2212 O O . HIS A 1 292 ? 28.225 -7.720 -25.276 1.00 93.50 292 HIS A O 1
ATOM 2218 N N . VAL A 1 293 ? 28.943 -6.428 -26.986 1.00 93.50 293 VAL A N 1
ATOM 2219 C CA . VAL A 1 293 ? 28.045 -7.006 -27.983 1.00 93.50 293 VAL A CA 1
ATOM 2220 C C . VAL A 1 293 ? 28.771 -7.358 -29.277 1.00 93.50 293 VAL A C 1
ATOM 2222 O O . VAL A 1 293 ? 29.524 -6.558 -29.831 1.00 93.50 293 VAL A O 1
ATOM 2225 N N . ASP A 1 294 ? 28.487 -8.553 -29.794 1.00 93.19 294 ASP A N 1
ATOM 2226 C CA . ASP A 1 294 ? 28.993 -8.984 -31.092 1.00 93.19 294 ASP A CA 1
ATOM 2227 C C . ASP A 1 294 ? 28.189 -8.277 -32.193 1.00 93.19 294 ASP A C 1
ATOM 2229 O O . ASP A 1 294 ? 27.006 -8.569 -32.405 1.00 93.19 294 ASP A O 1
ATOM 2233 N N . ALA A 1 295 ? 28.820 -7.324 -32.882 1.00 93.94 295 ALA A N 1
ATOM 2234 C CA . ALA A 1 295 ? 28.196 -6.549 -33.948 1.00 93.94 295 ALA A CA 1
ATOM 2235 C C . ALA A 1 295 ? 28.882 -6.785 -35.302 1.00 93.94 295 ALA A C 1
ATOM 2237 O O . ALA A 1 295 ? 30.074 -6.519 -35.462 1.00 93.94 295 ALA A O 1
ATOM 2238 N N . ASP A 1 296 ? 28.098 -7.216 -36.292 1.00 93.69 296 ASP A N 1
ATOM 2239 C CA . ASP A 1 296 ? 28.541 -7.467 -37.666 1.00 93.69 296 ASP A CA 1
ATOM 2240 C C . ASP A 1 296 ? 27.767 -6.606 -38.674 1.00 93.69 296 ASP A C 1
ATOM 2242 O O . ASP A 1 296 ? 26.610 -6.233 -38.462 1.00 93.69 296 ASP A O 1
ATOM 2246 N N . TYR A 1 297 ? 28.385 -6.318 -39.823 1.00 94.75 297 TYR A N 1
ATOM 2247 C CA . TYR A 1 297 ? 27.824 -5.412 -40.829 1.00 94.75 297 TYR A CA 1
ATOM 2248 C C . TYR A 1 297 ? 27.875 -6.013 -42.227 1.00 94.75 297 TYR A C 1
ATOM 2250 O O . TYR A 1 297 ? 28.882 -6.582 -42.650 1.00 94.75 297 TYR A O 1
ATOM 2258 N N . THR A 1 298 ? 26.784 -5.848 -42.974 1.00 92.94 298 THR A N 1
ATOM 2259 C CA . THR A 1 298 ? 26.689 -6.297 -44.369 1.00 92.94 298 THR A CA 1
ATOM 2260 C C . THR A 1 298 ? 26.099 -5.206 -45.266 1.00 92.94 298 THR A C 1
ATOM 2262 O O . THR A 1 298 ? 25.402 -4.316 -44.764 1.00 92.94 298 THR A O 1
ATOM 2265 N N . PRO A 1 299 ? 26.351 -5.251 -46.589 1.00 92.38 299 PRO A N 1
ATOM 2266 C CA . PRO A 1 299 ? 25.748 -4.308 -47.520 1.00 92.38 299 PRO A CA 1
ATOM 2267 C C . PRO A 1 299 ? 24.224 -4.427 -47.573 1.00 92.38 299 PRO A C 1
ATOM 2269 O O . PRO A 1 299 ? 23.675 -5.520 -47.700 1.00 92.38 299 PRO A O 1
ATOM 2272 N N . GLY A 1 300 ? 23.557 -3.280 -47.496 1.00 89.88 300 GLY A N 1
ATOM 2273 C CA . GLY A 1 300 ? 22.116 -3.137 -47.655 1.00 89.88 300 GLY A CA 1
ATOM 2274 C C . GLY A 1 300 ? 21.710 -2.794 -49.087 1.00 89.88 300 GLY A C 1
ATOM 2275 O O . GLY A 1 300 ? 22.320 -3.224 -50.065 1.00 89.88 300 GLY A O 1
ATOM 2276 N N . ASN A 1 301 ? 20.641 -2.010 -49.210 1.00 90.12 301 ASN A N 1
ATOM 2277 C CA . ASN A 1 301 ? 20.102 -1.567 -50.492 1.00 90.12 301 ASN A CA 1
ATOM 2278 C C . ASN A 1 301 ? 21.074 -0.651 -51.258 1.00 90.12 301 ASN A C 1
ATOM 2280 O O . ASN A 1 301 ? 21.790 0.146 -50.657 1.00 90.12 301 ASN A O 1
ATOM 2284 N N . ASP A 1 302 ? 21.056 -0.741 -52.589 1.00 89.94 302 ASP A N 1
ATOM 2285 C CA . ASP A 1 302 ? 21.770 0.182 -53.478 1.00 89.94 302 ASP A CA 1
ATOM 2286 C C . ASP A 1 302 ? 21.123 1.574 -53.415 1.00 89.94 302 ASP A C 1
ATOM 2288 O O . ASP A 1 302 ? 19.900 1.712 -53.537 1.00 89.94 302 ASP A O 1
ATOM 2292 N N . LEU A 1 303 ? 21.948 2.593 -53.179 1.00 88.75 303 LEU A N 1
ATOM 2293 C CA . LEU A 1 303 ? 21.549 3.997 -53.081 1.00 88.75 303 LEU A CA 1
ATOM 2294 C C . LEU A 1 303 ? 21.983 4.809 -54.316 1.00 88.75 303 LEU A C 1
ATOM 2296 O O . LEU A 1 303 ? 21.642 5.987 -54.423 1.00 88.75 303 LEU A O 1
ATOM 2300 N N . GLY A 1 304 ? 22.697 4.192 -55.264 1.00 83.56 304 GLY A N 1
ATOM 2301 C CA . GLY A 1 304 ? 23.263 4.834 -56.448 1.00 83.56 304 GLY A CA 1
ATOM 2302 C C . GLY A 1 304 ? 24.624 5.488 -56.191 1.00 83.56 304 GLY A C 1
ATOM 2303 O O . GLY A 1 304 ? 25.085 5.610 -55.061 1.00 83.56 304 GLY A O 1
ATOM 2304 N N . SER A 1 305 ? 25.307 5.912 -57.260 1.00 85.75 305 SER A N 1
ATOM 2305 C CA . SER A 1 305 ? 26.598 6.629 -57.178 1.00 85.75 305 SER A CA 1
ATOM 2306 C C . SER A 1 305 ? 27.676 5.909 -56.349 1.00 85.75 305 SER A C 1
ATOM 2308 O O . SER A 1 305 ? 28.419 6.549 -55.608 1.00 85.75 305 SER A O 1
ATOM 2310 N N . ASN A 1 306 ? 27.771 4.580 -56.480 1.00 86.31 306 ASN A N 1
ATOM 2311 C CA . ASN A 1 306 ? 28.674 3.725 -55.698 1.00 86.31 306 ASN A CA 1
ATOM 2312 C C . ASN A 1 306 ? 28.408 3.743 -54.177 1.00 86.31 306 ASN A C 1
ATOM 2314 O O . ASN A 1 306 ? 29.317 3.449 -53.398 1.00 86.31 306 ASN A O 1
ATOM 2318 N N . GLN A 1 307 ? 27.184 4.066 -53.750 1.00 90.62 307 GLN A N 1
ATOM 2319 C CA . GLN A 1 307 ? 26.774 4.063 -52.348 1.00 90.62 307 GLN A CA 1
ATOM 2320 C C . GLN A 1 307 ? 25.742 2.976 -52.048 1.00 90.62 307 GLN A C 1
ATOM 2322 O O . GLN A 1 307 ? 24.847 2.713 -52.846 1.00 90.62 307 GLN A O 1
ATOM 2327 N N . TYR A 1 308 ? 25.850 2.375 -50.865 1.00 92.62 308 TYR A N 1
ATOM 2328 C CA . TYR A 1 308 ? 24.940 1.333 -50.387 1.00 92.62 308 TYR A CA 1
ATOM 2329 C C . TYR A 1 308 ? 24.570 1.586 -48.925 1.00 92.62 308 TYR A C 1
ATOM 2331 O O . TYR A 1 308 ? 25.367 2.136 -48.165 1.00 92.62 308 TYR A O 1
ATOM 2339 N N . GLY A 1 309 ? 23.374 1.167 -48.515 1.00 92.50 309 GLY A N 1
ATOM 2340 C CA . GLY A 1 309 ? 22.994 1.125 -47.104 1.00 92.50 309 GLY A CA 1
ATOM 2341 C C . GLY A 1 309 ? 23.796 0.078 -46.321 1.00 92.50 309 GLY A C 1
ATOM 2342 O O . GLY A 1 309 ? 24.523 -0.732 -46.899 1.00 92.50 309 GLY A O 1
ATOM 2343 N N . VAL A 1 310 ? 23.633 0.065 -44.999 1.00 94.69 310 VAL A N 1
ATOM 2344 C CA . VAL A 1 310 ? 24.218 -0.947 -44.102 1.00 94.69 310 VAL A CA 1
ATOM 2345 C C . VAL A 1 310 ? 23.104 -1.717 -43.398 1.00 94.69 310 VAL A C 1
ATOM 2347 O O . VAL A 1 310 ? 22.147 -1.123 -42.902 1.00 94.69 310 VAL A O 1
ATOM 2350 N N . VAL A 1 311 ? 23.253 -3.037 -43.305 1.00 93.94 311 VAL A N 1
ATOM 2351 C CA . VAL A 1 311 ? 22.456 -3.886 -42.410 1.00 93.94 311 VAL A CA 1
ATOM 2352 C C . VAL A 1 311 ? 23.333 -4.293 -41.232 1.00 93.94 311 VAL A C 1
ATOM 2354 O O . VAL A 1 311 ? 24.322 -5.013 -41.414 1.00 93.94 311 VAL A O 1
ATOM 2357 N N . ALA A 1 312 ? 22.977 -3.813 -40.040 1.00 94.56 312 ALA A N 1
ATOM 2358 C CA . ALA A 1 312 ? 23.644 -4.174 -38.796 1.00 94.56 312 ALA A CA 1
ATOM 2359 C C . ALA A 1 312 ? 23.059 -5.475 -38.238 1.00 94.56 312 ALA A C 1
ATOM 2361 O O . ALA A 1 312 ? 21.845 -5.677 -38.252 1.00 94.56 312 ALA A O 1
ATOM 2362 N N . HIS A 1 313 ? 23.935 -6.344 -37.749 1.00 93.88 313 HIS A N 1
ATOM 2363 C CA . HIS A 1 313 ? 23.590 -7.587 -37.082 1.00 93.88 313 HIS A CA 1
ATOM 2364 C C . HIS A 1 313 ? 24.099 -7.522 -35.650 1.00 93.88 313 HIS A C 1
ATOM 2366 O O . HIS A 1 313 ? 25.290 -7.323 -35.435 1.00 93.88 313 HIS A O 1
ATOM 2372 N N . ILE A 1 314 ? 23.205 -7.708 -34.687 1.00 94.38 314 ILE A N 1
ATOM 2373 C CA . ILE A 1 314 ? 23.532 -7.766 -33.265 1.00 94.38 314 ILE A CA 1
ATOM 2374 C C . ILE A 1 314 ? 23.398 -9.216 -32.811 1.00 94.38 314 ILE A C 1
ATOM 2376 O O . ILE A 1 314 ? 22.344 -9.831 -32.987 1.00 94.38 314 ILE A O 1
ATOM 2380 N N . ASN A 1 315 ? 24.482 -9.785 -32.279 1.00 90.69 315 ASN A N 1
ATOM 2381 C CA . ASN A 1 315 ? 24.596 -11.200 -31.920 1.00 90.69 315 ASN A CA 1
ATOM 2382 C C . ASN A 1 315 ? 24.140 -12.125 -33.069 1.00 90.69 315 ASN A C 1
ATOM 2384 O O . ASN A 1 315 ? 23.376 -13.074 -32.878 1.00 90.69 315 ASN A O 1
ATOM 2388 N N . GLY A 1 316 ? 24.548 -11.789 -34.299 1.00 89.00 316 GLY A N 1
ATOM 2389 C CA . GLY A 1 316 ? 24.207 -12.520 -35.524 1.00 89.00 316 GLY A CA 1
ATOM 2390 C C . GLY A 1 316 ? 22.785 -12.305 -36.064 1.00 89.00 316 GLY A C 1
ATOM 2391 O O . GLY A 1 316 ? 22.449 -12.878 -37.101 1.00 89.00 316 GLY A O 1
ATOM 2392 N N . THR A 1 317 ? 21.948 -11.487 -35.416 1.00 92.44 317 THR A N 1
ATOM 2393 C CA . THR A 1 317 ? 20.571 -11.204 -35.863 1.00 92.44 317 THR A CA 1
ATOM 2394 C C . THR A 1 317 ? 20.487 -9.823 -36.515 1.00 92.44 317 THR A C 1
ATOM 2396 O O . THR A 1 317 ? 20.890 -8.852 -35.876 1.00 92.44 317 THR A O 1
ATOM 2399 N N . PRO A 1 318 ? 19.969 -9.691 -37.752 1.00 93.06 318 PRO A N 1
ATOM 2400 C CA . PRO A 1 318 ? 19.790 -8.384 -38.377 1.00 93.06 318 PRO A CA 1
ATOM 2401 C C . PRO A 1 318 ? 18.767 -7.553 -37.598 1.00 93.06 318 PRO A C 1
ATOM 2403 O O . PRO A 1 318 ? 17.708 -8.065 -37.236 1.00 93.06 318 PRO A O 1
ATOM 2406 N N . ILE A 1 319 ? 19.076 -6.278 -37.381 1.00 92.00 319 ILE A N 1
ATOM 2407 C CA . ILE A 1 319 ? 18.204 -5.324 -36.685 1.00 92.00 319 ILE A CA 1
ATOM 2408 C C . ILE A 1 319 ? 17.826 -4.157 -37.599 1.00 92.00 319 ILE A C 1
ATOM 2410 O O . ILE A 1 319 ? 18.528 -3.851 -38.564 1.00 92.00 319 ILE A O 1
ATOM 2414 N N . VAL A 1 320 ? 16.738 -3.468 -37.268 1.00 92.19 320 VAL A N 1
ATOM 2415 C CA . VAL A 1 320 ? 16.403 -2.131 -37.773 1.00 92.19 320 VAL A CA 1
ATOM 2416 C C . VAL A 1 320 ? 16.435 -1.106 -36.638 1.00 92.19 320 VAL A C 1
ATOM 2418 O O . VAL A 1 320 ? 16.354 -1.448 -35.460 1.00 92.19 320 VAL A O 1
ATOM 2421 N N . THR A 1 321 ? 16.576 0.177 -36.978 1.00 91.88 321 THR A N 1
ATOM 2422 C CA . THR A 1 321 ? 16.565 1.278 -36.003 1.00 91.88 321 THR A CA 1
ATOM 2423 C C . THR A 1 321 ? 15.313 1.216 -35.120 1.00 91.88 321 THR A C 1
ATOM 2425 O O . THR A 1 321 ? 14.191 1.259 -35.626 1.00 91.88 321 THR A O 1
ATOM 2428 N N . GLY A 1 322 ? 15.513 1.161 -33.803 1.00 93.19 322 GLY A N 1
ATOM 2429 C CA . GLY A 1 322 ? 14.458 1.088 -32.795 1.00 93.19 322 GLY A CA 1
ATOM 2430 C C . GLY A 1 322 ? 14.187 -0.322 -32.264 1.00 93.19 322 GLY A C 1
ATOM 2431 O O . GLY A 1 322 ? 13.440 -0.446 -31.286 1.00 93.19 322 GLY A O 1
ATOM 2432 N N . ASP A 1 323 ? 14.798 -1.356 -32.850 1.00 95.00 323 ASP A N 1
ATOM 2433 C CA . ASP A 1 323 ? 14.689 -2.730 -32.365 1.00 95.00 323 ASP A CA 1
ATOM 2434 C C . ASP A 1 323 ? 15.317 -2.888 -30.978 1.00 95.00 323 ASP A C 1
ATOM 2436 O O . ASP A 1 323 ? 16.334 -2.274 -30.644 1.00 95.00 323 ASP A O 1
ATOM 2440 N N . VAL A 1 324 ? 14.694 -3.743 -30.167 1.00 94.94 324 VAL A N 1
ATOM 2441 C CA . VAL A 1 324 ? 15.177 -4.101 -28.832 1.00 94.94 324 VAL A CA 1
ATOM 2442 C C . VAL A 1 324 ? 15.789 -5.491 -28.893 1.00 94.94 324 VAL A C 1
ATOM 2444 O O . VAL A 1 324 ? 15.116 -6.448 -29.278 1.00 94.94 324 VAL A O 1
ATOM 2447 N N . ALA A 1 325 ? 17.050 -5.604 -28.486 1.00 91.75 325 ALA A N 1
ATOM 2448 C CA . ALA A 1 325 ? 17.735 -6.877 -28.319 1.00 91.75 325 ALA A CA 1
ATOM 2449 C C . ALA A 1 325 ? 18.328 -6.940 -26.907 1.00 91.75 325 ALA A C 1
ATOM 2451 O O . ALA A 1 325 ? 19.183 -6.137 -26.534 1.00 91.75 325 ALA A O 1
ATOM 2452 N N . GLY A 1 326 ? 17.832 -7.884 -26.103 1.00 92.38 326 GLY A N 1
ATOM 2453 C CA . GLY A 1 326 ? 18.131 -7.930 -24.672 1.00 92.38 326 GLY A CA 1
ATOM 2454 C C . GLY A 1 326 ? 17.648 -6.662 -23.966 1.00 92.38 326 GLY A C 1
ATOM 2455 O O . GLY A 1 326 ? 16.496 -6.260 -24.125 1.00 92.38 326 GLY A O 1
ATOM 2456 N N . ASN A 1 327 ? 18.548 -6.022 -23.222 1.00 97.06 327 ASN A N 1
ATOM 2457 C CA . ASN A 1 327 ? 18.247 -4.847 -22.405 1.00 97.06 327 ASN A CA 1
ATOM 2458 C C . ASN A 1 327 ? 18.444 -3.502 -23.127 1.00 97.06 327 ASN A C 1
ATOM 2460 O O . ASN A 1 327 ? 18.343 -2.437 -22.511 1.00 97.06 327 ASN A O 1
ATOM 2464 N N . TYR A 1 328 ? 18.725 -3.539 -24.430 1.00 97.44 328 TYR A N 1
ATOM 2465 C CA . TYR A 1 328 ? 19.112 -2.368 -25.208 1.00 97.44 328 TYR A CA 1
ATOM 2466 C C . TYR A 1 328 ? 18.196 -2.153 -26.401 1.00 97.44 328 TYR A C 1
ATOM 2468 O O . TYR A 1 328 ? 17.774 -3.103 -27.064 1.00 97.44 328 TYR A O 1
ATOM 2476 N N . ARG A 1 329 ? 17.928 -0.882 -26.697 1.00 97.50 329 ARG A N 1
ATOM 2477 C CA . ARG A 1 329 ? 17.301 -0.443 -27.940 1.00 97.50 329 ARG A CA 1
ATOM 2478 C C . ARG A 1 329 ? 18.375 0.106 -28.865 1.00 97.50 329 ARG A C 1
ATOM 2480 O O . ARG A 1 329 ? 19.034 1.088 -28.537 1.00 97.50 329 ARG A O 1
ATOM 2487 N N . TYR A 1 330 ? 18.535 -0.509 -30.027 1.00 96.44 330 TYR A N 1
ATOM 2488 C CA . TYR A 1 330 ? 19.576 -0.131 -30.972 1.00 96.44 330 TYR A CA 1
ATOM 2489 C C . TYR A 1 330 ? 19.027 0.812 -32.037 1.00 96.44 330 TYR A C 1
ATOM 2491 O O . TYR A 1 330 ? 18.087 0.498 -32.767 1.00 96.44 330 TYR A O 1
ATOM 2499 N N . ASN A 1 331 ? 19.653 1.976 -32.157 1.00 95.38 331 ASN A N 1
ATOM 2500 C CA . ASN A 1 331 ? 19.346 2.974 -33.165 1.00 95.38 331 ASN A CA 1
ATOM 2501 C C . ASN A 1 331 ? 20.585 3.180 -34.030 1.00 95.38 331 ASN A C 1
ATOM 2503 O O . ASN A 1 331 ? 21.562 3.777 -33.587 1.00 95.38 331 ASN A O 1
ATOM 2507 N N . TYR A 1 332 ? 20.564 2.692 -35.268 1.00 94.25 332 TYR A N 1
ATOM 2508 C CA . TYR A 1 332 ? 21.726 2.823 -36.139 1.00 94.25 332 TYR A CA 1
ATOM 2509 C C . TYR A 1 332 ? 21.407 3.515 -37.457 1.00 94.25 332 TYR A C 1
ATOM 2511 O O . TYR A 1 332 ? 20.270 3.506 -37.933 1.00 94.25 332 TYR A O 1
ATOM 2519 N N . GLY A 1 333 ? 22.436 4.125 -38.035 1.00 92.00 333 GLY A N 1
ATOM 2520 C CA . GLY A 1 333 ? 22.481 4.535 -39.433 1.00 92.00 333 GLY A CA 1
ATOM 2521 C C . GLY A 1 333 ? 23.742 3.977 -40.081 1.00 92.00 333 GLY A C 1
ATOM 2522 O O . GLY A 1 333 ? 24.700 3.638 -39.388 1.00 92.00 333 GLY A O 1
ATOM 2523 N N . GLY A 1 334 ? 23.777 3.876 -41.405 1.00 92.50 334 GLY A N 1
ATOM 2524 C CA . GLY A 1 334 ? 25.024 3.500 -42.053 1.00 92.50 334 GLY A CA 1
ATOM 2525 C C . GLY A 1 334 ? 25.048 3.689 -43.556 1.00 92.50 334 GLY A C 1
ATOM 2526 O O . GLY A 1 334 ? 24.013 3.661 -44.223 1.00 92.50 334 GLY A O 1
ATOM 2527 N N . LEU A 1 335 ? 26.260 3.896 -44.063 1.00 93.56 335 LEU A N 1
ATOM 2528 C CA . LEU A 1 335 ? 26.545 4.159 -45.467 1.00 93.56 335 LEU A CA 1
ATOM 2529 C C . LEU A 1 335 ? 27.861 3.497 -45.874 1.00 93.56 335 LEU A C 1
ATOM 2531 O O . LEU A 1 335 ? 28.901 3.705 -45.248 1.00 93.56 335 LEU A O 1
ATOM 2535 N N . ILE A 1 336 ? 27.824 2.755 -46.972 1.00 94.75 336 ILE A N 1
ATOM 2536 C CA . ILE A 1 336 ? 28.995 2.203 -47.648 1.00 94.75 336 ILE A CA 1
ATOM 2537 C C . ILE A 1 336 ? 29.281 3.064 -48.874 1.00 94.75 336 ILE A C 1
ATOM 2539 O O . ILE A 1 336 ? 28.369 3.341 -49.647 1.00 94.75 336 ILE A O 1
ATOM 2543 N N . THR A 1 337 ? 30.537 3.457 -49.080 1.00 92.69 337 THR A N 1
ATOM 2544 C CA . THR A 1 337 ? 31.004 4.158 -50.285 1.00 92.69 337 THR A CA 1
ATOM 2545 C C . THR A 1 337 ? 32.092 3.342 -50.971 1.00 92.69 337 THR A C 1
ATOM 2547 O O . THR A 1 337 ? 33.147 3.084 -50.387 1.00 92.69 337 THR A O 1
ATOM 2550 N N . LEU A 1 338 ? 31.858 2.958 -52.226 1.00 90.62 338 LEU A N 1
ATOM 2551 C CA . LEU A 1 338 ? 32.856 2.273 -53.039 1.00 90.62 338 LEU A CA 1
ATOM 2552 C C . LEU A 1 338 ? 33.670 3.278 -53.858 1.00 90.62 338 LEU A C 1
ATOM 2554 O O . LEU A 1 338 ? 33.122 4.147 -54.534 1.00 90.62 338 LEU A O 1
ATOM 2558 N N . SER A 1 339 ? 34.990 3.118 -53.836 1.00 86.75 339 SER A N 1
ATOM 2559 C CA . SER A 1 339 ? 35.935 3.843 -54.690 1.00 86.75 339 SER A CA 1
ATOM 2560 C C . SER A 1 339 ? 36.588 2.857 -55.658 1.00 86.75 339 SER A C 1
ATOM 2562 O O . SER A 1 339 ? 37.749 2.502 -55.459 1.00 86.75 339 SER A O 1
ATOM 2564 N N . PRO A 1 340 ? 35.857 2.342 -56.668 1.00 76.31 340 PRO A N 1
ATOM 2565 C CA . PRO A 1 340 ? 36.403 1.348 -57.578 1.00 76.31 340 PRO A CA 1
ATOM 2566 C C . PRO A 1 340 ? 37.647 1.907 -58.267 1.00 76.31 340 PRO A C 1
ATOM 2568 O O . PRO A 1 340 ? 37.603 2.926 -58.960 1.00 76.31 340 PRO A O 1
ATOM 2571 N N . THR A 1 341 ? 38.774 1.232 -58.074 1.00 61.09 341 THR A N 1
ATOM 2572 C CA . THR A 1 341 ? 40.002 1.526 -58.803 1.00 61.09 341 THR A CA 1
ATOM 2573 C C . THR A 1 341 ? 39.788 1.156 -60.266 1.00 61.09 341 THR A C 1
ATOM 2575 O O . THR A 1 341 ? 39.728 -0.015 -60.635 1.00 61.09 341 THR A O 1
ATOM 2578 N N . VAL A 1 342 ? 39.635 2.167 -61.123 1.00 52.91 342 VAL A N 1
ATOM 2579 C CA . VAL A 1 342 ? 39.645 1.964 -62.573 1.00 52.91 342 VAL A CA 1
ATOM 2580 C C . VAL A 1 342 ? 41.027 1.404 -62.925 1.00 52.91 342 VAL A C 1
ATOM 2582 O O . VAL A 1 342 ? 42.023 2.072 -62.633 1.00 52.91 342 VAL A O 1
ATOM 2585 N N . PRO A 1 343 ? 41.150 0.202 -63.519 1.00 39.97 343 PRO A N 1
ATOM 2586 C CA . PRO A 1 343 ? 42.443 -0.250 -64.001 1.00 39.97 343 PRO A CA 1
ATOM 2587 C C . PRO A 1 343 ? 42.938 0.764 -65.033 1.00 39.97 343 PRO A C 1
ATOM 2589 O O . PRO A 1 343 ? 42.229 1.088 -65.989 1.00 39.97 343 PRO A O 1
ATOM 2592 N N . THR A 1 344 ? 44.154 1.276 -64.847 1.00 40.44 344 THR A N 1
ATOM 2593 C CA . THR A 1 344 ? 44.846 2.008 -65.903 1.00 40.44 344 THR A CA 1
ATOM 2594 C C . THR A 1 344 ? 44.944 1.076 -67.107 1.00 40.44 344 THR A C 1
ATOM 2596 O O . THR A 1 344 ? 45.568 0.015 -67.060 1.00 40.44 344 THR A O 1
ATOM 2599 N N . LYS A 1 345 ? 44.239 1.433 -68.183 1.00 41.03 345 LYS A N 1
ATOM 2600 C CA . LYS A 1 345 ? 44.322 0.743 -69.472 1.00 41.03 345 LYS A CA 1
ATOM 2601 C C . LYS A 1 345 ? 45.805 0.639 -69.875 1.00 41.03 345 LYS A C 1
ATOM 2603 O O . LYS A 1 345 ? 46.525 1.616 -69.672 1.00 41.03 345 LYS A O 1
ATOM 2608 N N . PRO A 1 346 ? 46.271 -0.481 -70.461 1.00 34.47 346 PRO A N 1
ATOM 2609 C CA . PRO A 1 346 ? 47.599 -0.532 -71.059 1.00 34.47 346 PRO A CA 1
ATOM 2610 C C . PRO A 1 346 ? 47.755 0.616 -72.054 1.00 34.47 346 PRO A C 1
ATOM 2612 O O . PRO A 1 346 ? 46.903 0.798 -72.930 1.00 34.47 346 PRO A O 1
ATOM 2615 N N . ASP A 1 347 ? 48.825 1.382 -71.886 1.00 37.66 347 ASP A N 1
ATOM 2616 C CA . ASP A 1 347 ? 49.253 2.417 -72.815 1.00 37.66 347 ASP A CA 1
ATOM 2617 C C . ASP A 1 347 ? 49.493 1.751 -74.180 1.00 37.66 347 ASP A C 1
ATOM 2619 O O . ASP A 1 347 ? 50.376 0.901 -74.325 1.00 37.66 347 ASP A O 1
ATOM 2623 N N . ILE A 1 348 ? 48.630 2.032 -75.158 1.00 41.28 348 ILE A N 1
ATOM 2624 C CA . ILE A 1 348 ? 48.902 1.677 -76.550 1.00 41.28 348 ILE A CA 1
ATOM 2625 C C . ILE A 1 348 ? 49.559 2.911 -77.144 1.00 41.28 348 ILE A C 1
ATOM 2627 O O . ILE A 1 348 ? 48.874 3.903 -77.396 1.00 41.28 348 ILE A O 1
ATOM 2631 N N . ASP A 1 349 ? 50.868 2.816 -77.373 1.00 37.72 349 ASP A N 1
ATOM 2632 C CA . ASP A 1 349 ? 51.625 3.801 -78.140 1.00 37.72 349 ASP A CA 1
ATOM 2633 C C . ASP A 1 349 ? 50.868 4.116 -79.446 1.00 37.72 349 ASP A C 1
ATOM 2635 O O . ASP A 1 349 ? 50.544 3.187 -80.204 1.00 37.72 349 ASP A O 1
ATOM 2639 N N . PRO A 1 350 ? 50.557 5.392 -79.741 1.00 40.06 350 PRO A N 1
ATOM 2640 C CA . PRO A 1 350 ? 49.865 5.752 -80.965 1.00 40.06 350 PRO A CA 1
ATOM 2641 C C . PRO A 1 350 ? 50.748 5.409 -82.166 1.00 40.06 350 PRO A C 1
ATOM 2643 O O . PRO A 1 350 ? 51.708 6.108 -82.494 1.00 40.06 350 PRO A O 1
ATOM 2646 N N . HIS A 1 351 ? 50.414 4.324 -82.858 1.00 32.44 351 HIS A N 1
ATOM 2647 C CA . HIS A 1 351 ? 51.023 4.016 -84.139 1.00 32.44 351 HIS A CA 1
ATOM 2648 C C . HIS A 1 351 ? 50.426 4.957 -85.187 1.00 32.44 351 HIS A C 1
ATOM 2650 O O . HIS A 1 351 ? 49.228 4.917 -85.456 1.00 32.44 351 HIS A O 1
ATOM 2656 N N . ASN A 1 352 ? 51.264 5.810 -85.774 1.00 35.44 352 ASN A N 1
ATOM 2657 C CA . ASN A 1 352 ? 50.885 6.712 -86.858 1.00 35.44 352 ASN A CA 1
ATOM 2658 C C . ASN A 1 352 ? 50.475 5.885 -88.097 1.00 35.44 352 ASN A C 1
ATOM 2660 O O . ASN A 1 352 ? 51.342 5.194 -88.652 1.00 35.44 352 ASN A O 1
ATOM 2664 N N . PRO A 1 353 ? 49.203 5.885 -88.540 1.00 36.84 353 PRO A N 1
ATOM 2665 C CA . PRO A 1 353 ? 48.828 5.168 -89.746 1.00 36.84 353 PRO A CA 1
ATOM 2666 C C . PRO A 1 353 ? 49.322 5.952 -90.966 1.00 36.84 353 PRO A C 1
ATOM 2668 O O . PRO A 1 353 ? 48.997 7.120 -91.162 1.00 36.84 353 PRO A O 1
ATOM 2671 N N . SER A 1 354 ? 50.116 5.301 -91.815 1.00 33.03 354 SER A N 1
ATOM 2672 C CA . SER A 1 354 ? 50.360 5.785 -93.169 1.00 33.03 354 SER A CA 1
ATOM 2673 C C . SER A 1 354 ? 49.089 5.579 -93.989 1.00 33.03 354 SER A C 1
ATOM 2675 O O . SER A 1 354 ? 48.702 4.440 -94.261 1.00 33.03 354 SER A O 1
ATOM 2677 N N . ASN A 1 355 ? 48.445 6.674 -94.374 1.00 34.00 355 ASN A N 1
ATOM 2678 C CA . ASN A 1 355 ? 47.297 6.671 -95.270 1.00 34.00 355 ASN A CA 1
ATOM 2679 C C . ASN A 1 355 ? 47.700 6.016 -96.599 1.00 34.00 355 ASN A C 1
ATOM 2681 O O . ASN A 1 355 ? 48.602 6.500 -97.285 1.00 34.00 355 ASN A O 1
ATOM 2685 N N . LEU A 1 356 ? 47.040 4.914 -96.951 1.00 31.42 356 LEU A N 1
ATOM 2686 C CA . LEU A 1 356 ? 47.052 4.371 -98.301 1.00 31.42 356 LEU A CA 1
ATOM 2687 C C . LEU A 1 356 ? 45.697 4.714 -98.925 1.00 31.42 356 LEU A C 1
ATOM 2689 O O . LEU A 1 356 ? 44.669 4.205 -98.479 1.00 31.42 356 LEU A O 1
ATOM 2693 N N . ASP A 1 357 ? 45.701 5.596 -99.923 1.00 33.28 357 ASP A N 1
ATOM 2694 C CA . ASP A 1 357 ? 44.503 5.971 -100.673 1.00 33.28 357 ASP A CA 1
ATOM 2695 C C . ASP A 1 357 ? 43.926 4.741 -101.387 1.00 33.28 357 ASP A C 1
ATOM 2697 O O . ASP A 1 357 ? 44.482 4.235 -102.364 1.00 33.28 357 ASP A O 1
ATOM 2701 N N . GLY A 1 358 ? 42.797 4.249 -100.879 1.00 31.45 358 GLY A N 1
ATOM 2702 C CA . GLY A 1 358 ? 42.003 3.193 -101.494 1.00 31.45 358 GLY A CA 1
ATOM 2703 C C . GLY A 1 358 ? 40.715 3.763 -102.079 1.00 31.45 358 GLY A C 1
ATOM 2704 O O . GLY A 1 358 ? 39.816 4.164 -101.343 1.00 31.45 358 GLY A O 1
ATOM 2705 N N . SER A 1 359 ? 40.593 3.773 -103.407 1.00 40.94 359 SER A N 1
ATOM 2706 C CA . SER A 1 359 ? 39.355 4.111 -104.114 1.00 40.94 359 SER A CA 1
ATOM 2707 C C . SER A 1 359 ? 38.329 2.978 -103.975 1.00 40.94 359 SER A C 1
ATOM 2709 O O . SER A 1 359 ? 38.376 1.995 -104.717 1.00 40.94 359 SER A O 1
ATOM 2711 N N . GLY A 1 360 ? 37.401 3.112 -103.026 1.00 30.73 360 GLY A N 1
ATOM 2712 C CA . GLY A 1 360 ? 36.233 2.241 -102.873 1.00 30.73 360 GLY A CA 1
ATOM 2713 C C . GLY A 1 360 ? 34.977 2.884 -103.463 1.00 30.73 360 GLY A C 1
ATOM 2714 O O . GLY A 1 360 ? 34.459 3.857 -102.923 1.00 30.73 360 GLY A O 1
ATOM 2715 N N . SER A 1 361 ? 34.495 2.342 -104.581 1.00 28.72 361 SER A N 1
ATOM 2716 C CA . SER A 1 361 ? 33.215 2.690 -105.207 1.00 28.72 361 SER A CA 1
ATOM 2717 C C . SER A 1 361 ? 32.064 2.030 -104.440 1.00 28.72 361 SER A C 1
ATOM 2719 O O . SER A 1 361 ? 32.065 0.812 -104.279 1.00 28.72 361 SER A O 1
ATOM 2721 N N . TRP A 1 362 ? 31.078 2.814 -103.992 1.00 27.81 362 TRP A N 1
ATOM 2722 C CA . TRP A 1 362 ? 29.823 2.296 -103.443 1.00 27.81 362 TRP A CA 1
ATOM 2723 C C . TRP A 1 362 ? 28.671 2.593 -104.400 1.00 27.81 362 TRP A C 1
ATOM 2725 O O . TRP A 1 362 ? 28.320 3.745 -104.651 1.00 27.81 362 TRP A O 1
ATOM 2735 N N . THR A 1 363 ? 28.071 1.533 -104.933 1.00 28.05 363 THR A N 1
ATOM 2736 C CA . THR A 1 363 ? 26.789 1.568 -105.640 1.00 28.05 363 THR A CA 1
ATOM 2737 C C . THR A 1 363 ? 25.655 1.405 -104.630 1.00 28.05 363 THR A C 1
ATOM 2739 O O . THR A 1 363 ? 25.587 0.393 -103.933 1.00 28.05 363 THR A O 1
ATOM 2742 N N . SER A 1 364 ? 24.764 2.397 -104.568 1.00 31.81 364 SER A N 1
ATOM 2743 C CA . SER A 1 364 ? 23.511 2.349 -103.809 1.00 31.81 364 SER A CA 1
ATOM 2744 C C . SER A 1 364 ? 22.609 1.238 -104.345 1.00 31.81 364 SER A C 1
ATOM 2746 O O . SER A 1 364 ? 22.320 1.200 -105.540 1.00 31.81 364 SER A O 1
ATOM 2748 N N . ASN A 1 365 ? 22.151 0.352 -103.460 1.00 29.08 365 ASN A N 1
ATOM 2749 C CA . ASN A 1 365 ? 21.106 -0.620 -103.759 1.00 29.08 365 ASN A CA 1
ATOM 2750 C C . ASN A 1 365 ? 19.872 -0.294 -102.905 1.00 29.08 365 ASN A C 1
ATOM 2752 O O . ASN A 1 365 ? 19.550 -0.984 -101.940 1.00 29.08 365 ASN A O 1
ATOM 2756 N N . MET A 1 366 ? 19.202 0.812 -103.244 1.00 30.66 366 MET A N 1
ATOM 2757 C CA . MET A 1 366 ? 17.817 1.044 -102.839 1.00 30.66 366 MET A CA 1
ATOM 2758 C C . MET A 1 366 ? 16.908 0.161 -103.695 1.00 30.66 366 MET A C 1
ATOM 2760 O O . MET A 1 366 ? 16.804 0.340 -104.907 1.00 30.66 366 MET A O 1
ATOM 2764 N N . GLY A 1 367 ? 16.237 -0.779 -103.035 1.00 29.33 367 GLY A N 1
ATOM 2765 C CA . GLY A 1 367 ? 15.264 -1.693 -103.618 1.00 29.33 367 GLY A CA 1
ATOM 2766 C C . GLY A 1 367 ? 13.952 -1.697 -102.836 1.00 29.33 367 GLY A C 1
ATOM 2767 O O . GLY A 1 367 ? 13.651 -2.649 -102.134 1.00 29.33 367 GLY A O 1
ATOM 2768 N N . ASN A 1 368 ? 13.192 -0.614 -102.993 1.00 30.23 368 ASN A N 1
ATOM 2769 C CA . ASN A 1 368 ? 11.752 -0.625 -103.262 1.00 30.23 368 ASN A CA 1
ATOM 2770 C C . ASN A 1 368 ? 10.797 -1.357 -102.282 1.00 30.23 368 ASN A C 1
ATOM 2772 O O . ASN A 1 368 ? 10.235 -2.402 -102.599 1.00 30.23 368 ASN A O 1
ATOM 2776 N N . HIS A 1 369 ? 10.440 -0.682 -101.188 1.00 31.33 369 HIS A N 1
ATOM 2777 C CA . HIS A 1 369 ? 9.034 -0.608 -100.778 1.00 31.33 369 HIS A CA 1
ATOM 2778 C C . HIS A 1 369 ? 8.563 0.830 -100.992 1.00 31.33 369 HIS A C 1
ATOM 2780 O O . HIS A 1 369 ? 8.839 1.721 -100.195 1.00 31.33 369 HIS A O 1
ATOM 2786 N N . GLY A 1 370 ? 7.913 1.061 -102.130 1.00 28.44 370 GLY A N 1
ATOM 2787 C CA . GLY A 1 370 ? 7.271 2.328 -102.436 1.00 28.44 370 GLY A CA 1
ATOM 2788 C C . GLY A 1 370 ? 5.904 2.416 -101.767 1.00 28.44 370 GLY A C 1
ATOM 2789 O O . GLY A 1 370 ? 5.082 1.512 -101.911 1.00 28.44 370 GLY A O 1
ATOM 2790 N N . VAL A 1 371 ? 5.636 3.554 -101.132 1.00 28.41 371 VAL A N 1
ATOM 2791 C CA . VAL A 1 371 ? 4.333 4.203 -101.277 1.00 28.41 371 VAL A CA 1
ATOM 2792 C C . VAL A 1 371 ? 4.603 5.581 -101.895 1.00 28.41 371 VAL A C 1
ATOM 2794 O O . VAL A 1 371 ? 5.479 6.290 -101.397 1.00 28.41 371 VAL A O 1
ATOM 2797 N N . PRO A 1 372 ? 3.964 5.944 -103.019 1.00 33.06 372 PRO A N 1
ATOM 2798 C CA . PRO A 1 372 ? 4.337 7.108 -103.817 1.00 33.06 372 PRO A CA 1
ATOM 2799 C C . PRO A 1 372 ? 3.701 8.382 -103.262 1.00 33.06 372 PRO A C 1
ATOM 2801 O O . PRO A 1 372 ? 2.523 8.379 -102.912 1.00 33.06 372 PRO A O 1
ATOM 2804 N N . GLY A 1 373 ? 4.451 9.483 -103.280 1.00 30.88 373 GLY A N 1
ATOM 2805 C CA . GLY A 1 373 ? 3.899 10.813 -103.025 1.00 30.88 373 GLY A CA 1
ATOM 2806 C C . GLY A 1 373 ? 4.166 11.360 -101.629 1.00 30.88 373 GLY A C 1
ATOM 2807 O O . GLY A 1 373 ? 3.248 11.823 -100.972 1.00 30.88 373 GLY A O 1
ATOM 2808 N N . VAL A 1 374 ? 5.423 11.373 -101.199 1.00 29.42 374 VAL A N 1
ATOM 2809 C CA . VAL A 1 374 ? 5.911 12.468 -100.360 1.00 29.42 374 VAL A CA 1
ATOM 2810 C C . VAL A 1 374 ? 7.345 12.716 -100.804 1.00 29.42 374 VAL A C 1
ATOM 2812 O O . VAL A 1 374 ? 8.265 11.968 -100.482 1.00 29.42 374 VAL A O 1
ATOM 2815 N N . GLU A 1 375 ? 7.531 13.773 -101.592 1.00 33.03 375 GLU A N 1
ATOM 2816 C CA . GLU A 1 375 ? 8.583 14.740 -101.293 1.00 33.03 375 GLU A CA 1
ATOM 2817 C C . GLU A 1 375 ? 8.749 14.698 -99.770 1.00 33.03 375 GLU A C 1
ATOM 2819 O O . GLU A 1 375 ? 7.781 14.988 -99.070 1.00 33.03 375 GLU A O 1
ATOM 2824 N N . ARG A 1 376 ? 9.857 14.188 -99.213 1.00 40.78 376 ARG A N 1
ATOM 2825 C CA . ARG A 1 376 ? 10.080 14.361 -97.774 1.00 40.78 376 ARG A CA 1
ATOM 2826 C C . ARG A 1 376 ? 10.388 15.840 -97.601 1.00 40.78 376 ARG A C 1
ATOM 2828 O O . ARG A 1 376 ? 11.533 16.233 -97.428 1.00 40.78 376 ARG A O 1
ATOM 2835 N N . VAL A 1 377 ? 9.336 16.650 -97.730 1.00 33.53 377 VAL A N 1
ATOM 2836 C CA . VAL A 1 377 ? 9.176 17.924 -97.073 1.00 33.53 377 VAL A CA 1
ATOM 2837 C C . VAL A 1 377 ? 9.737 17.643 -95.694 1.00 33.53 377 VAL A C 1
ATOM 2839 O O . VAL A 1 377 ? 9.249 16.745 -94.999 1.00 33.53 377 VAL A O 1
ATOM 2842 N N . ALA A 1 378 ? 10.829 18.314 -95.346 1.00 40.78 378 ALA A N 1
ATOM 2843 C CA . ALA A 1 378 ? 11.139 18.546 -93.955 1.00 40.78 378 ALA A CA 1
ATOM 2844 C C . ALA A 1 378 ? 9.921 19.277 -93.402 1.00 40.78 378 ALA A C 1
ATOM 2846 O O . ALA A 1 378 ? 9.779 20.492 -93.514 1.00 40.78 378 ALA A O 1
ATOM 2847 N N . GLY A 1 379 ? 8.931 18.481 -93.015 1.00 40.09 379 GLY A N 1
ATOM 2848 C CA . GLY A 1 379 ? 7.679 18.951 -92.491 1.00 40.09 379 GLY A CA 1
ATOM 2849 C C . GLY A 1 379 ? 8.046 19.460 -91.130 1.00 40.09 379 GLY A C 1
ATOM 2850 O O . GLY A 1 379 ? 8.230 18.634 -90.248 1.00 40.09 379 GLY A O 1
ATOM 2851 N N . LEU A 1 380 ? 8.261 20.776 -91.053 1.00 54.09 380 LEU A N 1
ATOM 2852 C CA . LEU A 1 380 ? 8.237 21.626 -89.867 1.00 54.09 380 LEU A CA 1
ATOM 2853 C C . LEU A 1 380 ? 7.931 20.806 -88.610 1.00 54.09 380 LEU A C 1
ATOM 2855 O O . LEU A 1 380 ? 6.776 20.693 -88.199 1.00 54.09 380 LEU A O 1
ATOM 2859 N N . ALA A 1 381 ? 8.957 20.160 -88.056 1.00 57.88 381 ALA A N 1
ATOM 2860 C CA . ALA A 1 381 ? 8.815 19.467 -86.793 1.00 57.88 381 ALA A CA 1
ATOM 2861 C C . ALA A 1 381 ? 8.937 20.560 -85.740 1.00 57.88 381 ALA A C 1
ATOM 2863 O O . ALA A 1 381 ? 9.977 21.218 -85.660 1.00 57.88 381 ALA A O 1
ATOM 2864 N N . SER A 1 382 ? 7.843 20.801 -85.020 1.00 68.62 382 SER A N 1
ATOM 2865 C CA . SER A 1 382 ? 7.789 21.755 -83.920 1.00 68.62 382 SER A CA 1
ATOM 2866 C C . SER A 1 382 ? 7.573 21.019 -82.605 1.00 68.62 382 SER A C 1
ATOM 2868 O O . SER A 1 382 ? 6.597 20.274 -82.491 1.00 68.62 382 SER A O 1
ATOM 2870 N N . ALA A 1 383 ? 8.436 21.249 -81.620 1.00 79.56 383 ALA A N 1
ATOM 2871 C CA . ALA A 1 383 ? 8.276 20.731 -80.263 1.00 79.56 383 ALA A CA 1
ATOM 2872 C C . ALA A 1 383 ? 8.576 21.824 -79.232 1.00 79.56 383 ALA A C 1
ATOM 2874 O O . ALA A 1 383 ? 9.458 22.653 -79.442 1.00 79.56 383 ALA A O 1
ATOM 2875 N N . GLU A 1 384 ? 7.855 21.814 -78.112 1.00 81.00 384 GLU A N 1
ATOM 2876 C CA . GLU A 1 384 ? 8.128 22.701 -76.980 1.00 81.00 384 GLU A CA 1
ATOM 2877 C C . GLU A 1 384 ? 9.189 22.059 -76.085 1.00 81.00 384 GLU A C 1
ATOM 2879 O O . GLU A 1 384 ? 8.918 21.037 -75.456 1.00 81.00 384 GLU A O 1
ATOM 2884 N N . LEU A 1 385 ? 10.378 22.661 -75.993 1.00 87.69 385 LEU A N 1
ATOM 2885 C CA . LEU A 1 385 ? 11.473 22.140 -75.167 1.00 87.69 385 LEU A CA 1
ATOM 2886 C C . LEU A 1 385 ? 11.890 23.140 -74.079 1.00 87.69 385 LEU A C 1
ATOM 2888 O O . LEU A 1 385 ? 11.974 24.343 -74.348 1.00 87.69 385 LEU A O 1
ATOM 2892 N N . PRO A 1 386 ? 12.162 22.685 -72.843 1.00 89.75 386 PRO A N 1
ATOM 2893 C CA . PRO A 1 386 ? 12.835 23.484 -71.830 1.00 89.75 386 PRO A CA 1
ATOM 2894 C C . PRO A 1 386 ? 14.346 23.582 -72.099 1.00 89.75 386 PRO A C 1
ATOM 2896 O O . PRO A 1 386 ? 15.016 22.591 -72.398 1.00 89.75 386 PRO A O 1
ATOM 2899 N N . PHE A 1 387 ? 14.881 24.794 -71.950 1.00 94.19 387 PHE A N 1
ATOM 2900 C CA . PHE A 1 387 ? 16.305 25.094 -72.075 1.00 94.19 387 PHE A CA 1
ATOM 2901 C C . PHE A 1 387 ? 16.860 25.501 -70.713 1.00 94.19 387 PHE A C 1
ATOM 2903 O O . PHE A 1 387 ? 16.221 26.240 -69.960 1.00 94.19 387 PHE A O 1
ATOM 2910 N N . PHE A 1 388 ? 18.067 25.041 -70.405 1.00 92.19 388 PHE A N 1
ATOM 2911 C CA . PHE A 1 388 ? 18.694 25.215 -69.104 1.00 92.19 388 PHE A CA 1
ATOM 2912 C C . PHE A 1 388 ? 20.111 25.767 -69.223 1.00 92.19 388 PHE A C 1
ATOM 2914 O O . PHE A 1 388 ? 20.863 25.431 -70.138 1.00 92.19 388 PHE A O 1
ATOM 2921 N N . LYS A 1 389 ? 20.483 26.578 -68.239 1.00 92.25 389 LYS A N 1
ATOM 2922 C CA . LYS A 1 389 ? 21.842 27.028 -67.961 1.00 92.25 389 LYS A CA 1
ATOM 2923 C C . LYS A 1 389 ? 22.443 26.155 -66.870 1.00 92.25 389 LYS A C 1
ATOM 2925 O O . LYS A 1 389 ? 21.813 25.975 -65.829 1.00 92.25 389 LYS A O 1
ATOM 2930 N N . VAL A 1 390 ? 23.668 25.683 -67.077 1.00 91.00 390 VAL A N 1
ATOM 2931 C CA . VAL A 1 390 ? 24.455 24.969 -66.065 1.00 91.00 390 VAL A CA 1
ATOM 2932 C C . VAL A 1 390 ? 25.718 25.761 -65.753 1.00 91.00 390 VAL A C 1
ATOM 2934 O O . VAL A 1 390 ? 26.582 25.920 -66.615 1.00 91.00 390 VAL A O 1
ATOM 2937 N N . GLU A 1 391 ? 25.833 26.249 -64.522 1.00 85.75 391 GLU A N 1
ATOM 2938 C CA . GLU A 1 391 ? 26.975 27.034 -64.040 1.00 85.75 391 GLU A CA 1
ATOM 2939 C C . GLU A 1 391 ? 27.307 26.601 -62.608 1.00 85.75 391 GLU A C 1
ATOM 2941 O O . GLU A 1 391 ? 26.417 26.542 -61.760 1.00 85.75 391 GLU A O 1
ATOM 2946 N N . SER A 1 392 ? 28.562 26.231 -62.334 1.00 80.00 392 SER A N 1
ATOM 2947 C CA . SER A 1 392 ? 29.019 25.769 -61.012 1.00 80.00 392 SER A CA 1
ATOM 2948 C C . SER A 1 392 ? 28.185 24.624 -60.432 1.00 80.00 392 SER A C 1
ATOM 2950 O O . SER A 1 392 ? 27.875 24.588 -59.242 1.00 80.00 392 SER A O 1
ATOM 2952 N N . GLY A 1 393 ? 27.788 23.690 -61.303 1.00 73.56 393 GLY A N 1
ATOM 2953 C CA . GLY A 1 393 ? 26.945 22.541 -60.964 1.00 73.56 393 GLY A CA 1
ATOM 2954 C C . GLY A 1 393 ? 25.476 22.877 -60.677 1.00 73.56 393 GLY A C 1
ATOM 2955 O O . GLY A 1 393 ? 24.699 21.967 -60.399 1.00 73.56 393 GLY A O 1
ATOM 2956 N N . GLN A 1 394 ? 25.071 24.149 -60.760 1.00 80.62 394 GLN A N 1
ATOM 2957 C CA . GLN A 1 394 ? 23.685 24.574 -60.574 1.00 80.62 394 GLN A CA 1
ATOM 2958 C C . GLN A 1 394 ? 22.956 24.686 -61.913 1.00 80.62 394 GLN A C 1
ATOM 2960 O O . GLN A 1 394 ? 23.459 25.287 -62.863 1.00 80.62 394 GLN A O 1
ATOM 2965 N N . VAL A 1 395 ? 21.744 24.131 -61.967 1.00 88.50 395 VAL A N 1
ATOM 2966 C CA . VAL A 1 395 ? 20.854 24.197 -63.131 1.00 88.50 395 VAL A CA 1
ATOM 2967 C C . VAL A 1 395 ? 19.848 25.334 -62.933 1.00 88.50 395 VAL A C 1
ATOM 2969 O O . VAL A 1 395 ? 19.131 25.375 -61.934 1.00 88.50 395 VAL A O 1
ATOM 2972 N N . SER A 1 396 ? 19.770 26.260 -63.888 1.00 85.50 396 SER A N 1
ATOM 2973 C CA . SER A 1 396 ? 18.761 27.329 -63.932 1.00 85.50 396 SER A CA 1
ATOM 2974 C C . SER A 1 396 ? 18.012 27.324 -65.268 1.00 85.50 396 SER A C 1
ATOM 2976 O O . SER A 1 396 ? 18.523 26.857 -66.279 1.00 85.50 396 SER A O 1
ATOM 2978 N N . HIS A 1 397 ? 16.753 27.769 -65.275 1.00 84.31 397 HIS A N 1
ATOM 2979 C CA . HIS A 1 397 ? 15.847 27.631 -66.428 1.00 84.31 397 HIS A CA 1
ATOM 2980 C C . HIS A 1 397 ? 15.927 28.869 -67.330 1.00 84.31 397 HIS A C 1
ATOM 2982 O O . HIS A 1 397 ? 15.622 29.969 -66.872 1.00 84.31 397 HIS A O 1
ATOM 2988 N N . TYR A 1 398 ? 16.310 28.691 -68.596 1.00 83.75 398 TYR A N 1
ATOM 2989 C CA . TYR A 1 398 ? 16.331 29.760 -69.602 1.00 83.75 398 TYR A CA 1
ATOM 2990 C C . TYR A 1 398 ? 14.957 30.061 -70.206 1.00 83.75 398 TYR A C 1
ATOM 2992 O O . TYR A 1 398 ? 14.759 31.126 -70.792 1.00 83.75 398 TYR A O 1
ATOM 3000 N N . GLY A 1 399 ? 14.015 29.129 -70.100 1.00 78.12 399 GLY A N 1
ATOM 3001 C CA . GLY A 1 399 ? 12.679 29.232 -70.675 1.00 78.12 399 GLY A CA 1
ATOM 3002 C C . GLY A 1 399 ? 12.306 27.998 -71.489 1.00 78.12 399 GLY A C 1
ATOM 3003 O O . GLY A 1 399 ? 13.124 27.114 -71.738 1.00 78.12 399 GLY A O 1
ATOM 3004 N N . THR A 1 400 ? 11.038 27.930 -71.882 1.00 84.88 400 THR A N 1
ATOM 3005 C CA . THR A 1 400 ? 10.541 26.923 -72.823 1.00 84.88 400 THR A CA 1
ATOM 3006 C C . THR A 1 400 ? 10.360 27.572 -74.185 1.00 84.88 400 THR A C 1
ATOM 3008 O O . THR A 1 400 ? 9.722 28.624 -74.276 1.00 84.88 400 THR A O 1
ATOM 3011 N N . TYR A 1 401 ? 10.897 26.945 -75.227 1.00 82.94 401 TYR A N 1
ATOM 3012 C CA . TYR A 1 401 ? 10.861 27.462 -76.592 1.00 82.94 401 TYR A CA 1
ATOM 3013 C C . TYR A 1 401 ? 10.140 26.483 -77.513 1.00 82.94 401 TYR A C 1
ATOM 3015 O O . TYR A 1 401 ? 10.325 25.272 -77.395 1.00 82.94 401 TYR A O 1
ATOM 3023 N N . ASP A 1 402 ? 9.360 27.029 -78.440 1.00 80.00 402 ASP A N 1
ATOM 3024 C CA . ASP A 1 402 ? 8.890 26.325 -79.623 1.00 80.00 402 ASP A CA 1
ATOM 3025 C C . ASP A 1 402 ? 10.086 26.156 -80.564 1.00 80.00 402 ASP A C 1
ATOM 3027 O O . ASP A 1 402 ? 10.632 27.132 -81.090 1.00 80.00 402 ASP A O 1
ATOM 3031 N N . VAL A 1 403 ? 10.532 24.913 -80.729 1.00 86.38 403 VAL A N 1
ATOM 3032 C CA . VAL A 1 403 ? 11.682 24.540 -81.552 1.00 86.38 403 VAL A CA 1
ATOM 3033 C C . VAL A 1 403 ? 11.184 24.070 -82.901 1.00 86.38 403 VAL A C 1
ATOM 3035 O O . VAL A 1 403 ? 10.588 23.004 -82.975 1.00 86.38 403 VAL A O 1
ATOM 3038 N N . ALA A 1 404 ? 11.448 24.828 -83.962 1.00 79.94 404 ALA A N 1
ATOM 3039 C CA . ALA A 1 404 ? 11.123 24.444 -85.332 1.00 79.94 404 ALA A CA 1
ATOM 3040 C C . ALA A 1 404 ? 12.398 24.079 -86.106 1.00 79.94 404 ALA A C 1
ATOM 3042 O O . ALA A 1 404 ? 13.282 24.922 -86.290 1.00 79.94 404 ALA A O 1
ATOM 3043 N N . ALA A 1 405 ? 12.491 22.830 -86.565 1.00 77.50 405 ALA A N 1
ATOM 3044 C CA . ALA A 1 405 ? 13.616 22.345 -87.363 1.00 77.50 405 ALA A CA 1
ATOM 3045 C C . ALA A 1 405 ? 13.321 22.447 -88.874 1.00 77.50 405 ALA A C 1
ATOM 3047 O O . ALA A 1 405 ? 12.492 21.701 -89.399 1.00 77.50 405 ALA A O 1
ATOM 3048 N N . ASP A 1 406 ? 14.021 23.354 -89.568 1.00 71.38 406 ASP A N 1
ATOM 3049 C CA . ASP A 1 406 ? 14.072 23.452 -91.034 1.00 71.38 406 ASP A CA 1
ATOM 3050 C C . ASP A 1 406 ? 15.337 22.716 -91.561 1.00 71.38 406 ASP A C 1
ATOM 3052 O O . ASP A 1 406 ? 16.314 22.573 -90.820 1.00 71.38 406 ASP A O 1
ATOM 3056 N N . PRO A 1 407 ? 15.396 22.295 -92.846 1.00 70.25 407 PRO A N 1
ATOM 3057 C CA . PRO A 1 407 ? 16.595 21.678 -93.437 1.00 70.25 407 PRO A CA 1
ATOM 3058 C C . PRO A 1 407 ? 17.872 22.507 -93.308 1.00 70.25 407 PRO A C 1
ATOM 3060 O O . PRO A 1 407 ? 18.952 21.938 -93.205 1.00 70.25 407 PRO A O 1
ATOM 3063 N N . ASP A 1 408 ? 17.731 23.834 -93.333 1.00 73.81 408 ASP A N 1
ATOM 3064 C CA . ASP A 1 408 ? 18.850 24.775 -93.412 1.00 73.81 408 ASP A CA 1
ATOM 3065 C C . ASP A 1 408 ? 19.140 25.480 -92.077 1.00 73.81 408 ASP A C 1
ATOM 3067 O O . ASP A 1 408 ? 20.145 26.176 -91.971 1.00 73.81 408 ASP A O 1
ATOM 3071 N N . LYS A 1 409 ? 18.240 25.384 -91.083 1.00 81.88 409 LYS A N 1
ATOM 3072 C CA . LYS A 1 409 ? 18.379 26.057 -89.777 1.00 81.88 409 LYS A CA 1
ATOM 3073 C C . LYS A 1 409 ? 17.376 25.558 -88.737 1.00 81.88 409 LYS A C 1
ATOM 3075 O O . LYS A 1 409 ? 16.322 25.032 -89.076 1.00 81.88 409 LYS A O 1
ATOM 3080 N N . VAL A 1 410 ? 17.646 25.830 -87.463 1.00 88.94 410 VAL A N 1
ATOM 3081 C CA . VAL A 1 410 ? 16.673 25.674 -86.368 1.00 88.94 410 VAL A CA 1
ATOM 3082 C C . VAL A 1 410 ? 16.202 27.051 -85.906 1.00 88.94 410 VAL A C 1
ATOM 3084 O O . VAL A 1 410 ? 16.990 27.992 -85.835 1.00 88.94 410 VAL A O 1
ATOM 3087 N N . ARG A 1 411 ? 14.908 27.197 -85.614 1.00 85.62 411 ARG A N 1
ATOM 3088 C CA . ARG A 1 411 ? 14.328 28.416 -85.030 1.00 85.62 411 ARG A CA 1
ATOM 3089 C C . ARG A 1 411 ? 13.788 28.118 -83.642 1.00 85.62 411 ARG A C 1
ATOM 3091 O O . ARG A 1 411 ? 13.173 27.077 -83.439 1.00 85.62 411 ARG A O 1
ATOM 3098 N N . LEU A 1 412 ? 14.002 29.053 -82.725 1.00 89.25 412 LEU A N 1
ATOM 3099 C CA . LEU A 1 412 ? 13.536 28.988 -81.345 1.00 89.25 412 LEU A CA 1
ATOM 3100 C C . LEU A 1 412 ? 12.673 30.219 -81.065 1.00 89.25 412 LEU A C 1
ATOM 3102 O O . LEU A 1 412 ? 13.170 31.345 -81.122 1.00 89.25 412 LEU A O 1
ATOM 3106 N N . GLU A 1 413 ? 11.395 30.011 -80.760 1.00 83.88 413 GLU A N 1
ATOM 3107 C CA . GLU A 1 413 ? 10.472 31.080 -80.367 1.00 83.88 413 GLU A CA 1
ATOM 3108 C C . GLU A 1 413 ? 10.083 30.911 -78.890 1.00 83.88 413 GLU A C 1
ATOM 3110 O O . GLU A 1 413 ? 9.704 29.816 -78.479 1.00 83.88 413 GLU A O 1
ATOM 3115 N N . PRO A 1 414 ? 10.218 31.944 -78.040 1.00 81.62 414 PRO A N 1
ATOM 3116 C CA . PRO A 1 414 ? 9.911 31.813 -76.622 1.00 81.62 414 PRO A CA 1
ATOM 3117 C C . PRO A 1 414 ? 8.414 31.585 -76.408 1.00 81.62 414 PRO A C 1
ATOM 3119 O O . PRO A 1 414 ? 7.575 32.323 -76.927 1.00 81.62 414 PRO A O 1
ATOM 3122 N N . THR A 1 415 ? 8.083 30.608 -75.571 1.00 74.44 415 THR A N 1
ATOM 3123 C CA . THR A 1 415 ? 6.702 30.335 -75.162 1.00 74.44 415 THR A CA 1
ATOM 3124 C C . THR A 1 415 ? 6.392 30.998 -73.820 1.00 74.44 415 THR A C 1
ATOM 3126 O O . THR A 1 415 ? 7.278 31.288 -73.017 1.00 74.44 415 THR A O 1
ATOM 3129 N N . GLY A 1 416 ? 5.105 31.195 -73.525 1.00 67.38 416 GLY A N 1
ATOM 3130 C CA . GLY A 1 416 ? 4.648 31.598 -72.188 1.00 67.38 416 GLY A CA 1
ATOM 3131 C C . GLY A 1 416 ? 4.621 30.455 -71.160 1.00 67.38 416 GLY A C 1
ATOM 3132 O O . GLY A 1 416 ? 4.082 30.638 -70.069 1.00 67.38 416 GLY A O 1
ATOM 3133 N N . LYS A 1 417 ? 5.128 29.265 -71.510 1.00 74.31 417 LYS A N 1
ATOM 3134 C CA . LYS A 1 417 ? 5.093 28.056 -70.679 1.00 74.31 417 LYS A CA 1
ATOM 3135 C C . LYS A 1 417 ? 6.428 27.844 -69.966 1.00 74.31 417 LYS A C 1
ATOM 3137 O O . LYS A 1 417 ? 7.462 28.379 -70.354 1.00 74.31 417 LYS A O 1
ATOM 3142 N N . ARG A 1 418 ? 6.400 27.036 -68.906 1.00 80.44 418 ARG A N 1
ATOM 3143 C CA . ARG A 1 418 ? 7.593 26.618 -68.162 1.00 80.44 418 ARG A CA 1
ATOM 3144 C C . ARG A 1 418 ? 7.545 25.112 -67.934 1.00 80.44 418 ARG A C 1
ATOM 3146 O O . ARG A 1 418 ? 6.943 24.655 -66.964 1.00 80.44 418 ARG A O 1
ATOM 3153 N N . LEU A 1 419 ? 8.139 24.358 -68.854 1.00 72.19 419 LEU A N 1
ATOM 3154 C CA . LEU A 1 419 ? 8.253 22.904 -68.748 1.00 72.19 419 LEU A CA 1
ATOM 3155 C C . LEU A 1 419 ? 9.313 22.513 -67.700 1.00 72.19 419 LEU A C 1
ATOM 3157 O O . LEU A 1 419 ? 10.326 23.212 -67.582 1.00 72.19 419 LEU A O 1
ATOM 3161 N N . PRO A 1 420 ? 9.072 21.448 -66.912 1.00 74.94 420 PRO A N 1
ATOM 3162 C CA . PRO A 1 420 ? 9.996 20.982 -65.881 1.00 74.94 420 PRO A CA 1
ATOM 3163 C C . PRO A 1 420 ? 11.257 20.346 -66.480 1.00 74.94 420 PRO A C 1
ATOM 3165 O O . PRO A 1 420 ? 11.334 20.095 -67.680 1.00 74.94 420 PRO A O 1
ATOM 3168 N N . GLU A 1 421 ? 12.249 20.087 -65.629 1.00 81.62 421 GLU A N 1
ATOM 3169 C CA . GLU A 1 421 ? 13.460 19.365 -66.020 1.00 81.62 421 GLU A CA 1
ATOM 3170 C C . GLU A 1 421 ? 13.146 17.908 -66.411 1.00 81.62 421 GLU A C 1
ATOM 3172 O O . GLU A 1 421 ? 12.424 17.234 -65.667 1.00 81.62 421 GLU A O 1
ATOM 3177 N N . PRO A 1 422 ? 13.656 17.407 -67.551 1.00 80.94 422 PRO A N 1
ATOM 3178 C CA . PRO A 1 422 ? 13.428 16.030 -67.976 1.00 80.94 422 PRO A CA 1
ATOM 3179 C C . PRO A 1 422 ? 13.972 15.000 -66.987 1.00 80.94 422 PRO A C 1
ATOM 3181 O O . PRO A 1 422 ? 15.108 15.093 -66.528 1.00 80.94 422 PRO A O 1
ATOM 3184 N N . ASN A 1 423 ? 13.180 13.963 -66.718 1.00 74.75 423 ASN A N 1
ATOM 3185 C CA . ASN A 1 423 ? 13.566 12.806 -65.903 1.00 74.75 423 ASN A CA 1
ATOM 3186 C C . ASN A 1 423 ? 13.468 11.477 -66.679 1.00 74.75 423 ASN A C 1
ATOM 3188 O O . ASN A 1 423 ? 13.426 10.405 -66.071 1.00 74.75 423 ASN A O 1
ATOM 3192 N N . GLN A 1 424 ? 13.407 11.552 -68.012 1.00 70.69 424 GLN A N 1
ATOM 3193 C CA . GLN A 1 424 ? 13.295 10.394 -68.894 1.00 70.69 424 GLN A CA 1
ATOM 3194 C C . GLN A 1 424 ? 14.603 9.575 -68.938 1.00 70.69 424 GLN A C 1
ATOM 3196 O O . GLN A 1 424 ? 15.695 10.115 -68.732 1.00 70.69 424 GLN A O 1
ATOM 3201 N N . PRO A 1 425 ? 14.520 8.252 -69.182 1.00 60.12 425 PRO A N 1
ATOM 3202 C CA . PRO A 1 425 ? 15.687 7.378 -69.226 1.00 60.12 425 PRO A CA 1
ATOM 3203 C C . PRO A 1 425 ? 16.625 7.720 -70.392 1.00 60.12 425 PRO A C 1
ATOM 3205 O O . PRO A 1 425 ? 16.202 7.939 -71.524 1.00 60.12 425 PRO A O 1
ATOM 3208 N N . LYS A 1 426 ? 17.929 7.690 -70.114 1.00 76.12 426 LYS A N 1
ATOM 3209 C CA . LYS A 1 426 ? 18.998 7.971 -71.080 1.00 76.12 426 LYS A CA 1
ATOM 3210 C C . LYS A 1 426 ? 19.309 6.720 -71.898 1.00 76.12 426 LYS A C 1
ATOM 3212 O O . LYS A 1 426 ? 20.013 5.828 -71.426 1.00 76.12 426 LYS A O 1
ATOM 3217 N N . THR A 1 427 ? 18.713 6.607 -73.081 1.00 64.25 427 THR A N 1
ATOM 3218 C CA . THR A 1 427 ? 18.711 5.368 -73.882 1.00 64.25 427 THR A CA 1
ATOM 3219 C C . THR A 1 427 ? 19.748 5.337 -75.005 1.00 64.25 427 THR A C 1
ATOM 3221 O O . THR A 1 427 ? 19.947 4.288 -75.619 1.00 64.25 427 THR A O 1
ATOM 3224 N N . GLN A 1 428 ? 20.426 6.454 -75.285 1.00 69.31 428 GLN A N 1
ATOM 3225 C CA . GLN A 1 428 ? 21.427 6.557 -76.351 1.00 69.31 428 GLN A CA 1
ATOM 3226 C C . GLN A 1 428 ? 22.652 7.344 -75.876 1.00 69.31 428 GLN A C 1
ATOM 3228 O O . GLN A 1 428 ? 22.632 7.974 -74.829 1.00 69.31 428 GLN A O 1
ATOM 3233 N N . TYR A 1 429 ? 23.741 7.310 -76.643 1.00 81.00 429 TYR A N 1
ATOM 3234 C CA . TYR A 1 429 ? 24.873 8.210 -76.436 1.00 81.00 429 TYR A CA 1
ATOM 3235 C C . TYR A 1 429 ? 25.454 8.610 -77.787 1.00 81.00 429 TYR A C 1
ATOM 3237 O O . TYR A 1 429 ? 25.861 7.749 -78.570 1.00 81.00 429 TYR A O 1
ATOM 3245 N N . ARG A 1 430 ? 25.485 9.912 -78.069 1.00 78.69 430 ARG A N 1
ATOM 3246 C CA . ARG A 1 430 ? 26.175 10.492 -79.225 1.00 78.69 430 ARG A CA 1
ATOM 3247 C C . ARG A 1 430 ? 26.953 11.712 -78.769 1.00 78.69 430 ARG A C 1
ATOM 3249 O O . ARG A 1 430 ? 26.426 12.541 -78.035 1.00 78.69 430 ARG A O 1
ATOM 3256 N N . GLU A 1 431 ? 28.184 11.828 -79.238 1.00 85.94 431 GLU A N 1
ATOM 3257 C CA . GLU A 1 431 ? 29.075 12.939 -78.928 1.00 85.94 431 GLU A CA 1
ATOM 3258 C C . GLU A 1 431 ? 29.648 13.492 -80.225 1.00 85.94 431 GLU A C 1
ATOM 3260 O O . GLU A 1 431 ? 30.055 12.734 -81.109 1.00 85.94 431 GLU A O 1
ATOM 3265 N N . TYR A 1 432 ? 29.657 14.813 -80.344 1.00 82.75 432 TYR A N 1
ATOM 3266 C CA . TYR A 1 432 ? 30.181 15.493 -81.513 1.00 82.75 432 TYR A CA 1
ATOM 3267 C C . TYR A 1 432 ? 30.809 16.824 -81.119 1.00 82.75 432 TYR A C 1
ATOM 3269 O O . TYR A 1 432 ? 30.205 17.606 -80.388 1.00 82.75 432 TYR A O 1
ATOM 3277 N N . THR A 1 433 ? 32.016 17.090 -81.611 1.00 89.81 433 THR A N 1
ATOM 3278 C CA . THR A 1 433 ? 32.748 18.325 -81.316 1.00 89.81 433 THR A CA 1
ATOM 3279 C C . THR A 1 433 ? 32.926 19.123 -82.597 1.00 89.81 433 THR A C 1
ATOM 3281 O O . THR A 1 433 ? 33.523 18.630 -83.554 1.00 89.81 433 THR A O 1
ATOM 3284 N N . LYS A 1 434 ? 32.405 20.353 -82.625 1.00 86.12 434 LYS A N 1
ATOM 3285 C CA . LYS A 1 434 ? 32.389 21.202 -83.822 1.00 86.12 434 LYS A CA 1
ATOM 3286 C C . LYS A 1 434 ? 32.496 22.687 -83.473 1.00 86.12 434 LYS A C 1
ATOM 3288 O O . LYS A 1 434 ? 32.042 23.122 -82.417 1.00 86.12 434 LYS A O 1
ATOM 3293 N N . ALA A 1 435 ? 33.086 23.459 -84.386 1.00 90.38 435 ALA A N 1
ATOM 3294 C CA . ALA A 1 435 ? 33.043 24.915 -84.347 1.00 90.38 435 ALA A CA 1
ATOM 3295 C C . ALA A 1 435 ? 31.627 25.403 -84.678 1.00 90.38 435 ALA A C 1
ATOM 3297 O O . ALA A 1 435 ? 31.139 25.145 -85.780 1.00 90.38 435 ALA A O 1
ATOM 3298 N N . LEU A 1 436 ? 30.989 26.115 -83.751 1.00 91.50 436 LEU A N 1
ATOM 3299 C CA . LEU A 1 436 ? 29.708 26.784 -83.983 1.00 91.50 436 LEU A CA 1
ATOM 3300 C C . LEU A 1 436 ? 29.946 28.285 -84.167 1.00 91.50 436 LEU A C 1
ATOM 3302 O O . LEU A 1 436 ? 30.744 28.881 -83.438 1.00 91.50 436 LEU A O 1
ATOM 3306 N N . THR A 1 437 ? 29.258 28.885 -85.138 1.00 90.12 437 THR A N 1
ATOM 3307 C CA . THR A 1 437 ? 29.367 30.310 -85.480 1.00 90.12 437 THR A CA 1
ATOM 3308 C C . THR A 1 437 ? 28.050 31.014 -85.172 1.00 90.12 437 THR A C 1
ATOM 3310 O O . THR A 1 437 ? 27.020 30.636 -85.713 1.00 90.12 437 THR A O 1
ATOM 3313 N N . THR A 1 438 ? 28.093 32.060 -84.348 1.00 89.12 438 THR A N 1
ATOM 3314 C CA . THR A 1 438 ? 26.970 32.974 -84.077 1.00 89.12 438 THR A CA 1
ATOM 3315 C C . THR A 1 438 ? 27.332 34.391 -84.532 1.00 89.12 438 THR A C 1
ATOM 3317 O O . THR A 1 438 ? 28.466 34.647 -84.954 1.00 89.12 438 THR A O 1
ATOM 3320 N N . THR A 1 439 ? 26.418 35.359 -84.414 1.00 88.25 439 THR A N 1
ATOM 3321 C CA . THR A 1 439 ? 26.739 36.771 -84.688 1.00 88.25 439 THR A CA 1
ATOM 3322 C C . THR A 1 439 ? 27.866 37.321 -83.815 1.00 88.25 439 THR A C 1
ATOM 3324 O O . THR A 1 439 ? 28.532 38.275 -84.217 1.00 88.25 439 THR A O 1
ATOM 3327 N N . ASP A 1 440 ? 28.081 36.731 -82.638 1.00 84.31 440 ASP A N 1
ATOM 3328 C CA . ASP A 1 440 ? 29.047 37.203 -81.644 1.00 84.31 440 ASP A CA 1
ATOM 3329 C C . ASP A 1 440 ? 30.441 36.552 -81.809 1.00 84.31 440 ASP A C 1
ATOM 3331 O O . ASP A 1 440 ? 31.390 36.952 -81.134 1.00 84.31 440 ASP A O 1
ATOM 3335 N N . GLY A 1 441 ? 30.604 35.587 -82.730 1.00 86.06 441 GLY A N 1
ATOM 3336 C CA . GLY A 1 441 ? 31.894 34.954 -83.039 1.00 86.06 441 GLY A CA 1
ATOM 3337 C C . GLY A 1 441 ? 31.806 33.458 -83.362 1.00 86.06 441 GLY A C 1
ATOM 3338 O O . GLY A 1 441 ? 30.750 32.923 -83.674 1.00 86.06 441 GLY A O 1
ATOM 3339 N N . THR A 1 442 ? 32.943 32.759 -83.330 1.00 91.88 442 THR A N 1
ATOM 3340 C CA . THR A 1 442 ? 33.029 31.303 -83.560 1.00 91.88 442 THR A CA 1
ATOM 3341 C C . THR A 1 442 ? 33.861 30.649 -82.463 1.00 91.88 442 THR A C 1
ATOM 3343 O O . THR A 1 442 ? 34.898 31.196 -82.094 1.00 91.88 442 THR A O 1
ATOM 3346 N N . GLY A 1 443 ? 33.421 29.495 -81.958 1.00 88.44 443 GLY A N 1
ATOM 3347 C CA . GLY A 1 443 ? 34.114 28.737 -80.910 1.00 88.44 443 GLY A CA 1
ATOM 3348 C C . GLY A 1 443 ? 33.822 27.239 -80.988 1.00 88.44 443 GLY A C 1
ATOM 3349 O O . GLY A 1 443 ? 32.840 26.831 -81.612 1.00 88.44 443 GLY A O 1
ATOM 3350 N N . MET A 1 444 ? 34.682 26.414 -80.389 1.00 89.06 444 MET A N 1
ATOM 3351 C CA . MET A 1 444 ? 34.546 24.955 -80.399 1.00 89.06 444 MET A CA 1
ATOM 3352 C C . MET A 1 444 ? 33.654 24.445 -79.265 1.00 89.06 444 MET A C 1
ATOM 3354 O O . MET A 1 444 ? 33.946 24.640 -78.082 1.00 89.06 444 MET A O 1
ATOM 3358 N N . PHE A 1 445 ? 32.612 23.697 -79.622 1.00 93.06 445 PHE A N 1
ATOM 3359 C CA . PHE A 1 445 ? 31.666 23.111 -78.678 1.00 93.06 445 PHE A CA 1
ATOM 3360 C C . PHE A 1 445 ? 31.636 21.597 -78.785 1.00 93.06 445 PHE A C 1
ATOM 3362 O O . PHE A 1 445 ? 31.601 21.042 -79.884 1.00 93.06 445 PHE A O 1
ATOM 3369 N N . ARG A 1 446 ? 31.575 20.939 -77.630 1.00 91.06 446 ARG A N 1
ATOM 3370 C CA . ARG A 1 446 ? 31.211 19.533 -77.513 1.00 91.06 446 ARG A CA 1
ATOM 3371 C C . ARG A 1 446 ? 29.714 19.427 -77.254 1.00 91.06 446 ARG A C 1
ATOM 3373 O O . ARG A 1 446 ? 29.204 19.993 -76.289 1.00 91.06 446 ARG A O 1
ATOM 3380 N N . MET A 1 447 ? 29.035 18.673 -78.104 1.00 92.81 447 MET A N 1
ATOM 3381 C CA . MET A 1 447 ? 27.609 18.388 -78.040 1.00 92.81 447 MET A CA 1
ATOM 3382 C C . MET A 1 447 ? 27.398 16.921 -77.669 1.00 92.81 447 MET A C 1
ATOM 3384 O O . MET A 1 447 ? 27.919 16.035 -78.346 1.00 92.81 447 MET A O 1
ATOM 3388 N N . VAL A 1 448 ? 26.649 16.661 -76.597 1.00 87.62 448 VAL A N 1
ATOM 3389 C CA . VAL A 1 448 ? 26.367 15.304 -76.104 1.00 87.62 448 VAL A CA 1
ATOM 3390 C C . VAL A 1 448 ? 24.865 15.074 -76.043 1.00 87.62 448 VAL A C 1
ATOM 3392 O O . VAL A 1 448 ? 24.154 15.799 -75.350 1.00 87.62 448 VAL A O 1
ATOM 3395 N N . TYR A 1 449 ? 24.396 14.036 -76.727 1.00 84.06 449 TYR A N 1
ATOM 3396 C CA . TYR A 1 449 ? 23.016 13.566 -76.686 1.00 84.06 449 TYR A CA 1
ATOM 3397 C C . TYR A 1 449 ? 22.939 12.216 -75.978 1.00 84.06 449 TYR A C 1
ATOM 3399 O O . TYR A 1 449 ? 23.633 11.281 -76.379 1.00 84.06 449 TYR A O 1
ATOM 3407 N N . ASP A 1 450 ? 22.098 12.104 -74.949 1.00 79.62 450 ASP A N 1
ATOM 3408 C CA . ASP A 1 450 ? 21.969 10.889 -74.130 1.00 79.62 450 ASP A CA 1
ATOM 3409 C C . ASP A 1 450 ? 20.675 10.081 -74.388 1.00 79.62 450 ASP A C 1
ATOM 3411 O O . ASP A 1 450 ? 20.294 9.215 -73.600 1.00 79.62 450 ASP A O 1
ATOM 3415 N N . GLY A 1 451 ? 19.992 10.336 -75.507 1.00 73.12 451 GLY A N 1
ATOM 3416 C CA . GLY A 1 451 ? 18.710 9.698 -75.833 1.00 73.12 451 GLY A CA 1
ATOM 3417 C C . GLY A 1 451 ? 17.480 10.442 -75.308 1.00 73.12 451 GLY A C 1
ATOM 3418 O O . GLY A 1 451 ? 16.374 10.009 -75.594 1.00 73.12 451 GLY A O 1
ATOM 3419 N N . SER A 1 452 ? 17.668 11.534 -74.561 1.00 82.12 452 SER A N 1
ATOM 3420 C CA . SER A 1 452 ? 16.588 12.420 -74.098 1.00 82.12 452 SER A CA 1
ATOM 3421 C C . SER A 1 452 ? 17.052 13.881 -74.013 1.00 82.12 452 SER A C 1
ATOM 3423 O O . SER A 1 452 ? 16.345 14.802 -74.409 1.00 82.12 452 SER A O 1
ATOM 3425 N N . VAL A 1 453 ? 18.281 14.129 -73.565 1.00 89.50 453 VAL A N 1
ATOM 3426 C CA . VAL A 1 453 ? 18.810 15.470 -73.312 1.00 89.50 453 VAL A CA 1
ATOM 3427 C C . VAL A 1 453 ? 19.982 15.793 -74.233 1.00 89.50 453 VAL A C 1
ATOM 3429 O O . VAL A 1 453 ? 20.871 14.965 -74.446 1.00 89.50 453 VAL A O 1
ATOM 3432 N N . PHE A 1 454 ? 20.028 17.037 -74.714 1.00 92.56 454 PHE A N 1
ATOM 3433 C CA . PHE A 1 454 ? 21.136 17.584 -75.496 1.00 92.56 454 PHE A CA 1
ATOM 3434 C C . PHE A 1 454 ? 21.967 18.578 -74.673 1.00 92.56 454 PHE A C 1
ATOM 3436 O O . PHE A 1 454 ? 21.444 19.576 -74.181 1.00 92.56 454 PHE A O 1
ATOM 3443 N N . ARG A 1 455 ? 23.268 18.322 -74.509 1.00 93.69 455 ARG A N 1
ATOM 3444 C CA . ARG A 1 455 ? 24.193 19.168 -73.734 1.00 93.69 455 ARG A CA 1
ATOM 3445 C C . ARG A 1 455 ? 25.199 19.843 -74.644 1.00 93.69 455 ARG A C 1
ATOM 3447 O O . ARG A 1 455 ? 25.818 19.172 -75.460 1.00 93.69 455 ARG A O 1
ATOM 3454 N N . ILE A 1 456 ? 25.391 21.140 -74.449 1.00 95.50 456 ILE A N 1
ATOM 3455 C CA . ILE A 1 456 ? 26.308 21.990 -75.205 1.00 95.50 456 ILE A CA 1
ATOM 3456 C C . ILE A 1 456 ? 27.365 22.496 -74.225 1.00 95.50 456 ILE A C 1
ATOM 3458 O O . ILE A 1 456 ? 27.047 23.224 -73.282 1.00 95.50 456 ILE A O 1
ATOM 3462 N N . THR A 1 457 ? 28.620 22.098 -74.424 1.00 94.19 457 THR A N 1
ATOM 3463 C CA . THR A 1 457 ? 29.737 22.454 -73.541 1.00 94.19 457 THR A CA 1
ATOM 3464 C C . THR A 1 457 ? 30.845 23.143 -74.336 1.00 94.19 457 THR A C 1
ATOM 3466 O O . THR A 1 457 ? 31.282 22.587 -75.348 1.00 94.19 457 THR A O 1
ATOM 3469 N N . PRO A 1 458 ? 31.322 24.327 -73.917 1.00 91.94 458 PRO A N 1
ATOM 3470 C CA . PRO A 1 458 ? 32.478 24.960 -74.540 1.00 91.94 458 PRO A CA 1
ATOM 3471 C C . PRO A 1 458 ? 33.742 24.112 -74.329 1.00 91.94 458 PRO A C 1
ATOM 3473 O O . PRO A 1 458 ? 33.912 23.467 -73.295 1.00 91.94 458 PRO A O 1
ATOM 3476 N N . THR A 1 459 ? 34.615 24.078 -75.337 1.00 89.44 459 THR A N 1
ATOM 3477 C CA . THR A 1 459 ? 35.883 23.316 -75.299 1.00 89.44 459 THR A CA 1
ATOM 3478 C C . THR A 1 459 ? 37.122 24.179 -75.513 1.00 89.44 459 THR A C 1
ATOM 3480 O O . THR A 1 459 ? 38.237 23.713 -75.295 1.00 89.44 459 THR A O 1
ATOM 3483 N N . ASP A 1 460 ? 36.938 25.439 -75.905 1.00 86.81 460 ASP A N 1
ATOM 3484 C CA . ASP A 1 460 ? 37.986 26.448 -75.996 1.00 86.81 460 ASP A CA 1
ATOM 3485 C C . ASP A 1 460 ? 37.532 27.781 -75.375 1.00 86.81 460 ASP A C 1
ATOM 3487 O O . ASP A 1 460 ? 36.355 28.000 -75.070 1.00 86.81 460 ASP A O 1
ATOM 3491 N N . ASP A 1 461 ? 38.485 28.692 -75.167 1.00 87.38 461 ASP A N 1
ATOM 3492 C CA . ASP A 1 461 ? 38.210 30.003 -74.564 1.00 87.38 461 ASP A CA 1
ATOM 3493 C C . ASP A 1 461 ? 37.263 30.858 -75.425 1.00 87.38 461 ASP A C 1
ATOM 3495 O O . ASP A 1 461 ? 36.506 31.674 -74.894 1.00 87.38 461 ASP A O 1
ATOM 3499 N N . ALA A 1 462 ? 37.272 30.659 -76.749 1.00 88.06 462 ALA A N 1
ATOM 3500 C CA . ALA A 1 462 ? 36.387 31.357 -77.677 1.00 88.06 462 ALA A CA 1
ATOM 3501 C C . ALA A 1 462 ? 34.922 30.921 -77.501 1.00 88.06 462 ALA A C 1
ATOM 3503 O O . ALA A 1 462 ? 34.032 31.767 -77.423 1.00 88.06 462 ALA A O 1
ATOM 3504 N N . ALA A 1 463 ? 34.663 29.621 -77.357 1.00 91.75 463 ALA A N 1
ATOM 3505 C CA . ALA A 1 463 ? 33.347 29.067 -77.059 1.00 91.75 463 ALA A CA 1
ATOM 3506 C C . ALA A 1 463 ? 32.842 29.498 -75.681 1.00 91.75 463 ALA A C 1
ATOM 3508 O O . ALA A 1 463 ? 31.674 29.861 -75.534 1.00 91.75 463 ALA A O 1
ATOM 3509 N N . LEU A 1 464 ? 33.719 29.518 -74.674 1.00 90.75 464 LEU A N 1
ATOM 3510 C CA . LEU A 1 464 ? 33.352 29.988 -73.340 1.00 90.75 464 LEU A CA 1
ATOM 3511 C C . LEU A 1 464 ? 32.967 31.476 -73.352 1.00 90.75 464 LEU A C 1
ATOM 3513 O O . LEU A 1 464 ? 32.002 31.876 -72.697 1.00 90.75 464 LEU A O 1
ATOM 3517 N N . ALA A 1 465 ? 33.686 32.300 -74.122 1.00 86.62 465 ALA A N 1
ATOM 3518 C CA . ALA A 1 465 ? 33.324 33.697 -74.332 1.00 86.62 465 ALA A CA 1
ATOM 3519 C C . ALA A 1 465 ? 31.956 33.831 -75.025 1.00 86.62 465 ALA A C 1
ATOM 3521 O O . ALA A 1 465 ? 31.134 34.624 -74.569 1.00 86.62 465 ALA A O 1
ATOM 3522 N N . LEU A 1 466 ? 31.671 33.013 -76.046 1.00 91.38 466 LEU A N 1
ATOM 3523 C CA . LEU A 1 466 ? 30.378 33.008 -76.742 1.00 91.38 466 LEU A CA 1
ATOM 3524 C C . LEU A 1 466 ? 29.201 32.678 -75.820 1.00 91.38 466 LEU A C 1
ATOM 3526 O O . LEU A 1 466 ? 28.202 33.393 -75.843 1.00 91.38 466 LEU A O 1
ATOM 3530 N N . VAL A 1 467 ? 29.326 31.651 -74.974 1.00 92.31 467 VAL A N 1
ATOM 3531 C CA . VAL A 1 467 ? 28.279 31.273 -74.004 1.00 92.31 467 VAL A CA 1
ATOM 3532 C C . VAL A 1 467 ? 27.995 32.407 -73.018 1.00 92.31 467 VAL A C 1
ATOM 3534 O O . VAL A 1 467 ? 26.840 32.679 -72.686 1.00 92.31 467 VAL A O 1
ATOM 3537 N N . ARG A 1 468 ? 29.044 33.105 -72.565 1.00 90.56 468 ARG A N 1
ATOM 3538 C CA . ARG A 1 468 ? 28.922 34.239 -71.636 1.00 90.56 468 ARG A CA 1
ATOM 3539 C C . ARG A 1 468 ? 28.311 35.470 -72.297 1.00 90.56 468 ARG A C 1
ATOM 3541 O O . ARG A 1 468 ? 27.480 36.135 -71.686 1.00 90.56 468 ARG A O 1
ATOM 3548 N N . THR A 1 469 ? 28.696 35.780 -73.534 1.00 87.94 469 THR A N 1
ATOM 3549 C CA . THR A 1 469 ? 28.126 36.903 -74.290 1.00 87.94 469 THR A CA 1
ATOM 3550 C C . THR A 1 469 ? 26.663 36.647 -74.658 1.00 87.94 469 THR A C 1
ATOM 3552 O O . THR A 1 469 ? 25.843 37.559 -74.554 1.00 87.94 469 THR A O 1
ATOM 3555 N N . GLY A 1 470 ? 26.312 35.409 -75.016 1.00 87.25 470 GLY A N 1
ATOM 3556 C CA . GLY A 1 470 ? 24.948 35.011 -75.361 1.00 87.25 470 GLY A CA 1
ATOM 3557 C C . GLY A 1 470 ? 23.998 34.849 -74.166 1.00 87.25 470 GLY A C 1
ATOM 3558 O O . GLY A 1 470 ? 22.783 34.822 -74.374 1.00 87.25 470 GLY A O 1
ATOM 3559 N N . ASP A 1 471 ? 24.502 34.805 -72.925 1.00 91.12 471 ASP A N 1
ATOM 3560 C CA . ASP A 1 471 ? 23.703 34.583 -71.704 1.00 91.12 471 ASP A CA 1
ATOM 3561 C C . ASP A 1 471 ? 22.575 35.613 -71.535 1.00 91.12 471 ASP A C 1
ATOM 3563 O O . ASP A 1 471 ? 21.445 35.263 -71.211 1.00 91.12 471 ASP A O 1
ATOM 3567 N N . VAL A 1 472 ? 22.832 36.886 -71.867 1.00 86.50 472 VAL A N 1
ATOM 3568 C CA . VAL A 1 472 ? 21.820 37.963 -71.798 1.00 86.50 472 VAL A CA 1
ATOM 3569 C C . VAL A 1 472 ? 20.650 37.767 -72.773 1.00 86.50 472 VAL A C 1
ATOM 3571 O O . VAL A 1 472 ? 19.605 38.396 -72.615 1.00 86.50 472 VAL A O 1
ATOM 3574 N N . LYS A 1 473 ? 20.821 36.902 -73.781 1.00 88.56 473 LYS A N 1
ATOM 3575 C CA . LYS A 1 473 ? 19.795 36.465 -74.740 1.00 88.56 473 LYS A CA 1
ATOM 3576 C C . LYS A 1 473 ? 19.444 34.982 -74.546 1.00 88.56 473 LYS A C 1
ATOM 3578 O O . LYS A 1 473 ? 18.986 34.343 -75.491 1.00 88.56 473 LYS A O 1
ATOM 3583 N N . ASN A 1 474 ? 19.699 34.422 -73.360 1.00 90.50 474 ASN A N 1
ATOM 3584 C CA . ASN A 1 474 ? 19.461 33.020 -73.006 1.00 90.50 474 ASN A CA 1
ATOM 3585 C C . ASN A 1 474 ? 20.131 31.998 -73.944 1.00 90.50 474 ASN A C 1
ATOM 3587 O O . ASN A 1 474 ? 19.631 30.888 -74.110 1.00 90.50 474 ASN A O 1
ATOM 3591 N N . ASN A 1 475 ? 21.234 32.373 -74.604 1.00 92.56 475 ASN A N 1
ATOM 3592 C CA . ASN A 1 475 ? 21.960 31.524 -75.554 1.00 92.56 475 ASN A CA 1
ATOM 3593 C C . ASN A 1 475 ? 21.080 30.896 -76.657 1.00 92.56 475 ASN A C 1
ATOM 3595 O O . ASN A 1 475 ? 21.374 29.809 -77.155 1.00 92.56 475 ASN A O 1
ATOM 3599 N N . VAL A 1 476 ? 20.013 31.592 -77.067 1.00 90.44 476 VAL A N 1
ATOM 3600 C CA . VAL A 1 476 ? 19.049 31.105 -78.070 1.00 90.44 476 VAL A CA 1
ATOM 3601 C C . VAL A 1 476 ? 19.728 30.819 -79.411 1.00 90.44 476 VAL A C 1
ATOM 3603 O O . VAL A 1 476 ? 19.551 29.749 -79.980 1.00 90.44 476 VAL A O 1
ATOM 3606 N N . GLU A 1 477 ? 20.554 31.741 -79.902 1.00 91.06 477 GLU A N 1
ATOM 3607 C CA . GLU A 1 477 ? 21.238 31.577 -81.190 1.00 91.06 477 GLU A CA 1
ATOM 3608 C C . GLU A 1 477 ? 22.251 30.424 -81.167 1.00 91.06 477 GLU A C 1
ATOM 3610 O O . GLU A 1 477 ? 22.235 29.569 -82.046 1.00 91.06 477 GLU A O 1
ATOM 3615 N N . LEU A 1 478 ? 23.062 30.336 -80.107 1.00 93.94 478 LEU A N 1
ATOM 3616 C CA . LEU A 1 478 ? 23.993 29.224 -79.906 1.00 93.94 478 LEU A CA 1
ATOM 3617 C C . LEU A 1 478 ? 23.260 27.877 -79.857 1.00 93.94 478 LEU A C 1
ATOM 3619 O O . LEU A 1 478 ? 23.704 26.902 -80.461 1.00 93.94 478 LEU A O 1
ATOM 3623 N N . SER A 1 479 ? 22.132 27.823 -79.149 1.00 95.00 479 SER A N 1
ATOM 3624 C CA . SER A 1 479 ? 21.342 26.600 -79.016 1.00 95.00 479 SER A CA 1
ATOM 3625 C C . SER A 1 479 ? 20.697 26.190 -80.341 1.00 95.00 479 SER A C 1
ATOM 3627 O O . SER A 1 479 ? 20.634 25.001 -80.639 1.00 95.00 479 SER A O 1
ATOM 3629 N N . ALA A 1 480 ? 20.262 27.152 -81.160 1.00 91.06 480 ALA A N 1
ATOM 3630 C CA . ALA A 1 480 ? 19.737 26.892 -82.497 1.00 91.06 480 ALA A CA 1
ATOM 3631 C C . ALA A 1 480 ? 20.812 26.306 -83.430 1.00 91.06 480 ALA A C 1
ATOM 3633 O O . ALA A 1 480 ? 20.566 25.285 -84.070 1.00 91.06 480 ALA A O 1
ATOM 3634 N N . GLU A 1 481 ? 22.014 26.887 -83.456 1.00 92.06 481 GLU A N 1
ATOM 3635 C CA . GLU A 1 481 ? 23.134 26.372 -84.258 1.00 92.06 481 GLU A CA 1
ATOM 3636 C C . GLU A 1 481 ? 23.575 24.973 -83.801 1.00 92.06 481 GLU A C 1
ATOM 3638 O O . GLU A 1 481 ? 23.797 24.075 -84.617 1.00 92.06 481 GLU A O 1
ATOM 3643 N N . ALA A 1 482 ? 23.630 24.742 -82.486 1.00 93.50 482 ALA A N 1
ATOM 3644 C CA . ALA A 1 482 ? 23.983 23.440 -81.928 1.00 93.50 482 ALA A CA 1
ATOM 3645 C C . ALA A 1 482 ? 22.927 22.363 -82.239 1.00 93.50 482 ALA A C 1
ATOM 3647 O O . ALA A 1 482 ? 23.276 21.245 -82.618 1.00 93.50 482 ALA A O 1
ATOM 3648 N N . LEU A 1 483 ? 21.635 22.690 -82.125 1.00 91.56 483 LEU A N 1
ATOM 3649 C CA . LEU A 1 483 ? 20.547 21.781 -82.501 1.00 91.56 483 LEU A CA 1
ATOM 3650 C C . LEU A 1 483 ? 20.536 21.508 -84.006 1.00 91.56 483 LEU A C 1
ATOM 3652 O O . LEU A 1 483 ? 20.307 20.372 -84.412 1.00 91.56 483 LEU A O 1
ATOM 3656 N N . HIS A 1 484 ? 20.833 22.513 -84.835 1.00 87.81 484 HIS A N 1
ATOM 3657 C CA . HIS A 1 484 ? 20.945 22.321 -86.277 1.00 87.81 484 HIS A CA 1
ATOM 3658 C C . HIS A 1 484 ? 22.051 21.312 -86.620 1.00 87.81 484 HIS A C 1
ATOM 3660 O O . HIS A 1 484 ? 21.799 20.368 -87.374 1.00 87.81 484 HIS A O 1
ATOM 3666 N N . ALA A 1 485 ? 23.233 21.435 -86.004 1.00 85.44 485 ALA A N 1
ATOM 3667 C CA . ALA A 1 485 ? 24.303 20.442 -86.128 1.00 85.44 485 ALA A CA 1
ATOM 3668 C C . ALA A 1 485 ? 23.877 19.062 -85.579 1.00 85.44 485 ALA A C 1
ATOM 3670 O O . ALA A 1 485 ? 24.133 18.028 -86.197 1.00 85.44 485 ALA A O 1
ATOM 3671 N N . GLY A 1 486 ? 23.155 19.028 -84.455 1.00 85.19 486 GLY A N 1
ATOM 3672 C CA . GLY A 1 486 ? 22.596 17.801 -83.885 1.00 85.19 486 GLY A CA 1
ATOM 3673 C C . GLY A 1 486 ? 21.653 17.053 -84.839 1.00 85.19 486 GLY A C 1
ATOM 3674 O O . GLY A 1 486 ? 21.754 15.835 -85.000 1.00 85.19 486 GLY A O 1
ATOM 3675 N N . PHE A 1 487 ? 20.762 17.766 -85.526 1.00 83.94 487 PHE A N 1
ATOM 3676 C CA . PHE A 1 487 ? 19.808 17.160 -86.458 1.00 83.94 487 PHE A CA 1
ATOM 3677 C C . PHE A 1 487 ? 20.453 16.753 -87.786 1.00 83.94 487 PHE A C 1
ATOM 3679 O O . PHE A 1 487 ? 20.206 15.652 -88.279 1.00 83.94 487 PHE A O 1
ATOM 3686 N N . SER A 1 488 ? 21.296 17.615 -88.358 1.00 80.25 488 SER A N 1
ATOM 3687 C CA . SER A 1 488 ? 21.875 17.409 -89.693 1.00 80.25 488 SER A CA 1
ATOM 3688 C C . SER A 1 488 ? 23.086 16.471 -89.710 1.00 80.25 488 SER A C 1
ATOM 3690 O O . SER A 1 488 ? 23.268 15.734 -90.679 1.00 80.25 488 SER A O 1
ATOM 3692 N N . GLU A 1 489 ? 23.896 16.459 -88.648 1.00 80.94 489 GLU A N 1
ATOM 3693 C CA . GLU A 1 489 ? 25.180 15.743 -88.622 1.00 80.94 489 GLU A CA 1
ATOM 3694 C C . GLU A 1 489 ? 25.210 14.616 -87.590 1.00 80.94 489 GLU A C 1
ATOM 3696 O O . GLU A 1 489 ? 25.813 13.574 -87.845 1.00 80.94 489 GLU A O 1
ATOM 3701 N N . MET A 1 490 ? 24.530 14.776 -86.447 1.00 80.25 490 MET A N 1
ATOM 3702 C CA . MET A 1 490 ? 24.441 13.710 -85.439 1.00 80.25 490 MET A CA 1
ATOM 3703 C C . MET A 1 490 ? 23.240 12.785 -85.655 1.00 80.25 490 MET A C 1
ATOM 3705 O O . MET A 1 490 ? 23.173 11.745 -85.000 1.00 80.25 490 MET A O 1
ATOM 3709 N N . GLY A 1 491 ? 22.303 13.131 -86.547 1.00 79.75 491 GLY A N 1
ATOM 3710 C CA . GLY A 1 491 ? 21.094 12.352 -86.835 1.00 79.75 491 GLY A CA 1
ATOM 3711 C C . GLY A 1 491 ? 20.145 12.232 -85.638 1.00 79.75 491 GLY A C 1
ATOM 3712 O O . GLY A 1 491 ? 19.571 11.160 -85.428 1.00 79.75 491 GLY A O 1
ATOM 3713 N N . ILE A 1 492 ? 20.067 13.276 -84.809 1.00 81.81 492 ILE A N 1
ATOM 3714 C CA . ILE A 1 492 ? 19.119 13.385 -83.692 1.00 81.81 492 ILE A CA 1
ATOM 3715 C C . ILE A 1 492 ? 17.739 13.735 -84.262 1.00 81.81 492 ILE A C 1
ATOM 3717 O O . ILE A 1 492 ? 17.641 14.499 -85.222 1.00 81.81 492 ILE A O 1
ATOM 3721 N N . LEU A 1 493 ? 16.673 13.185 -83.684 1.00 80.06 493 LEU A N 1
ATOM 3722 C CA . LEU A 1 493 ? 15.300 13.548 -84.027 1.00 80.06 493 LEU A CA 1
ATOM 3723 C C . LEU A 1 493 ? 14.745 14.489 -82.954 1.00 80.06 493 LEU A C 1
ATOM 3725 O O . LEU A 1 493 ? 14.977 14.279 -81.766 1.00 80.06 493 LEU A O 1
ATOM 3729 N N . LEU A 1 494 ? 14.010 15.528 -83.364 1.00 80.44 494 LEU A N 1
ATOM 3730 C CA . LEU A 1 494 ? 13.423 16.497 -82.429 1.00 80.44 494 LEU A CA 1
ATOM 3731 C C . LEU A 1 494 ? 12.419 15.845 -81.462 1.00 80.44 494 LEU A C 1
ATOM 3733 O O . LEU A 1 494 ? 12.313 16.272 -80.321 1.00 80.44 494 LEU A O 1
ATOM 3737 N N . GLU A 1 495 ? 11.705 14.811 -81.912 1.00 79.19 495 GLU A N 1
ATOM 3738 C CA . GLU A 1 495 ? 10.723 14.070 -81.106 1.00 79.19 495 GLU A CA 1
ATOM 3739 C C . GLU A 1 495 ? 11.341 13.252 -79.962 1.00 79.19 495 GLU A C 1
ATOM 3741 O O . GLU A 1 495 ? 10.639 12.934 -79.007 1.00 79.19 495 GLU A O 1
ATOM 3746 N N . ASP A 1 496 ? 12.646 12.970 -80.034 1.00 80.88 496 ASP A N 1
ATOM 3747 C CA . ASP A 1 496 ? 13.391 12.223 -79.015 1.00 80.88 496 ASP A CA 1
ATOM 3748 C C . ASP A 1 496 ? 14.153 13.152 -78.044 1.00 80.88 496 ASP A C 1
ATOM 3750 O O . A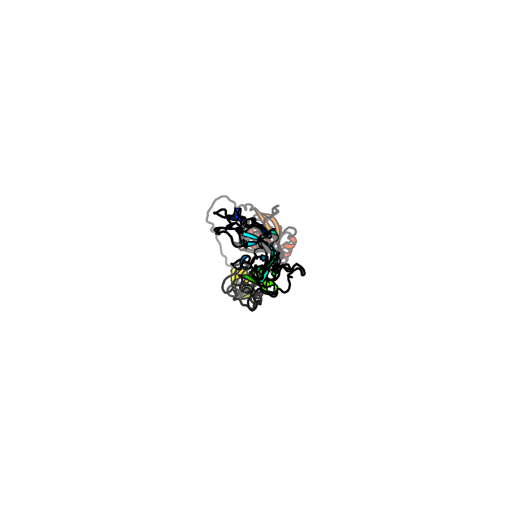SP A 1 496 ? 15.019 12.703 -77.285 1.00 80.88 496 ASP A O 1
ATOM 3754 N N . LEU A 1 497 ? 13.906 14.465 -78.114 1.00 84.31 497 LEU A N 1
ATOM 3755 C CA . LEU A 1 497 ? 14.461 15.446 -77.189 1.00 84.31 497 LEU A CA 1
ATOM 3756 C C . LEU A 1 497 ? 13.416 15.851 -76.155 1.00 84.31 497 LEU A C 1
ATOM 3758 O O . LEU A 1 497 ? 12.310 16.246 -76.499 1.00 84.31 497 LEU A O 1
ATOM 3762 N N . ASP A 1 498 ? 13.818 15.849 -74.890 1.00 84.69 498 ASP A N 1
ATOM 3763 C CA . ASP A 1 498 ? 13.030 16.366 -73.776 1.00 84.69 498 ASP A CA 1
ATOM 3764 C C . ASP A 1 498 ? 13.616 17.663 -73.199 1.00 84.69 498 ASP A C 1
ATOM 3766 O O . ASP A 1 498 ? 12.912 18.389 -72.502 1.00 84.69 498 ASP A O 1
ATOM 3770 N N . GLY A 1 499 ? 14.888 17.995 -73.463 1.00 88.94 499 GLY A N 1
ATOM 3771 C CA . GLY A 1 499 ? 15.488 19.247 -72.982 1.00 88.94 499 GLY A CA 1
ATOM 3772 C C . GLY A 1 499 ? 16.913 19.523 -73.461 1.00 88.94 499 GLY A C 1
ATOM 3773 O O . GLY A 1 499 ? 17.631 18.628 -73.914 1.00 88.94 499 GLY A O 1
ATOM 3774 N N . VAL A 1 500 ? 17.330 20.789 -73.344 1.00 94.12 500 VAL A N 1
ATOM 3775 C CA . VAL A 1 500 ? 18.634 21.285 -73.820 1.00 94.12 500 VAL A CA 1
ATOM 3776 C C . VAL A 1 500 ? 19.375 22.035 -72.713 1.00 94.12 500 VAL A C 1
ATOM 3778 O O . VAL A 1 500 ? 18.785 22.858 -72.020 1.00 94.12 500 VAL A O 1
ATOM 3781 N N . TYR A 1 501 ? 20.675 21.781 -72.554 1.00 95.06 501 TYR A N 1
ATOM 3782 C CA . TYR A 1 501 ? 21.498 22.350 -71.482 1.00 95.06 501 TYR A CA 1
ATOM 3783 C C . TYR A 1 501 ? 22.745 23.019 -72.049 1.00 95.06 501 TYR A C 1
ATOM 3785 O O . TYR A 1 501 ? 23.520 22.389 -72.769 1.00 95.06 501 TYR A O 1
ATOM 3793 N N . VAL A 1 502 ? 22.973 24.273 -71.670 1.00 94.31 502 VAL A N 1
ATOM 3794 C CA . VAL A 1 502 ? 24.167 25.047 -72.025 1.00 94.31 502 VAL A CA 1
ATOM 3795 C C . VAL A 1 502 ? 25.059 25.176 -70.795 1.00 94.31 502 VAL A C 1
ATOM 3797 O O . VAL A 1 502 ? 24.638 25.707 -69.767 1.00 94.31 502 VAL A O 1
ATOM 3800 N N . HIS A 1 503 ? 26.294 24.687 -70.896 1.00 93.00 503 HIS A N 1
ATOM 3801 C CA . HIS A 1 503 ? 27.268 24.708 -69.806 1.00 93.00 503 HIS A CA 1
ATOM 3802 C C . HIS A 1 503 ? 28.179 25.938 -69.877 1.00 93.00 503 HIS A C 1
ATOM 3804 O O . HIS A 1 503 ? 28.665 26.299 -70.945 1.00 93.00 503 HIS A O 1
ATOM 3810 N N . PHE A 1 504 ? 28.456 26.539 -68.719 1.00 89.94 504 PHE A N 1
ATOM 3811 C CA . PHE A 1 504 ? 29.302 27.733 -68.557 1.00 89.94 504 PHE A CA 1
ATOM 3812 C C . PHE A 1 504 ? 30.738 27.403 -68.120 1.00 89.94 504 PHE A C 1
ATOM 3814 O O . PHE A 1 504 ? 31.488 28.280 -67.688 1.00 89.94 504 PHE A O 1
ATOM 3821 N N . GLU A 1 505 ? 31.126 26.135 -68.231 1.00 81.62 505 GLU A N 1
ATOM 3822 C CA . GLU A 1 505 ? 32.414 25.612 -67.786 1.00 81.62 505 GLU A CA 1
ATOM 3823 C C . GLU A 1 505 ? 33.015 24.721 -68.873 1.00 81.62 505 GLU A C 1
ATOM 3825 O O . GLU A 1 505 ? 32.300 23.950 -69.518 1.00 81.62 505 GLU A O 1
ATOM 3830 N N . ASN A 1 506 ? 34.332 24.820 -69.058 1.00 67.06 506 ASN A N 1
ATOM 3831 C CA . ASN A 1 506 ? 35.077 23.876 -69.883 1.00 67.06 506 ASN A CA 1
ATOM 3832 C C . ASN A 1 506 ? 35.262 22.587 -69.074 1.00 67.06 506 ASN A C 1
ATOM 3834 O O . ASN A 1 506 ? 35.720 22.642 -67.931 1.00 67.06 506 ASN A O 1
ATOM 3838 N N . LEU A 1 507 ? 34.963 21.426 -69.661 1.00 57.31 507 LEU A N 1
ATOM 3839 C CA . LEU A 1 507 ? 35.541 20.187 -69.143 1.00 57.31 507 LEU A CA 1
ATOM 3840 C C . LEU A 1 507 ? 37.005 20.155 -69.585 1.00 57.31 507 LEU A C 1
ATOM 3842 O O . LEU A 1 507 ? 37.278 19.935 -70.765 1.00 57.31 507 LEU A O 1
ATOM 3846 N N . HIS A 1 508 ? 37.915 20.436 -68.653 1.00 40.78 508 HIS A N 1
ATOM 3847 C CA . HIS A 1 508 ? 39.338 20.161 -68.828 1.00 40.78 508 HIS A CA 1
ATOM 3848 C C . HIS A 1 508 ? 39.638 18.673 -68.680 1.00 40.78 508 HIS A C 1
ATOM 3850 O O . HIS A 1 508 ? 39.055 18.046 -67.764 1.00 40.78 508 HIS A O 1
#

Foldseek 3Di:
DDDDDDDDDPDDPQKDKAQDCQQQQADDVRLFGDAADKRKTDIDIDGPSPSCVVDDDDDPDTDIDGQAADADDPCQFADPVLAAQEEEEFQDDDDHDWTWGQDPRPPGIDTWTFDDKPQAPPCPPPAGGDAFDALQIKIKTFQVVVVGRRYAHPPRHRMDIDHSRYGYAAWAKEKDKEAAEEAFQDFDDTDIDMDGDHRPDDRDQKDKDFDCVQVQADDRRNGGDWQDKHKTAIDIDGDPRCSRHDYDYRIYIYGYAAAEFEKEKEWEEQDQVGIDIDIPPDRQVRDHPSDDWDKDWHFADDPDPQKTWIFIATNNHTDAAQDDDIRHGYHYGYMYHHDNDDPDDPDDDDDDDDDDDDDDDDDDDDDDPDDDDDPVQVPFDWDWAWEWEAEPNDIDTLAIWTWTDHLVWIATHGDPDDDDDDPDDQDDWDWDWDWFADPVGIFIWIWIGRQAEIETAGADPRSLVLLVVCVVVPCRRVQTRSVSCCCNPVVDDPVRYHYYYYYNDHPD

Secondary structure (DSSP, 8-state):
----PPP-TT----EEEE-TTGGGTEEGGGTEE-SSEEEEE-PEEEETT-GGGGS-------EEEEEPPEE--STTTS-TT---SEEEETT--PPP-EEEEE-STT--EEEEEEEEETTB-TTTTS--B--SEEEEEEEEEE-GGG--SSEE-GGG-SEEEEEEEEEEEPEEEEEEE--EEEETT------EEEE---TT--S-S-EEE-TTTTTTEETTTTEE-SSSEEEE--EEES-GGGGGEEEEE--EEEEEEPEEEEEEEEEEESSTTSPEEEEES-SGGGSGGG----EEEEEEEEEETTEEEEEEEETTEE--TTEEETTEEEEEEEEEEE------------------------------------------EEEEEEEEEEETTEEEEEEEEEEEEETTEEEEEE-S--PPPP-------EEEEEEEEETTEEEEEEEEE-SSEEEEEE-SHHHHHHHHHHGGGTTHHHHHHHHHHHHHTS---GGG--EEEEESS---

Solvent-accessible surface area (backbone atoms only — not comparable to full-atom values): 29607 Å² total; per-residue (Å²): 133,93,82,80,79,88,79,61,96,83,59,78,91,54,75,42,82,42,50,81,57,41,48,59,37,39,39,80,94,67,78,29,69,50,74,53,43,76,17,58,27,64,64,45,82,44,40,90,86,51,59,64,80,82,52,90,86,83,83,89,65,77,45,71,44,77,45,71,50,48,66,59,55,65,82,56,48,50,50,92,86,71,56,53,74,42,69,27,44,37,41,41,85,57,81,72,56,62,44,52,32,77,43,66,87,81,67,44,77,42,71,30,40,41,78,49,45,67,48,44,62,78,48,82,80,55,24,38,31,48,72,51,41,76,44,72,20,25,32,28,39,29,50,72,82,66,76,61,66,46,59,25,33,71,97,70,28,58,55,52,75,42,77,44,24,13,28,28,41,57,26,62,32,38,36,49,36,52,62,41,83,39,37,40,63,47,73,82,85,75,62,71,53,79,47,60,80,50,40,68,58,69,102,62,61,74,41,82,42,48,85,41,38,54,60,40,28,37,86,89,62,69,35,45,39,74,56,43,78,18,62,26,58,45,48,80,44,78,41,83,71,55,78,29,38,50,77,45,69,16,58,32,40,37,37,31,39,55,26,78,42,67,36,34,38,43,28,42,26,54,46,91,88,56,55,49,75,48,66,48,55,60,65,44,82,62,43,50,97,78,43,81,75,59,72,49,78,44,85,45,59,81,71,55,95,54,28,28,31,52,40,45,18,54,74,84,40,78,58,56,68,68,40,70,60,90,46,30,25,38,36,60,51,43,43,29,44,45,62,61,76,74,76,80,70,82,87,72,77,84,75,82,79,80,85,73,95,72,92,77,87,82,81,86,81,87,78,83,87,80,80,90,88,66,80,81,62,70,65,70,47,70,46,81,33,27,33,32,39,35,50,97,90,42,80,45,80,62,46,17,26,42,36,35,46,49,94,90,44,39,45,76,45,84,49,98,54,80,62,72,85,71,83,72,72,69,79,44,81,47,77,51,76,48,74,49,74,53,100,90,46,63,22,36,30,39,37,40,35,30,50,28,41,40,36,42,28,21,70,40,73,52,19,46,51,47,53,61,68,30,48,89,63,60,33,49,67,59,50,23,54,52,49,33,46,35,42,77,73,67,68,51,56,76,90,54,50,51,31,39,37,43,39,76,54,64,82,127

Organism: NCBI:txid187979

Sequence (508 aa):
MTTYTTLVNGDTDDIAIDNGNYGTAYNDELTKTNDVGKYNYKATLNSESDVLRNYDVHDDGTNYVNITPYTITEEEIVNPDGSPLYTTKYGQKDAFGKATFAGVNGDGTLLLDITDSSALTGAADGRITENVGDNIYDTTVSLESLKNKNYQFADGATSKTFDNTASVTPADLTIETKDVETEYGTVKTTTSEVKGLVNGDLPTGFIYDYGDYGGAYLDGNTKTNDVNTYHFGTDLSGADFLNNYTITGGEADVKIDPKDVTFFVSGTGNTLADVTYTVDPDIDAQLAYGEHVDADYTPGNDLGSNQYGVVAHINGTPIVTGDVAGNYRYNYGGLITLSPTVPTKPDIDPHNPSNLDGSGSWTSNMGNHGVPGVERVAGLASAELPFFKVESGQVSHYGTYDVAADPDKVRLEPTGKRLPEPNQPKTQYREYTKALTTTDGTGMFRMVYDGSVFRITPTDDAALALVRTGDVKNNVELSAEALHAGFSEMGILLEDLDGVYVHFENLH

Nearest PDB structures (foldseek):
  7z4b-assembly1_DW  TM=2.826E-01  e=4.248E-03  Escherichia phage vB_EcoP_SU10
  7quz-assembly2_DDD  TM=3.406E-01  e=1.886E+00  Paenibacillus illinoisensis
  6l4l-assembly1_A  TM=3.442E-01  e=1.344E+00  Staphylococcus aureus
  6jiw-assembly1_A-2  TM=3.551E-01  e=1.782E+00  Staphylococcus aureus